Protein AF-0000000084467879 (afdb_homodimer)

pLDDT: mean 96.1, std 5.73, range [47.72, 99.0]

Nearest PDB structures (foldseek):
  4ywf-assembly1_A  TM=6.854E-01  e=1.383E-09  Micromonospora maris
  6can-assembly1_A  TM=6.210E-01  e=4.128E-10  Pyrococcus furiosus
  3llc-assembly1_A  TM=6.454E-01  e=1.225E-09  Allorhizobium ampelinum S4
  4e11-assembly1_A  TM=5.591E-01  e=4.337E-08  Drosophila melanogaster
  4e14-assembly1_A  TM=5.403E-01  e=2.660E-07  Drosophila melanogaster

Sequence (590 aa):
MPLPTTQPPLAGHLGHFSTHEGKTYPYFVTGDASSDKAVIFIGGLYNGLGDVPYTRALGEALGNAGWKLVQLHWTSAYEGFGTSSLTRDVSELHALAAHLRDLNTSKVVVMGHSTGSQDVIHLLTTLGGADGGIMQAPVSDREHFAVDKTTQAWVDMLPTATAMVDEGRGDELLPAAFAKEARIKMSAYRLWSLLSPSGDDDYFSSDLPDSADGVHKHPLSESFGALSVPALALFSEKDEFGHVADVDAHLARWRKAAKGKLETHVVDGANHAVEDAAHWPDLCAATVAWLQKHFMPLPTTQPPLAGHLGHFSTHEGKTYPYFVTGDASSDKAVIFIGGLYNGLGDVPYTRALGEALGNAGWKLVQLHWTSAYEGFGTSSLTRDVSELHALAAHLRDLNTSKVVVMGHSTGSQDVIHLLTTLGGADGGIMQAPVSDREHFAVDKTTQAWVDMLPTATAMVDEGRGDELLPAAFAKEARIKMSAYRLWSLLSPSGDDDYFSSDLPDSADGVHKHPLSESFGALSVPALALFSEKDEFGHVADVDAHLARWRKAAKGKLETHVVDGANHAVEDAAHWPDLCAATVAWLQKHF

Radius of gyration: 24.84 Å; Cα contacts (8 Å, |Δi|>4): 1325; chains: 2; bounding box: 52×74×46 Å

Foldseek 3Di:
DWPDPPDDDDDWDKDWFAFPVGDIWIKTKAAQPPALAEEEEEEDEQAAFPGQQLVRVLRPLQNVLRYMYIYIGACRHGLSLQQDDLVRVLSRVLRVLVVSVVVNNPAYEYEYAALGLLNFLCNQLPVDSHQEYEYALDAALQVLLVVDPLNVLLVVCLVVLVVCVVVVNQNDWDDPVSCVSNVHIHGSLSSNLRHFQLHSSGAQDLPAACDDDPGHNAHLCSGLLRGPHAYEYEHEPAAVRHDDPDVVVSVVSSCVSNVNRYDYDYQPPAYRSRNDPVRSVSVSVVVSVVVVVRD/DWPDPPDDDDDWDKDWFAFPVGDIWIKTKAAQPPALAEEEEEEDEQAAFPGQQLVRVLRPLQNVLRYMYIYIGACRHGLSLQQDDLVRVLSRVLRVLVVSVVVNNPAYEYEYAALGLLNFLCNQLPVDSHQEYEYALDAALQVLLVVDPLNVLLVVCLVVLVVCVVVVNQNDWDDPVSCVSNVHIHGSLSSNLRHFQLHSSGAQDLPAACDDDPGHNAHLCSGLLRGPHAYEYEHEPAAVRHDDPDPVVSVVSSCVSNVNRYDYDYQPPAYRSSNDPVRSVSVSVVVSVVVVVRD

InterPro domains:
  IPR013744 Fusarinine C esterase SidJ [PF08538] (12-286)
  IPR013744 Fusarinine C esterase SidJ [PTHR31591] (24-292)
  IPR029058 Alpha/Beta hydrolase fold [G3DSA:3.40.50.1820] (12-291)
  IPR029058 Alpha/Beta hydrolase fold [SSF53474] (4-294)

Secondary structure (DSSP, 8-state):
----TTSPPEEEEEEEEE-TTS-EEEEEEEE-TT-SEEEEEE--TT--TT-STTHHHHHHHHHHTT-EEEEE--TTTGGGGGG--HHHHHHHHHHHHHHHHHTT--EEEEEEETHHHHHHHHHHHTT---SEEEEES---HHHHHHH-GGGHHHHHHHHHHHHHHHTT-TTSBPPHHHHHHHTS--BHHHHHHHH-TTSTT-SS-TT--SS--SS-SS-GGGTGGG--S-EEEEEETT-TT---S-HHHHHHHHHHHHTTSEEEEEETT--TT--SGGGHHHHHHHHHHHHHHH-/----TTSPPEEEEEEEEE-TTS-EEEEEEEE-TT-SEEEEEE--TT--TT-STTHHHHHHHHHHTT-EEEEE--TTTGGGGGG--HHHHHHHHHHHHHHHHHTT--EEEEEEETHHHHHHHHHHHTT---SEEEEES---HHHHHHH-GGGHHHHHHHHHHHHHHHTT-TTSBPPHHHHHHHTS--BHHHHHHHH-TTSTT-SS-TT--SS--SS-SS-GGGTGGG--S-EEEEEETT-TT---S-HHHHHHHHHHHHTTSEEEEEETT--TT--SGGGHHHHHHHHHHHHHHH-

Structure (mmCIF, N/CA/C/O backbone):
data_AF-0000000084467879-model_v1
#
loop_
_entity.id
_entity.type
_entity.pdbx_description
1 polymer 'DUF1749-domain-containing protein'
#
loop_
_atom_site.group_PDB
_atom_site.id
_atom_site.type_symbol
_atom_site.label_atom_id
_atom_site.label_alt_id
_atom_site.label_comp_id
_atom_site.label_asym_id
_atom_site.label_entity_id
_atom_site.label_seq_id
_atom_site.pdbx_PDB_ins_code
_atom_site.Cartn_x
_atom_site.Cartn_y
_atom_site.Cartn_z
_atom_site.occupancy
_atom_site.B_iso_or_equiv
_atom_site.auth_seq_id
_atom_site.auth_comp_id
_atom_site.auth_asym_id
_atom_site.auth_atom_id
_atom_site.pdbx_PDB_model_num
ATOM 1 N N . MET A 1 1 ? -2.154 15.492 -8.961 1 47.72 1 MET A N 1
ATOM 2 C CA . MET A 1 1 ? -1.911 14.5 -10 1 47.72 1 MET A CA 1
ATOM 3 C C . MET A 1 1 ? -0.692 13.648 -9.672 1 47.72 1 MET A C 1
ATOM 5 O O . MET A 1 1 ? 0.3 14.148 -9.141 1 47.72 1 MET A O 1
ATOM 9 N N . PRO A 1 2 ? -0.889 12.422 -9.797 1 56.53 2 PRO A N 1
ATOM 10 C CA . PRO A 1 2 ? 0.272 11.562 -9.547 1 56.53 2 PRO A CA 1
ATOM 11 C C . PRO A 1 2 ? 1.446 11.883 -10.477 1 56.53 2 PRO A C 1
ATOM 13 O O . PRO A 1 2 ? 1.274 12.57 -11.484 1 56.53 2 PRO A O 1
ATOM 16 N N . LEU A 1 3 ? 2.678 11.672 -9.961 1 61.5 3 LEU A N 1
ATOM 17 C CA . LEU A 1 3 ? 3.92 11.797 -10.711 1 61.5 3 LEU A CA 1
ATOM 18 C C . LEU A 1 3 ? 3.787 11.148 -12.086 1 61.5 3 LEU A C 1
ATOM 20 O O . LEU A 1 3 ? 3.123 10.117 -12.227 1 61.5 3 LEU A O 1
ATOM 24 N N . PRO A 1 4 ? 4.238 11.977 -13.016 1 65.56 4 PRO A N 1
ATOM 25 C CA . PRO A 1 4 ? 4.324 11.305 -14.312 1 65.56 4 PRO A CA 1
ATOM 26 C C . PRO A 1 4 ? 5.098 9.992 -14.242 1 65.56 4 PRO A C 1
ATOM 28 O O . PRO A 1 4 ? 6.18 9.938 -13.656 1 65.56 4 PRO A O 1
ATOM 31 N N . THR A 1 5 ? 4.594 8.969 -14.688 1 69.94 5 THR A N 1
ATOM 32 C CA . THR A 1 5 ? 5.184 7.637 -14.641 1 69.94 5 THR A CA 1
ATOM 33 C C . THR A 1 5 ? 6.402 7.555 -15.562 1 69.94 5 THR A C 1
ATOM 35 O O . THR A 1 5 ? 7.078 6.523 -15.609 1 69.94 5 THR A O 1
ATOM 38 N N . THR A 1 6 ? 6.727 8.656 -16.031 1 73.25 6 THR A N 1
ATOM 39 C CA . THR A 1 6 ? 7.863 8.68 -16.953 1 73.25 6 THR A CA 1
ATOM 40 C C . THR A 1 6 ? 9.148 9.031 -16.203 1 73.25 6 THR A C 1
ATOM 42 O O . THR A 1 6 ? 10.242 8.945 -16.766 1 73.25 6 THR A O 1
ATOM 45 N N . GLN A 1 7 ? 8.984 9.328 -14.961 1 81.44 7 GLN A N 1
ATOM 46 C CA . GLN A 1 7 ? 10.188 9.617 -14.188 1 81.44 7 GLN A CA 1
ATOM 47 C C . GLN A 1 7 ? 11.016 8.352 -13.961 1 81.44 7 GLN A C 1
ATOM 49 O O . GLN A 1 7 ? 10.477 7.293 -13.648 1 81.44 7 GLN A O 1
ATOM 54 N N . PRO A 1 8 ? 12.32 8.484 -14.148 1 86.31 8 PRO A N 1
ATOM 55 C CA . PRO A 1 8 ? 13.164 7.32 -13.891 1 86.31 8 PRO A CA 1
ATOM 56 C C . PRO A 1 8 ? 13.102 6.852 -12.438 1 86.31 8 PRO A C 1
ATOM 58 O O . PRO A 1 8 ? 12.898 7.664 -11.531 1 86.31 8 PRO A O 1
ATOM 61 N N . PRO A 1 9 ? 13.273 5.59 -12.25 1 93.75 9 PRO A N 1
ATOM 62 C CA . PRO A 1 9 ? 13.32 5.105 -10.867 1 93.75 9 PRO A CA 1
ATOM 63 C C . PRO A 1 9 ? 14.375 5.82 -10.023 1 93.75 9 PRO A C 1
ATOM 65 O O . PRO A 1 9 ? 15.453 6.141 -10.523 1 93.75 9 PRO A O 1
ATOM 68 N N . LEU A 1 10 ? 14.078 6.078 -8.844 1 96.12 10 LEU A N 1
ATOM 69 C CA . LEU A 1 10 ? 14.891 6.855 -7.914 1 96.12 10 LEU A CA 1
ATOM 70 C C . LEU A 1 10 ? 15.727 5.938 -7.023 1 96.12 10 LEU A C 1
ATOM 72 O O . LEU A 1 10 ? 15.188 5.027 -6.387 1 96.12 10 LEU A O 1
ATOM 76 N N . ALA A 1 11 ? 17.078 6.141 -7.004 1 97.38 11 ALA A N 1
ATOM 77 C CA . ALA A 1 11 ? 17.969 5.359 -6.137 1 97.38 11 ALA A CA 1
ATOM 78 C C . ALA A 1 11 ? 17.703 5.664 -4.664 1 97.38 11 ALA A C 1
ATOM 80 O O . ALA A 1 11 ? 17.469 6.82 -4.297 1 97.38 11 ALA A O 1
ATOM 81 N N . GLY A 1 12 ? 17.672 4.684 -3.838 1 98.19 12 GLY A N 1
ATOM 82 C CA . GLY A 1 12 ? 17.484 4.805 -2.4 1 98.19 12 GLY A CA 1
ATOM 83 C C . GLY A 1 12 ? 17.562 3.477 -1.675 1 98.19 12 GLY A C 1
ATOM 84 O O . GLY A 1 12 ? 18.281 2.568 -2.102 1 98.19 12 GLY A O 1
ATOM 85 N N . HIS A 1 13 ? 17 3.457 -0.482 1 98.06 13 HIS A N 1
ATOM 86 C CA . HIS A 1 13 ? 17.016 2.254 0.343 1 98.06 13 HIS A CA 1
ATOM 87 C C . HIS A 1 13 ? 15.609 1.91 0.837 1 98.06 13 HIS A C 1
ATOM 89 O O . HIS A 1 13 ? 14.867 2.795 1.27 1 98.06 13 HIS A O 1
ATOM 95 N N . LEU A 1 14 ? 15.18 0.659 0.735 1 97.38 14 LEU A N 1
ATOM 96 C CA . LEU A 1 14 ? 13.883 0.173 1.197 1 97.38 14 LEU A CA 1
ATOM 97 C C . LEU A 1 14 ? 14.023 -0.588 2.512 1 97.38 14 LEU A C 1
ATOM 99 O O . LEU A 1 14 ? 14.789 -1.552 2.596 1 97.38 14 LEU A O 1
ATOM 103 N N . GLY A 1 15 ? 13.406 -0.1 3.533 1 96.25 15 GLY A N 1
ATOM 104 C CA . GLY A 1 15 ? 13.344 -0.778 4.816 1 96.25 15 GLY A CA 1
ATOM 105 C C . GLY A 1 15 ? 11.93 -1.139 5.23 1 96.25 15 GLY A C 1
ATOM 106 O O . GLY A 1 15 ? 10.969 -0.852 4.508 1 96.25 15 GLY A O 1
ATOM 107 N N . HIS A 1 16 ? 11.789 -1.812 6.363 1 96.44 16 HIS A N 1
ATOM 108 C CA . HIS A 1 16 ? 10.492 -2.189 6.906 1 96.44 16 HIS A CA 1
ATOM 109 C C . HIS A 1 16 ? 10.406 -1.881 8.398 1 96.44 16 HIS A C 1
ATOM 111 O O . HIS A 1 16 ? 11.422 -1.902 9.102 1 96.44 16 HIS A O 1
ATOM 117 N N . PHE A 1 17 ? 9.242 -1.566 8.828 1 96 17 PHE A N 1
ATOM 118 C CA . PHE A 1 17 ? 8.984 -1.344 10.25 1 96 17 PHE A CA 1
ATOM 119 C C . PHE A 1 17 ? 7.691 -2.023 10.68 1 96 17 PHE A C 1
ATOM 121 O O . PHE A 1 17 ? 6.828 -2.309 9.844 1 96 17 PHE A O 1
ATOM 128 N N . SER A 1 18 ? 7.566 -2.307 11.938 1 94 18 SER A N 1
ATOM 129 C CA . SER A 1 18 ? 6.371 -2.93 12.5 1 94 18 SER A CA 1
ATOM 130 C C . SER A 1 18 ? 5.449 -1.89 13.125 1 94 18 SER A C 1
ATOM 132 O O . SER A 1 18 ? 5.898 -1.023 13.875 1 94 18 SER A O 1
ATOM 134 N N . THR A 1 19 ? 4.227 -1.939 12.703 1 92.94 19 THR A N 1
ATOM 135 C CA . THR A 1 19 ? 3.236 -1.097 13.359 1 92.94 19 THR A CA 1
ATOM 136 C C . THR A 1 19 ? 2.824 -1.694 14.703 1 92.94 19 THR A C 1
ATOM 138 O O . THR A 1 19 ? 3.158 -2.842 15.008 1 92.94 19 THR A O 1
ATOM 141 N N . HIS A 1 20 ? 2.086 -0.994 15.508 1 87.12 20 HIS A N 1
ATOM 142 C CA . HIS A 1 20 ? 1.645 -1.462 16.812 1 87.12 20 HIS A CA 1
ATOM 143 C C . HIS A 1 20 ? 0.633 -2.596 16.688 1 87.12 20 HIS A C 1
ATOM 145 O O . HIS A 1 20 ? 0.47 -3.398 17.609 1 87.12 20 HIS A O 1
ATOM 151 N N . GLU A 1 21 ? -0.021 -2.668 15.539 1 83.81 21 GLU A N 1
ATOM 152 C CA . GLU A 1 21 ? -1.021 -3.709 15.32 1 83.81 21 GLU A CA 1
ATOM 153 C C . GLU A 1 21 ? -0.389 -4.965 14.727 1 83.81 21 GLU A C 1
ATOM 155 O O . GLU A 1 21 ? -1.097 -5.887 14.32 1 83.81 21 GLU A O 1
ATOM 160 N N . GLY A 1 22 ? 0.94 -4.957 14.617 1 83.94 22 GLY A N 1
ATOM 161 C CA . GLY A 1 22 ? 1.637 -6.16 14.195 1 83.94 22 GLY A CA 1
ATOM 162 C C . GLY A 1 22 ? 1.783 -6.273 12.695 1 83.94 22 GLY A C 1
ATOM 163 O O . GLY A 1 22 ? 2.182 -7.32 12.18 1 83.94 22 GLY A O 1
ATOM 164 N N . LYS A 1 23 ? 1.474 -5.211 11.992 1 88.75 23 LYS A N 1
ATOM 165 C CA . LYS A 1 23 ? 1.688 -5.176 10.547 1 88.75 23 LYS A CA 1
ATOM 166 C C . LYS A 1 23 ? 3.098 -4.695 10.211 1 88.75 23 LYS A C 1
ATOM 168 O O . LYS A 1 23 ? 3.738 -4.02 11.023 1 88.75 23 LYS A O 1
ATOM 173 N N . THR A 1 24 ? 3.557 -5.133 9.078 1 92.94 24 THR A N 1
ATOM 174 C CA . THR A 1 24 ? 4.855 -4.691 8.578 1 92.94 24 THR A CA 1
ATOM 175 C C . THR A 1 24 ? 4.691 -3.863 7.305 1 92.94 24 THR A C 1
ATOM 177 O O . THR A 1 24 ? 4.102 -4.328 6.328 1 92.94 24 THR A O 1
ATOM 180 N N . TYR A 1 25 ? 5.191 -2.645 7.344 1 96.12 25 TYR A N 1
ATOM 181 C CA . TYR A 1 25 ? 5.082 -1.748 6.199 1 96.12 25 TYR A CA 1
ATOM 182 C C . TYR A 1 25 ? 6.457 -1.289 5.734 1 96.12 25 TYR A C 1
ATOM 184 O O . TYR A 1 25 ? 7.398 -1.222 6.531 1 96.12 25 TYR A O 1
ATOM 192 N N . PRO A 1 26 ? 6.602 -0.999 4.461 1 97.12 26 PRO A N 1
ATOM 193 C CA . PRO A 1 26 ? 7.875 -0.491 3.943 1 97.12 26 PRO A CA 1
ATOM 194 C C . PRO A 1 26 ? 8.031 1.016 4.137 1 97.12 26 PRO A C 1
ATOM 196 O O . PRO A 1 26 ? 7.035 1.73 4.273 1 97.12 26 PRO A O 1
ATOM 199 N N . TYR A 1 27 ? 9.227 1.445 4.219 1 97.94 27 TYR A N 1
ATOM 200 C CA . TYR A 1 27 ? 9.602 2.846 4.066 1 97.94 27 TYR A CA 1
ATOM 201 C C . TYR A 1 27 ? 10.797 2.988 3.135 1 97.94 27 TYR A C 1
ATOM 203 O O . TYR A 1 27 ? 11.594 2.059 2.986 1 97.94 27 TYR A O 1
ATOM 211 N N . PHE A 1 28 ? 10.883 4.055 2.426 1 98.56 28 PHE A N 1
ATOM 212 C CA . PHE A 1 28 ? 11.906 4.324 1.425 1 98.56 28 PHE A CA 1
ATOM 213 C C . PHE A 1 28 ? 12.75 5.531 1.821 1 98.56 28 PHE A C 1
ATOM 215 O O . PHE A 1 28 ? 12.211 6.586 2.156 1 98.56 28 PHE A O 1
ATOM 222 N N . VAL A 1 29 ? 14.078 5.363 1.811 1 98.69 29 VAL A N 1
ATOM 223 C CA . VAL A 1 29 ? 15 6.383 2.287 1 98.69 29 VAL A CA 1
ATOM 224 C C . VAL A 1 29 ? 15.781 6.969 1.111 1 98.69 29 VAL A C 1
ATOM 226 O O . VAL A 1 29 ? 16.359 6.227 0.314 1 98.69 29 VAL A O 1
ATOM 229 N N . THR A 1 30 ? 15.773 8.258 0.959 1 98.62 30 THR A N 1
ATOM 230 C CA . THR A 1 30 ? 16.641 9.008 0.065 1 98.62 30 THR A CA 1
ATOM 231 C C . THR A 1 30 ? 17.391 10.102 0.828 1 98.62 30 THR A C 1
ATOM 233 O O . THR A 1 30 ? 17.297 10.195 2.053 1 98.62 30 THR A O 1
ATOM 236 N N . GLY A 1 31 ? 18.188 10.914 0.162 1 98.25 31 GLY A N 1
ATOM 237 C CA . GLY A 1 31 ? 19.047 11.875 0.835 1 98.25 31 GLY A CA 1
ATOM 238 C C . GLY A 1 31 ? 20.297 11.242 1.443 1 98.25 31 GLY A C 1
ATOM 239 O O . GLY A 1 31 ? 20.922 10.383 0.826 1 98.25 31 GLY A O 1
ATOM 240 N N . ASP A 1 32 ? 20.672 11.734 2.627 1 98.06 32 ASP A N 1
ATOM 241 C CA . ASP A 1 32 ? 21.828 11.164 3.318 1 98.06 32 ASP A CA 1
ATOM 242 C C . ASP A 1 32 ? 21.422 10 4.207 1 98.06 32 ASP A C 1
ATOM 244 O O . ASP A 1 32 ? 21.141 10.188 5.395 1 98.06 32 ASP A O 1
ATOM 248 N N . ALA A 1 33 ? 21.453 8.82 3.689 1 95.25 33 ALA A N 1
ATOM 249 C CA . ALA A 1 33 ? 20.969 7.621 4.371 1 95.25 33 ALA A CA 1
ATOM 250 C C . ALA A 1 33 ? 21.766 7.355 5.648 1 95.25 33 ALA A C 1
ATOM 252 O O . ALA A 1 33 ? 21.297 6.637 6.535 1 95.25 33 ALA A O 1
ATOM 253 N N . SER A 1 34 ? 22.906 7.934 5.746 1 95.94 34 SER A N 1
ATOM 254 C CA . SER A 1 34 ? 23.766 7.691 6.895 1 95.94 34 SER A CA 1
ATOM 255 C C . SER A 1 34 ? 23.516 8.703 8.008 1 95.94 34 SER A C 1
ATOM 257 O O . SER A 1 34 ? 24.031 8.562 9.117 1 95.94 34 SER A O 1
ATOM 259 N N . SER A 1 35 ? 22.719 9.719 7.695 1 98.25 35 SER A N 1
ATOM 260 C CA . SER A 1 35 ? 22.469 10.773 8.672 1 98.25 35 SER A CA 1
ATOM 261 C C . SER A 1 35 ? 21.703 10.234 9.883 1 98.25 35 SER A C 1
ATOM 263 O O . SER A 1 35 ? 20.891 9.328 9.758 1 98.25 35 SER A O 1
ATOM 265 N N . ASP A 1 36 ? 21.969 10.812 10.992 1 98.5 36 ASP A N 1
ATOM 266 C CA . ASP A 1 36 ? 21.203 10.477 12.195 1 98.5 36 ASP A CA 1
ATOM 267 C C . ASP A 1 36 ? 20 11.414 12.352 1 98.5 36 ASP A C 1
ATOM 269 O O . ASP A 1 36 ? 19.344 11.406 13.398 1 98.5 36 ASP A O 1
ATOM 273 N N . LYS A 1 37 ? 19.734 12.258 11.336 1 98.88 37 LYS A N 1
ATOM 274 C CA . LYS A 1 37 ? 18.562 13.133 11.297 1 98.88 37 LYS A CA 1
ATOM 275 C C . LYS A 1 37 ? 17.625 12.742 10.156 1 98.88 37 LYS A C 1
ATOM 277 O O . LYS A 1 37 ? 18.062 12.539 9.023 1 98.88 37 LYS A O 1
ATOM 282 N N . ALA A 1 38 ? 16.359 12.625 10.453 1 98.94 38 ALA A N 1
ATOM 283 C CA . ALA A 1 38 ? 15.398 12.141 9.461 1 98.94 38 ALA A CA 1
ATOM 284 C C . ALA A 1 38 ? 14.188 13.07 9.367 1 98.94 38 ALA A C 1
ATOM 286 O O . ALA A 1 38 ? 13.711 13.578 10.391 1 98.94 38 ALA A O 1
ATOM 287 N N . VAL A 1 39 ? 13.766 13.312 8.219 1 98.94 39 VAL A N 1
ATOM 288 C CA . VAL A 1 39 ? 12.422 13.82 7.949 1 98.94 39 VAL A CA 1
ATOM 289 C C . VAL A 1 39 ? 11.531 12.688 7.449 1 98.94 39 VAL A C 1
ATOM 291 O O . VAL A 1 39 ? 11.766 12.133 6.371 1 98.94 39 VAL A O 1
ATOM 294 N N . ILE A 1 40 ? 10.57 12.297 8.289 1 98.94 40 ILE A N 1
ATOM 295 C CA . ILE A 1 40 ? 9.562 11.336 7.844 1 98.94 40 ILE A CA 1
ATOM 296 C C . ILE A 1 40 ? 8.469 12.062 7.062 1 98.94 40 ILE A C 1
ATOM 298 O O . ILE A 1 40 ? 7.918 13.062 7.531 1 98.94 40 ILE A O 1
ATOM 302 N N . PHE A 1 41 ? 8.164 11.594 5.887 1 98.94 41 PHE A N 1
ATOM 303 C CA . PHE A 1 41 ? 7.203 12.25 5.004 1 98.94 41 PHE A CA 1
ATOM 304 C C . PHE A 1 41 ? 5.949 11.398 4.84 1 98.94 41 PHE A C 1
ATOM 306 O O . PHE A 1 41 ? 6.043 10.195 4.586 1 98.94 41 PHE A O 1
ATOM 313 N N . ILE A 1 42 ? 4.777 12 4.961 1 98.75 42 ILE A N 1
ATOM 314 C CA . ILE A 1 42 ? 3.496 11.328 4.785 1 98.75 42 ILE A CA 1
ATOM 315 C C . ILE A 1 42 ? 2.615 12.133 3.836 1 98.75 42 ILE A C 1
ATOM 317 O O . ILE A 1 42 ? 2.518 13.359 3.959 1 98.75 42 ILE A O 1
ATOM 321 N N . GLY A 1 43 ? 2.021 11.484 2.822 1 98.06 43 GLY A N 1
ATOM 322 C CA . GLY A 1 43 ? 1.158 12.133 1.847 1 98.06 43 GLY A CA 1
ATOM 323 C C . GLY A 1 43 ? -0.271 12.289 2.328 1 98.06 43 GLY A C 1
ATOM 324 O O . GLY A 1 43 ? -0.592 11.938 3.465 1 98.06 43 GLY A O 1
ATOM 325 N N . GLY A 1 44 ? -1.104 12.836 1.491 1 97.31 44 GLY A N 1
ATOM 326 C CA . GLY A 1 44 ? -2.506 13.078 1.793 1 97.31 44 GLY A CA 1
ATOM 327 C C . GLY A 1 44 ? -3.438 12.078 1.137 1 97.31 44 GLY A C 1
ATOM 328 O O . GLY A 1 44 ? -3.053 10.93 0.887 1 97.31 44 GLY A O 1
ATOM 329 N N . LEU A 1 45 ? -4.715 12.516 0.96 1 96.25 45 LEU A N 1
ATOM 330 C CA . LEU A 1 45 ? -5.73 11.664 0.362 1 96.25 45 LEU A CA 1
ATOM 331 C C . LEU A 1 45 ? -5.27 11.133 -0.991 1 96.25 45 LEU A C 1
ATOM 333 O O . LEU A 1 45 ? -4.773 11.891 -1.825 1 96.25 45 LEU A O 1
ATOM 337 N N . TYR A 1 46 ? -5.266 9.797 -1.172 1 94.56 46 TYR A N 1
ATOM 338 C CA . TYR A 1 46 ? -5.008 9.055 -2.4 1 94.56 46 TYR A CA 1
ATOM 339 C C . TYR A 1 46 ? -3.514 8.945 -2.672 1 94.56 46 TYR A C 1
ATOM 341 O O . TYR A 1 46 ? -3.094 8.266 -3.609 1 94.56 46 TYR A O 1
ATOM 349 N N . ASN A 1 47 ? -2.693 9.641 -1.864 1 96.25 47 ASN A N 1
ATOM 350 C CA . ASN A 1 47 ? -1.252 9.492 -2.039 1 96.25 47 ASN A CA 1
ATOM 351 C C . ASN A 1 47 ? -0.761 8.148 -1.515 1 96.25 47 ASN A C 1
ATOM 353 O O . ASN A 1 47 ? -1.416 7.527 -0.676 1 96.25 47 ASN A O 1
ATOM 357 N N . GLY A 1 48 ? 0.328 7.734 -2.012 1 95.56 48 GLY A N 1
ATOM 358 C CA . GLY A 1 48 ? 1.087 6.598 -1.519 1 95.56 48 GLY A CA 1
ATOM 359 C C . GLY A 1 48 ? 2.586 6.828 -1.532 1 95.56 48 GLY A C 1
ATOM 360 O O . GLY A 1 48 ? 3.043 7.965 -1.675 1 95.56 48 GLY A O 1
ATOM 361 N N . LEU A 1 49 ? 3.283 5.797 -1.35 1 95.56 49 LEU A N 1
ATOM 362 C CA . LEU A 1 49 ? 4.734 5.848 -1.189 1 95.56 49 LEU A CA 1
ATOM 363 C C . LEU A 1 49 ? 5.395 6.48 -2.41 1 95.56 49 LEU A C 1
ATOM 365 O O . LEU A 1 49 ? 5.309 5.941 -3.516 1 95.56 49 LEU A O 1
ATOM 369 N N . GLY A 1 50 ? 5.953 7.688 -2.266 1 92.81 50 GLY A N 1
ATOM 370 C CA . GLY A 1 50 ? 6.824 8.312 -3.25 1 92.81 50 GLY A CA 1
ATOM 371 C C . GLY A 1 50 ? 6.066 9.031 -4.352 1 92.81 50 GLY A C 1
ATOM 372 O O . GLY A 1 50 ? 6.633 9.336 -5.402 1 92.81 50 GLY A O 1
ATOM 373 N N . ASP A 1 51 ? 4.77 9.359 -4.133 1 92.25 51 ASP A N 1
ATOM 374 C CA . ASP A 1 51 ? 4.027 9.789 -5.316 1 92.25 51 ASP A CA 1
ATOM 375 C C . ASP A 1 51 ? 3.766 11.289 -5.285 1 92.25 51 ASP A C 1
ATOM 377 O O . ASP A 1 51 ? 3.082 11.828 -6.16 1 92.25 51 ASP A O 1
ATOM 381 N N . VAL A 1 52 ? 4.254 12.008 -4.215 1 95.62 52 VAL A N 1
ATOM 382 C CA . VAL A 1 52 ? 4.148 13.461 -4.203 1 95.62 52 VAL A CA 1
ATOM 383 C C . VAL A 1 52 ? 5.27 14.07 -5.039 1 95.62 52 VAL A C 1
ATOM 385 O O . VAL A 1 52 ? 6.445 13.766 -4.832 1 95.62 52 VAL A O 1
ATOM 388 N N . PRO A 1 53 ? 5.027 14.992 -5.891 1 93.88 53 PRO A N 1
ATOM 389 C CA . PRO A 1 53 ? 5.926 15.383 -6.984 1 93.88 53 PRO A CA 1
ATOM 390 C C . PRO A 1 53 ? 7.238 15.977 -6.488 1 93.88 53 PRO A C 1
ATOM 392 O O . PRO A 1 53 ? 8.289 15.75 -7.094 1 93.88 53 PRO A O 1
ATOM 395 N N . TYR A 1 54 ? 7.27 16.672 -5.422 1 96.56 54 TYR A N 1
ATOM 396 C CA . TYR A 1 54 ? 8.445 17.453 -5.035 1 96.56 54 TYR A CA 1
ATOM 397 C C . TYR A 1 54 ? 9.367 16.625 -4.141 1 96.56 54 TYR A C 1
ATOM 399 O O . TYR A 1 54 ? 10.43 17.094 -3.729 1 96.56 54 TYR A O 1
ATOM 407 N N . THR A 1 55 ? 9.016 15.367 -3.842 1 96.94 55 THR A N 1
ATOM 408 C CA . THR A 1 55 ? 9.75 14.602 -2.84 1 96.94 55 THR A CA 1
ATOM 409 C C . THR A 1 55 ? 11.141 14.242 -3.344 1 96.94 55 THR A C 1
ATOM 411 O O . THR A 1 55 ? 12.078 14.094 -2.553 1 96.94 55 THR A O 1
ATOM 414 N N . ARG A 1 56 ? 11.344 14.078 -4.68 1 95.62 56 ARG A N 1
ATOM 415 C CA . ARG A 1 56 ? 12.68 13.812 -5.207 1 95.62 56 ARG A CA 1
ATOM 416 C C . ARG A 1 56 ? 13.617 14.984 -4.945 1 95.62 56 ARG A C 1
ATOM 418 O O . ARG A 1 56 ? 14.727 14.797 -4.434 1 95.62 56 ARG A O 1
ATOM 425 N N . ALA A 1 57 ? 13.148 16.188 -5.281 1 97.5 57 ALA A N 1
ATOM 426 C CA . ALA A 1 57 ? 13.93 17.391 -5.047 1 97.5 57 ALA A CA 1
ATOM 427 C C . ALA A 1 57 ? 14.164 17.609 -3.555 1 97.5 57 ALA A C 1
ATOM 429 O O . ALA A 1 57 ? 15.242 18.047 -3.145 1 97.5 57 ALA A O 1
ATOM 430 N N . LEU A 1 58 ? 13.156 17.328 -2.781 1 98.75 58 LEU A N 1
ATOM 431 C CA . LEU A 1 58 ? 13.266 17.469 -1.332 1 98.75 58 LEU A CA 1
ATOM 432 C C . LEU A 1 58 ? 14.328 16.516 -0.774 1 98.75 58 LEU A C 1
ATOM 434 O O . LEU A 1 58 ? 15.117 16.906 0.09 1 98.75 58 LEU A O 1
ATOM 438 N N . GLY A 1 59 ? 14.312 15.234 -1.257 1 98.69 59 GLY A N 1
ATOM 439 C CA . GLY A 1 59 ? 15.328 14.281 -0.836 1 98.69 59 GLY A CA 1
ATOM 440 C C . GLY A 1 59 ? 16.75 14.758 -1.104 1 98.69 59 GLY A C 1
ATOM 441 O O . GLY A 1 59 ? 17.625 14.633 -0.248 1 98.69 59 GLY A O 1
ATOM 442 N N . GLU A 1 60 ? 16.922 15.328 -2.264 1 98.38 60 GLU A N 1
ATOM 443 C CA . GLU A 1 60 ? 18.234 15.852 -2.631 1 98.38 60 GLU A CA 1
ATOM 444 C C . GLU A 1 60 ? 18.641 17.016 -1.73 1 98.38 60 GLU A C 1
ATOM 446 O O . GLU A 1 60 ? 19.766 17.062 -1.233 1 98.38 60 GLU A O 1
ATOM 451 N N . ALA A 1 61 ? 17.719 17.953 -1.534 1 98.88 61 ALA A N 1
ATOM 452 C CA . ALA A 1 61 ? 17.984 19.125 -0.7 1 98.88 61 ALA A CA 1
ATOM 453 C C . ALA A 1 61 ? 18.297 18.719 0.734 1 98.88 61 ALA A C 1
ATOM 455 O O . ALA A 1 61 ? 19.234 19.234 1.342 1 98.88 61 ALA A O 1
ATOM 456 N N . LEU A 1 62 ? 17.547 17.781 1.243 1 98.94 62 LEU A N 1
ATOM 457 C CA . LEU A 1 62 ? 17.75 17.281 2.598 1 98.94 62 LEU A CA 1
ATOM 458 C C . LEU A 1 62 ? 19.094 16.578 2.707 1 98.94 62 LEU A C 1
ATOM 460 O O . LEU A 1 62 ? 19.828 16.75 3.691 1 98.94 62 LEU A O 1
ATOM 464 N N . GLY A 1 63 ? 19.375 15.75 1.702 1 98.81 63 GLY A N 1
ATOM 465 C CA . GLY A 1 63 ? 20.672 15.086 1.681 1 98.81 63 GLY A CA 1
ATOM 466 C C . GLY A 1 63 ? 21.828 16.047 1.782 1 98.81 63 GLY A C 1
ATOM 467 O O . GLY A 1 63 ? 22.766 15.828 2.559 1 98.81 63 GLY A O 1
ATOM 468 N N . ASN A 1 64 ? 21.781 17.125 1.052 1 98.5 64 ASN A N 1
ATOM 469 C CA . ASN A 1 64 ? 22.812 18.156 1.057 1 98.5 64 ASN A CA 1
ATOM 470 C C . ASN A 1 64 ? 22.906 18.859 2.406 1 98.5 64 ASN A C 1
ATOM 472 O O . ASN A 1 64 ? 23.953 19.375 2.777 1 98.5 64 ASN A O 1
ATOM 476 N N . ALA A 1 65 ? 21.828 18.797 3.137 1 98.75 65 ALA A N 1
ATOM 477 C CA . ALA A 1 65 ? 21.766 19.469 4.43 1 98.75 65 ALA A CA 1
ATOM 478 C C . ALA A 1 65 ? 22.047 18.5 5.57 1 98.75 65 ALA A C 1
ATOM 480 O O . ALA A 1 65 ? 21.953 18.875 6.746 1 98.75 65 ALA A O 1
ATOM 481 N N . GLY A 1 66 ? 22.328 17.266 5.281 1 98.56 66 GLY A N 1
ATOM 482 C CA . GLY A 1 66 ? 22.688 16.297 6.297 1 98.56 66 GLY A CA 1
ATOM 483 C C . GLY A 1 66 ? 21.484 15.609 6.918 1 98.56 66 GLY A C 1
ATOM 484 O O . GLY A 1 66 ? 21.5 15.281 8.109 1 98.56 66 GLY A O 1
ATOM 485 N N . TRP A 1 67 ? 20.422 15.508 6.184 1 98.88 67 TRP A N 1
ATOM 486 C CA . TRP A 1 67 ? 19.219 14.805 6.613 1 98.88 67 TRP A CA 1
ATOM 487 C C . TRP A 1 67 ? 18.875 13.68 5.645 1 98.88 67 TRP A C 1
ATOM 489 O O . TRP A 1 67 ? 19.219 13.734 4.465 1 98.88 67 TRP A O 1
ATOM 499 N N . LYS A 1 68 ? 18.234 12.648 6.094 1 98.81 68 LYS A N 1
ATOM 500 C CA . LYS A 1 68 ? 17.594 11.68 5.207 1 98.81 68 LYS A CA 1
ATOM 501 C C . LYS A 1 68 ? 16.094 11.938 5.109 1 98.81 68 LYS A C 1
ATOM 503 O O . LYS A 1 68 ? 15.484 12.453 6.051 1 98.81 68 LYS A O 1
ATOM 508 N N . LEU A 1 69 ? 15.547 11.719 3.98 1 98.94 69 LEU A N 1
ATOM 509 C CA . LEU A 1 69 ? 14.109 11.711 3.744 1 98.94 69 LEU A CA 1
ATOM 510 C C . LEU A 1 69 ? 13.562 10.289 3.801 1 98.94 69 LEU A C 1
ATOM 512 O O . LEU A 1 69 ? 14.023 9.414 3.074 1 98.94 69 LEU A O 1
ATOM 516 N N . VAL A 1 70 ? 12.586 10.039 4.688 1 98.88 70 VAL A N 1
ATOM 517 C CA . VAL A 1 70 ? 12 8.719 4.879 1 98.88 70 VAL A CA 1
ATOM 518 C C . VAL A 1 70 ? 10.516 8.758 4.527 1 98.88 70 VAL A C 1
ATOM 520 O O . VAL A 1 70 ? 9.719 9.391 5.23 1 98.88 70 VAL A O 1
ATOM 523 N N . GLN A 1 71 ? 10.133 8.133 3.445 1 98.62 71 GLN A N 1
ATOM 524 C CA . GLN A 1 71 ? 8.734 8.047 3.033 1 98.62 71 GLN A CA 1
ATOM 525 C C . GLN A 1 71 ? 8.133 6.695 3.402 1 98.62 71 GLN A C 1
ATOM 527 O O . GLN A 1 71 ? 8.727 5.652 3.125 1 98.62 71 GLN A O 1
ATOM 532 N N . LEU A 1 72 ? 6.957 6.656 4.031 1 97.69 72 LEU A N 1
ATOM 533 C CA . LEU A 1 72 ? 6.406 5.398 4.516 1 97.69 72 LEU A CA 1
ATOM 534 C C . LEU A 1 72 ? 5.172 4.996 3.715 1 97.69 72 LEU A C 1
ATOM 536 O O . LEU A 1 72 ? 4.496 5.852 3.143 1 97.69 72 LEU A O 1
ATOM 540 N N . HIS A 1 73 ? 4.914 3.729 3.643 1 97.31 73 HIS A N 1
ATOM 541 C CA . HIS A 1 73 ? 3.568 3.209 3.432 1 97.31 73 HIS A CA 1
ATOM 542 C C . HIS A 1 73 ? 2.771 3.197 4.73 1 97.31 73 HIS A C 1
ATOM 544 O O . HIS A 1 73 ? 3.324 2.932 5.801 1 97.31 73 HIS A O 1
ATOM 550 N N . TRP A 1 74 ? 1.506 3.447 4.695 1 96.94 74 TRP A N 1
ATOM 551 C CA . TRP A 1 74 ? 0.64 3.457 5.871 1 96.94 74 TRP A CA 1
ATOM 552 C C . TRP A 1 74 ? -0.766 2.982 5.516 1 96.94 74 TRP A C 1
ATOM 554 O O . TRP A 1 74 ? -1.124 2.912 4.336 1 96.94 74 TRP A O 1
ATOM 564 N N . THR A 1 75 ? -1.556 2.646 6.414 1 95.62 75 THR A N 1
ATOM 565 C CA . THR A 1 75 ? -2.865 2.031 6.23 1 95.62 75 THR A CA 1
ATOM 566 C C . THR A 1 75 ? -3.758 2.908 5.359 1 95.62 75 THR A C 1
ATOM 568 O O . THR A 1 75 ? -4.508 2.402 4.52 1 95.62 75 THR A O 1
ATOM 571 N N . SER A 1 76 ? -3.637 4.211 5.484 1 97.06 76 SER A N 1
ATOM 572 C CA . SER A 1 76 ? -4.527 5.145 4.801 1 97.06 76 SER A CA 1
ATOM 573 C C . SER A 1 76 ? -4.047 5.434 3.383 1 97.06 76 SER A C 1
ATOM 575 O O . SER A 1 76 ? -4.715 6.141 2.627 1 97.06 76 SER A O 1
ATOM 577 N N . ALA A 1 77 ? -2.885 4.926 3.002 1 96.81 77 ALA A N 1
ATOM 578 C CA . ALA A 1 77 ? -2.379 5.195 1.659 1 96.81 77 ALA A CA 1
ATOM 579 C C . ALA A 1 77 ? -3.4 4.793 0.598 1 96.81 77 ALA A C 1
ATOM 581 O O . ALA A 1 77 ? -4.184 3.863 0.802 1 96.81 77 ALA A O 1
ATOM 582 N N . TYR A 1 78 ? -3.406 5.547 -0.491 1 94.81 78 TYR A N 1
ATOM 583 C CA . TYR A 1 78 ? -4.324 5.316 -1.6 1 94.81 78 TYR A CA 1
ATOM 584 C C . TYR A 1 78 ? -5.773 5.352 -1.125 1 94.81 78 TYR A C 1
ATOM 586 O O . TYR A 1 78 ? -6.207 6.332 -0.517 1 94.81 78 TYR A O 1
ATOM 594 N N . GLU A 1 79 ? -6.574 4.34 -1.327 1 93.25 79 GLU A N 1
ATOM 595 C CA . GLU A 1 79 ? -7.98 4.348 -0.942 1 93.25 79 GLU A CA 1
ATOM 596 C C . GLU A 1 79 ? -8.164 3.869 0.495 1 93.25 79 GLU A C 1
ATOM 598 O O . GLU A 1 79 ? -9.273 3.904 1.03 1 93.25 79 GLU A O 1
ATOM 603 N N . GLY A 1 80 ? -7.035 3.559 1.11 1 94.12 80 GLY A N 1
ATOM 604 C CA . GLY A 1 80 ? -7.121 3.057 2.473 1 94.12 80 GLY A CA 1
ATOM 605 C C . GLY A 1 80 ? -7.664 4.082 3.453 1 94.12 80 GLY A C 1
ATOM 606 O O . GLY A 1 80 ? -8.203 3.719 4.5 1 94.12 80 GLY A O 1
ATOM 607 N N . PHE A 1 81 ? -7.562 5.348 3.09 1 96.56 81 PHE A N 1
ATOM 608 C CA . PHE A 1 81 ? -8.023 6.391 3.998 1 96.56 81 PHE A CA 1
ATOM 609 C C . PHE A 1 81 ? -9.523 6.277 4.234 1 96.56 81 PHE A C 1
ATOM 611 O O . PHE A 1 81 ? -10.031 6.727 5.266 1 96.56 81 PHE A O 1
ATOM 618 N N . GLY A 1 82 ? -10.273 5.68 3.344 1 95.81 82 GLY A N 1
ATOM 619 C CA . GLY A 1 82 ? -11.727 5.613 3.414 1 95.81 82 GLY A CA 1
ATOM 620 C C . GLY A 1 82 ? -12.227 4.871 4.637 1 95.81 82 GLY A C 1
ATOM 621 O O . GLY A 1 82 ? -13.375 5.051 5.051 1 95.81 82 GLY A O 1
ATOM 622 N N . THR A 1 83 ? -11.383 4.016 5.188 1 93.75 83 THR A N 1
ATOM 623 C CA . THR A 1 83 ? -11.805 3.232 6.344 1 93.75 83 THR A CA 1
ATOM 624 C C . THR A 1 83 ? -10.773 3.33 7.469 1 93.75 83 THR A C 1
ATOM 626 O O . THR A 1 83 ? -10.664 2.424 8.297 1 93.75 83 THR A O 1
ATOM 629 N N . SER A 1 84 ? -9.984 4.336 7.453 1 95.56 84 SER A N 1
ATOM 630 C CA . SER A 1 84 ? -8.961 4.574 8.461 1 95.56 84 SER A CA 1
ATOM 631 C C . SER A 1 84 ? -9.188 5.906 9.172 1 95.56 84 SER A C 1
ATOM 633 O O . SER A 1 84 ? -10.297 6.441 9.164 1 95.56 84 SER A O 1
ATOM 635 N N . SER A 1 85 ? -8.195 6.363 9.93 1 97.38 85 SER A N 1
ATOM 636 C CA . SER A 1 85 ? -8.344 7.562 10.75 1 97.38 85 SER A CA 1
ATOM 637 C C . SER A 1 85 ? -6.992 8.234 10.977 1 97.38 85 SER A C 1
ATOM 639 O O . SER A 1 85 ? -5.941 7.625 10.773 1 97.38 85 SER A O 1
ATOM 641 N N . LEU A 1 86 ? -7.047 9.492 11.359 1 98.19 86 LEU A N 1
ATOM 642 C CA . LEU A 1 86 ? -5.828 10.188 11.758 1 98.19 86 LEU A CA 1
ATOM 643 C C . LEU A 1 86 ? -5.148 9.461 12.914 1 98.19 86 LEU A C 1
ATOM 645 O O . LEU A 1 86 ? -3.918 9.398 12.977 1 98.19 86 LEU A O 1
ATOM 649 N N . THR A 1 87 ? -5.973 8.953 13.781 1 97.56 87 THR A N 1
ATOM 650 C CA . THR A 1 87 ? -5.43 8.242 14.93 1 97.56 87 THR A CA 1
ATOM 651 C C . THR A 1 87 ? -4.602 7.039 14.484 1 97.56 87 THR A C 1
ATOM 653 O O . THR A 1 87 ? -3.508 6.805 15 1 97.56 87 THR A O 1
ATOM 656 N N . ARG A 1 88 ? -5.105 6.324 13.531 1 96.69 88 ARG A N 1
ATOM 657 C CA . ARG A 1 88 ? -4.359 5.195 12.984 1 96.69 88 ARG A CA 1
ATOM 658 C C . ARG A 1 88 ? -3.088 5.668 12.289 1 96.69 88 ARG A C 1
ATOM 660 O O . ARG A 1 88 ? -2.018 5.09 12.484 1 96.69 88 ARG A O 1
ATOM 667 N N . ASP A 1 89 ? -3.207 6.691 11.508 1 98.25 89 ASP A N 1
ATOM 668 C CA . ASP A 1 89 ? -2.068 7.23 10.773 1 98.25 89 ASP A CA 1
ATOM 669 C C . ASP A 1 89 ? -0.937 7.621 11.727 1 98.25 89 ASP A C 1
ATOM 671 O O . ASP A 1 89 ? 0.218 7.246 11.508 1 98.25 89 ASP A O 1
ATOM 675 N N . VAL A 1 90 ? -1.263 8.352 12.781 1 98.12 90 VAL A N 1
ATOM 676 C CA . VAL A 1 90 ? -0.219 8.891 13.641 1 98.12 90 VAL A CA 1
ATOM 677 C C . VAL A 1 90 ? 0.376 7.77 14.492 1 98.12 90 VAL A C 1
ATOM 679 O O . VAL A 1 90 ? 1.556 7.812 14.852 1 98.12 90 VAL A O 1
ATOM 682 N N . SER A 1 91 ? -0.43 6.723 14.805 1 98.12 91 SER A N 1
ATOM 683 C CA . SER A 1 91 ? 0.14 5.555 15.469 1 98.12 91 SER A CA 1
ATOM 684 C C . SER A 1 91 ? 1.218 4.902 14.617 1 98.12 91 SER A C 1
ATOM 686 O O . SER A 1 91 ? 2.25 4.469 15.133 1 98.12 91 SER A O 1
ATOM 688 N N . GLU A 1 92 ? 0.993 4.844 13.344 1 97.81 92 GLU A N 1
ATOM 689 C CA . GLU A 1 92 ? 1.949 4.23 12.422 1 97.81 92 GLU A CA 1
ATOM 690 C C . GLU A 1 92 ? 3.15 5.145 12.188 1 97.81 92 GLU A C 1
ATOM 692 O O . GLU A 1 92 ? 4.281 4.672 12.078 1 97.81 92 GLU A O 1
ATOM 697 N N . LEU A 1 93 ? 2.918 6.457 12.164 1 98.12 93 LEU A N 1
ATOM 698 C CA . LEU A 1 93 ? 4.008 7.426 12.117 1 98.12 93 LEU A CA 1
ATOM 699 C C . LEU A 1 93 ? 4.898 7.305 13.352 1 98.12 93 LEU A C 1
ATOM 701 O O . LEU A 1 93 ? 6.125 7.316 13.242 1 98.12 93 LEU A O 1
ATOM 705 N N . HIS A 1 94 ? 4.223 7.199 14.469 1 98.06 94 HIS A N 1
ATOM 706 C CA . HIS A 1 94 ? 4.938 7.062 15.734 1 98.06 94 HIS A CA 1
ATOM 707 C C . HIS A 1 94 ? 5.781 5.793 15.75 1 98.06 94 HIS A C 1
ATOM 709 O O . HIS A 1 94 ? 6.918 5.805 16.234 1 98.06 94 HIS A O 1
ATOM 715 N N . ALA A 1 95 ? 5.234 4.711 15.266 1 97.56 95 ALA A N 1
ATOM 716 C CA . ALA A 1 95 ? 5.953 3.443 15.195 1 97.56 95 ALA A CA 1
ATOM 717 C C . ALA A 1 95 ? 7.191 3.559 14.305 1 97.56 95 ALA A C 1
ATOM 719 O O . ALA A 1 95 ? 8.25 3.016 14.633 1 97.56 95 ALA A O 1
ATOM 720 N N . LEU A 1 96 ? 7.074 4.254 13.164 1 98 96 LEU A N 1
ATOM 721 C CA . LEU A 1 96 ? 8.219 4.434 12.281 1 98 96 LEU A CA 1
ATOM 722 C C . LEU A 1 96 ? 9.289 5.297 12.945 1 98 96 LEU A C 1
ATOM 724 O O . LEU A 1 96 ? 10.484 5.008 12.844 1 98 96 LEU A O 1
ATOM 728 N N . ALA A 1 97 ? 8.883 6.367 13.609 1 98.25 97 ALA A N 1
ATOM 729 C CA . ALA A 1 97 ? 9.828 7.211 14.336 1 98.25 97 ALA A CA 1
ATOM 730 C C . ALA A 1 97 ? 10.609 6.402 15.367 1 98.25 97 ALA A C 1
ATOM 732 O O . ALA A 1 97 ? 11.828 6.527 15.469 1 98.25 97 ALA A O 1
ATOM 733 N N . ALA A 1 98 ? 9.875 5.578 16.109 1 96.88 98 ALA A N 1
ATOM 734 C CA . ALA A 1 98 ? 10.508 4.73 17.109 1 96.88 98 ALA A CA 1
ATOM 735 C C . ALA A 1 98 ? 11.492 3.758 16.453 1 96.88 98 ALA A C 1
ATOM 737 O O . ALA A 1 98 ? 12.594 3.547 16.969 1 96.88 98 ALA A O 1
ATOM 738 N N . HIS A 1 99 ? 11.094 3.189 15.375 1 96.69 99 HIS A N 1
ATOM 739 C CA . HIS A 1 99 ? 11.938 2.27 14.633 1 96.69 99 HIS A CA 1
ATOM 740 C C . HIS A 1 99 ? 13.234 2.943 14.195 1 96.69 99 HIS A C 1
ATOM 742 O O . HIS A 1 99 ? 14.32 2.371 14.344 1 96.69 99 HIS A O 1
ATOM 748 N N . LEU A 1 100 ? 13.133 4.16 13.641 1 97.5 100 LEU A N 1
ATOM 749 C CA . LEU A 1 100 ? 14.305 4.898 13.188 1 97.5 100 LEU A CA 1
ATOM 750 C C . LEU A 1 100 ? 15.219 5.242 14.359 1 97.5 100 LEU A C 1
ATOM 752 O O . LEU A 1 100 ? 16.438 5.215 14.227 1 97.5 100 LEU A O 1
ATOM 756 N N . ARG A 1 101 ? 14.64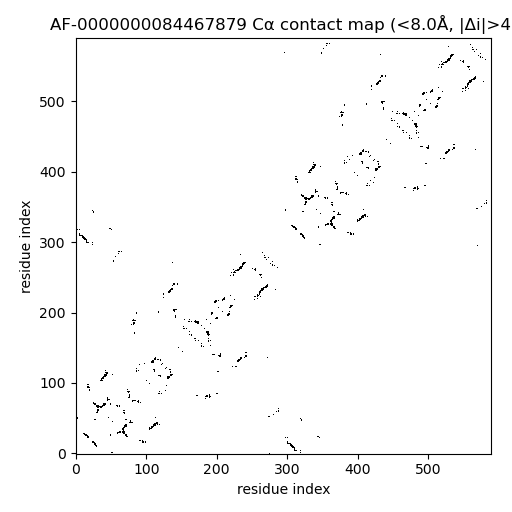8 5.551 15.492 1 97.31 101 ARG A N 1
ATOM 757 C CA . ARG A 1 101 ? 15.445 5.828 16.672 1 97.31 101 ARG A CA 1
ATOM 758 C C . ARG A 1 101 ? 16.203 4.586 17.125 1 97.31 101 ARG A C 1
ATOM 760 O O . ARG A 1 101 ? 17.359 4.68 17.547 1 97.31 101 ARG A O 1
ATOM 767 N N . ASP A 1 102 ? 15.57 3.451 17.016 1 95.25 102 ASP A N 1
ATOM 768 C CA . ASP A 1 102 ? 16.234 2.188 17.312 1 95.25 102 ASP A CA 1
ATOM 769 C C . ASP A 1 102 ? 17.422 1.953 16.375 1 95.25 102 ASP A C 1
ATOM 771 O O . ASP A 1 102 ? 18.359 1.228 16.719 1 95.25 102 ASP A O 1
ATOM 775 N N . LEU A 1 103 ? 17.344 2.605 15.219 1 94.56 103 LEU A N 1
ATOM 776 C CA . LEU A 1 103 ? 18.422 2.518 14.25 1 94.56 103 LEU A CA 1
ATOM 777 C C . LEU A 1 103 ? 19.344 3.732 14.344 1 94.56 103 LEU A C 1
ATOM 779 O O . LEU A 1 103 ? 19.875 4.199 13.336 1 94.56 103 LEU A O 1
ATOM 783 N N . ASN A 1 104 ? 19.359 4.391 15.43 1 95.44 104 ASN A N 1
ATOM 784 C CA . ASN A 1 104 ? 20.297 5.43 15.82 1 95.44 104 ASN A CA 1
ATOM 785 C C . ASN A 1 104 ? 19.984 6.762 15.148 1 95.44 104 ASN A C 1
ATOM 787 O O . ASN A 1 104 ? 20.875 7.539 14.836 1 95.44 104 ASN A O 1
ATOM 791 N N . THR A 1 105 ? 18.75 6.965 14.773 1 97.62 105 THR A N 1
ATOM 792 C CA . THR A 1 105 ? 18.312 8.289 14.344 1 97.62 105 THR A CA 1
ATOM 793 C C . THR A 1 105 ? 18 9.172 15.555 1 97.62 105 THR A C 1
ATOM 795 O O . THR A 1 105 ? 17.078 8.891 16.312 1 97.62 105 THR A O 1
ATOM 798 N N . SER A 1 106 ? 18.719 10.227 15.727 1 98.31 106 SER A N 1
ATOM 799 C CA . SER A 1 106 ? 18.641 11.039 16.938 1 98.31 106 SER A CA 1
ATOM 800 C C . SER A 1 106 ? 17.578 12.117 16.828 1 98.31 106 SER A C 1
ATOM 802 O O . SER A 1 106 ? 16.984 12.523 17.828 1 98.31 106 SER A O 1
ATOM 804 N N . LYS A 1 107 ? 17.406 12.664 15.594 1 98.81 107 LYS A N 1
ATOM 805 C CA . LYS A 1 107 ? 16.406 13.703 15.336 1 98.81 107 LYS A CA 1
ATOM 806 C C . LYS A 1 107 ? 15.398 13.25 14.289 1 98.81 107 LYS A C 1
ATOM 808 O O . LYS A 1 107 ? 15.773 12.758 13.227 1 98.81 107 LYS A O 1
ATOM 813 N N . VAL A 1 108 ? 14.125 13.375 14.648 1 98.88 108 VAL A N 1
ATOM 814 C CA . VAL A 1 108 ? 13.047 12.992 13.742 1 98.88 108 VAL A CA 1
ATOM 815 C C . VAL A 1 108 ? 12.055 14.148 13.602 1 98.88 108 VAL A C 1
ATOM 817 O O . VAL A 1 108 ? 11.453 14.586 14.578 1 98.88 108 VAL A O 1
ATOM 820 N N . VAL A 1 109 ? 11.945 14.688 12.453 1 98.94 109 VAL A N 1
ATOM 821 C CA . VAL A 1 109 ? 10.914 15.656 12.07 1 98.94 109 VAL A CA 1
ATOM 822 C C . VAL A 1 109 ? 9.906 14.984 11.148 1 98.94 109 VAL A C 1
ATOM 824 O O . VAL A 1 109 ? 10.266 14.156 10.312 1 98.94 109 VAL A O 1
ATOM 827 N N . VAL A 1 110 ? 8.633 15.289 11.289 1 98.94 110 VAL A N 1
ATOM 828 C CA . VAL A 1 110 ? 7.609 14.734 10.406 1 98.94 110 VAL A CA 1
ATOM 829 C C . VAL A 1 110 ? 7.094 15.828 9.477 1 98.94 110 VAL A C 1
ATOM 831 O O . VAL A 1 110 ? 6.898 16.969 9.898 1 98.94 110 VAL A O 1
ATOM 834 N N . MET A 1 111 ? 7 15.508 8.227 1 98.94 111 MET A N 1
ATOM 835 C CA . MET A 1 111 ? 6.465 16.406 7.203 1 98.94 111 MET A CA 1
ATOM 836 C C . MET A 1 111 ? 5.266 15.773 6.5 1 98.94 111 MET A C 1
ATOM 838 O O . MET A 1 111 ? 5.297 14.594 6.152 1 98.94 111 MET A O 1
ATOM 842 N N . GLY A 1 112 ? 4.207 16.469 6.363 1 98.88 112 GLY A N 1
ATOM 843 C CA . GLY A 1 112 ? 3.002 15.984 5.711 1 98.88 112 GLY A CA 1
ATOM 844 C C . GLY A 1 112 ? 2.539 16.875 4.57 1 98.88 112 GLY A C 1
ATOM 845 O O . GLY A 1 112 ? 2.658 18.094 4.637 1 98.88 112 GLY A O 1
ATOM 846 N N . HIS A 1 113 ? 2.023 16.25 3.527 1 98.69 113 HIS A N 1
ATOM 847 C CA . HIS A 1 113 ? 1.388 16.938 2.404 1 98.69 113 HIS A CA 1
ATOM 848 C C . HIS A 1 113 ? -0.13 16.797 2.469 1 98.69 113 HIS A C 1
ATOM 850 O O . HIS A 1 113 ? -0.656 15.695 2.629 1 98.69 113 HIS A O 1
ATOM 856 N N . SER A 1 114 ? -0.822 17.938 2.268 1 98.12 114 SER A N 1
ATOM 857 C CA . SER A 1 114 ? -2.279 17.891 2.229 1 98.12 114 SER A CA 1
ATOM 858 C C . SER A 1 114 ? -2.854 17.281 3.5 1 98.12 114 SER A C 1
ATOM 860 O O . SER A 1 114 ? -2.527 17.719 4.605 1 98.12 114 SER A O 1
ATOM 862 N N . THR A 1 115 ? -3.594 16.188 3.402 1 97.94 115 THR A N 1
ATOM 863 C CA . THR A 1 115 ? -4.117 15.562 4.613 1 97.94 115 THR A CA 1
ATOM 864 C C . THR A 1 115 ? -2.98 15.031 5.48 1 97.94 115 THR A C 1
ATOM 866 O O . THR A 1 115 ? -3.152 14.836 6.688 1 97.94 115 THR A O 1
ATOM 869 N N . GLY A 1 116 ? -1.804 14.859 4.914 1 98.62 116 GLY A N 1
ATOM 870 C CA . GLY A 1 116 ? -0.627 14.57 5.719 1 98.62 116 GLY A CA 1
ATOM 871 C C . GLY A 1 116 ? -0.308 15.656 6.723 1 98.62 116 GLY A C 1
ATOM 872 O O . GLY A 1 116 ? 0.296 15.398 7.766 1 98.62 116 GLY A O 1
ATOM 873 N N . SER A 1 117 ? -0.698 16.922 6.453 1 98.88 117 SER A N 1
ATOM 874 C CA . SER A 1 117 ? -0.535 18.016 7.398 1 98.88 117 SER A CA 1
ATOM 875 C C . SER A 1 117 ? -1.402 17.812 8.641 1 98.88 117 SER A C 1
ATOM 877 O O . SER A 1 117 ? -0.998 18.156 9.75 1 98.88 117 SER A O 1
ATOM 879 N N . GLN A 1 118 ? -2.668 17.25 8.414 1 98.81 118 GLN A N 1
ATOM 880 C CA . GLN A 1 118 ? -3.5 16.875 9.555 1 98.81 118 GLN A CA 1
ATOM 881 C C . GLN A 1 118 ? -2.807 15.82 10.414 1 98.81 118 GLN A C 1
ATOM 883 O O . GLN A 1 118 ? -2.861 15.883 11.648 1 98.81 118 GLN A O 1
ATOM 888 N N . ASP A 1 119 ? -2.143 14.867 9.727 1 98.81 119 ASP A N 1
ATOM 889 C CA . ASP A 1 119 ? -1.403 13.852 10.461 1 98.81 119 ASP A CA 1
ATOM 890 C C . ASP A 1 119 ? -0.302 14.477 11.312 1 98.81 119 ASP A C 1
ATOM 892 O O . ASP A 1 119 ? -0.087 14.07 12.461 1 98.81 119 ASP A O 1
ATOM 896 N N . VAL A 1 120 ? 0.387 15.477 10.781 1 98.88 120 VAL A N 1
ATOM 897 C CA . VAL A 1 120 ? 1.511 16.109 11.469 1 98.88 120 VAL A CA 1
ATOM 898 C C . VAL A 1 120 ? 1.017 16.812 12.734 1 98.88 120 VAL A C 1
ATOM 900 O O . VAL A 1 120 ? 1.515 16.547 13.836 1 98.88 120 VAL A O 1
ATOM 903 N N . ILE A 1 121 ? 0.011 17.672 12.602 1 98.88 121 ILE A N 1
ATOM 904 C CA . ILE A 1 121 ? -0.441 18.422 13.773 1 98.88 121 ILE A CA 1
ATOM 905 C C . ILE A 1 121 ? -1.108 17.484 14.766 1 98.88 121 ILE A C 1
ATOM 907 O O . ILE A 1 121 ? -0.974 17.656 15.984 1 98.88 121 ILE A O 1
ATOM 911 N N . HIS A 1 122 ? -1.839 16.484 14.273 1 98.81 122 HIS A N 1
ATOM 912 C CA . HIS A 1 122 ? -2.436 15.484 15.156 1 98.81 122 HIS A CA 1
ATOM 913 C C . HIS A 1 122 ? -1.367 14.734 15.945 1 98.81 122 HIS A C 1
ATOM 915 O O . HIS A 1 122 ? -1.512 14.531 17.156 1 98.81 122 HIS A O 1
ATOM 921 N N . LEU A 1 123 ? -0.298 14.344 15.305 1 98.75 123 LEU A N 1
ATOM 922 C CA . LEU A 1 123 ? 0.8 13.656 15.977 1 98.75 123 LEU A CA 1
ATOM 923 C C . LEU A 1 123 ? 1.422 14.555 17.047 1 98.75 123 LEU A C 1
ATOM 925 O O . LEU A 1 123 ? 1.606 14.133 18.188 1 98.75 123 LEU A O 1
ATOM 929 N N . LEU A 1 124 ? 1.696 15.781 16.688 1 98.69 124 LEU A N 1
ATOM 930 C CA . LEU A 1 124 ? 2.436 16.703 17.547 1 98.69 124 LEU A CA 1
ATOM 931 C C . LEU A 1 124 ? 1.604 17.078 18.766 1 98.69 124 LEU A C 1
ATOM 933 O O . LEU A 1 124 ? 2.156 17.422 19.828 1 98.69 124 LEU A O 1
ATOM 937 N N . THR A 1 125 ? 0.249 16.984 18.641 1 98.19 125 THR A N 1
ATOM 938 C CA . THR A 1 125 ? -0.598 17.484 19.719 1 98.19 125 THR A CA 1
ATOM 939 C C . THR A 1 125 ? -1.232 16.312 20.484 1 98.19 125 THR A C 1
ATOM 941 O O . THR A 1 125 ? -1.989 16.531 21.438 1 98.19 125 THR A O 1
ATOM 944 N N . THR A 1 126 ? -0.996 15.07 20.125 1 96.88 126 THR A N 1
ATOM 945 C CA . THR A 1 126 ? -1.577 13.93 20.828 1 96.88 126 THR A CA 1
ATOM 946 C C . THR A 1 126 ? -0.488 12.961 21.281 1 96.88 126 THR A C 1
ATOM 948 O O . THR A 1 126 ? -0.063 13 22.438 1 96.88 126 THR A O 1
ATOM 951 N N . LEU A 1 127 ? 0.206 12.328 20.359 1 95.94 127 LEU A N 1
ATOM 952 C CA . LEU A 1 127 ? 1.12 11.234 20.672 1 95.94 127 LEU A CA 1
ATOM 953 C C . LEU A 1 127 ? 2.541 11.758 20.859 1 95.94 127 LEU A C 1
ATOM 955 O O . LEU A 1 127 ? 3.311 11.211 21.656 1 95.94 127 LEU A O 1
ATOM 959 N N . GLY A 1 128 ? 2.838 12.758 20.109 1 96.06 128 GLY A N 1
ATOM 960 C CA . GLY A 1 128 ? 4.219 13.219 20.125 1 96.06 128 GLY A CA 1
ATOM 961 C C . GLY A 1 128 ? 5.172 12.258 19.422 1 96.06 128 GLY A C 1
ATOM 962 O O . GLY A 1 128 ? 4.816 11.641 18.422 1 96.06 128 GLY A O 1
ATOM 963 N N . GLY A 1 129 ? 6.434 12.312 19.812 1 95.56 129 GLY A N 1
ATOM 964 C CA . GLY A 1 129 ? 7.418 11.375 19.297 1 95.56 129 GLY A CA 1
ATOM 965 C C . GLY A 1 129 ? 8.234 11.945 18.141 1 95.56 129 GLY A C 1
ATOM 966 O O . GLY A 1 129 ? 9.086 11.258 17.594 1 95.56 129 GLY A O 1
ATOM 967 N N . ALA A 1 130 ? 7.984 13.172 17.797 1 98.44 130 ALA A N 1
ATOM 968 C CA . ALA A 1 130 ? 8.781 13.891 16.797 1 98.44 130 ALA A CA 1
ATOM 969 C C . ALA A 1 130 ? 9.391 15.156 17.391 1 98.44 130 ALA A C 1
ATOM 971 O O . ALA A 1 130 ? 8.836 15.742 18.328 1 98.44 130 ALA A O 1
ATOM 972 N N . ASP A 1 131 ? 10.469 15.547 16.875 1 98.88 131 ASP A N 1
ATOM 973 C CA . ASP A 1 131 ? 11.172 16.719 17.391 1 98.88 131 ASP A CA 1
ATOM 974 C C . ASP A 1 131 ? 10.633 18 16.75 1 98.88 131 ASP A C 1
ATOM 976 O O . ASP A 1 131 ? 10.898 19.109 17.234 1 98.88 131 ASP A O 1
ATOM 980 N N . GLY A 1 132 ? 9.883 17.938 15.727 1 98.88 132 GLY A N 1
ATOM 981 C CA . GLY A 1 132 ? 9.25 19.016 15 1 98.88 132 GLY A CA 1
ATOM 982 C C . GLY A 1 132 ? 8.336 18.547 13.883 1 98.88 132 GLY A C 1
ATOM 983 O O . GLY A 1 132 ? 8.227 17.344 13.633 1 98.88 132 GLY A O 1
ATOM 984 N N . GLY A 1 133 ? 7.641 19.453 13.25 1 98.94 133 GLY A N 1
ATOM 985 C CA . GLY A 1 133 ? 6.711 19.094 12.188 1 98.94 133 GLY A CA 1
ATOM 986 C C . GLY A 1 133 ? 6.602 20.141 11.102 1 98.94 133 GLY A C 1
ATOM 987 O O . GLY A 1 133 ? 6.68 21.344 11.375 1 98.94 133 GLY A O 1
ATOM 988 N N . ILE A 1 134 ? 6.445 19.719 9.914 1 99 134 ILE A N 1
ATOM 989 C CA . ILE A 1 134 ? 6.242 20.578 8.75 1 99 134 ILE A CA 1
ATOM 990 C C . ILE A 1 134 ? 4.926 20.219 8.062 1 99 134 ILE A C 1
ATOM 992 O O . ILE A 1 134 ? 4.676 19.047 7.773 1 99 134 ILE A O 1
ATOM 996 N N . MET A 1 135 ? 4.09 21.172 7.875 1 98.94 135 MET A N 1
ATOM 997 C CA . MET A 1 135 ? 2.803 21 7.207 1 98.94 135 MET A CA 1
ATOM 998 C C . MET A 1 135 ? 2.797 21.688 5.848 1 98.94 135 MET A C 1
ATOM 1000 O O . MET A 1 135 ? 2.836 22.922 5.77 1 98.94 135 MET A O 1
ATOM 1004 N N . GLN A 1 136 ? 2.824 20.922 4.797 1 98.88 136 GLN A N 1
ATOM 1005 C CA . GLN A 1 136 ? 2.775 21.484 3.449 1 98.88 136 GLN A CA 1
ATOM 1006 C C . GLN A 1 136 ? 1.378 21.344 2.85 1 98.88 136 GLN A C 1
ATOM 1008 O O . GLN A 1 136 ? 0.833 20.234 2.768 1 98.88 136 GLN A O 1
ATOM 1013 N N . ALA A 1 137 ? 0.832 22.469 2.402 1 98.5 137 ALA A N 1
ATOM 1014 C CA . ALA A 1 137 ? -0.51 22.594 1.84 1 98.5 137 ALA A CA 1
ATOM 1015 C C . ALA A 1 137 ? -1.576 22.281 2.883 1 98.5 137 ALA A C 1
ATOM 1017 O O . ALA A 1 137 ? -2.465 21.453 2.639 1 98.5 137 ALA A O 1
ATOM 1018 N N . PRO A 1 138 ? -1.42 22.891 4.102 1 98.56 138 PRO A N 1
ATOM 1019 C CA . PRO A 1 138 ? -2.432 22.703 5.148 1 98.56 138 PRO A CA 1
ATOM 1020 C C . PRO A 1 138 ? -3.711 23.484 4.867 1 98.56 138 PRO A C 1
ATOM 1022 O O . PRO A 1 138 ? -3.885 24.609 5.375 1 98.56 138 PRO A O 1
ATOM 1025 N N . VAL A 1 139 ? -4.617 22.922 4.121 1 98.12 139 VAL A N 1
ATOM 1026 C CA . VAL A 1 139 ? -5.855 23.609 3.748 1 98.12 139 VAL A CA 1
ATOM 1027 C C . VAL A 1 139 ? -7.055 22.781 4.207 1 98.12 139 VAL A C 1
ATOM 1029 O O . VAL A 1 139 ? -6.902 21.625 4.621 1 98.12 139 VAL A O 1
ATOM 1032 N N . SER A 1 140 ? -8.188 23.359 4.234 1 97.69 140 SER A N 1
ATOM 1033 C CA . SER A 1 140 ? -9.398 22.734 4.766 1 97.69 140 SER A CA 1
ATOM 1034 C C . SER A 1 140 ? -10.078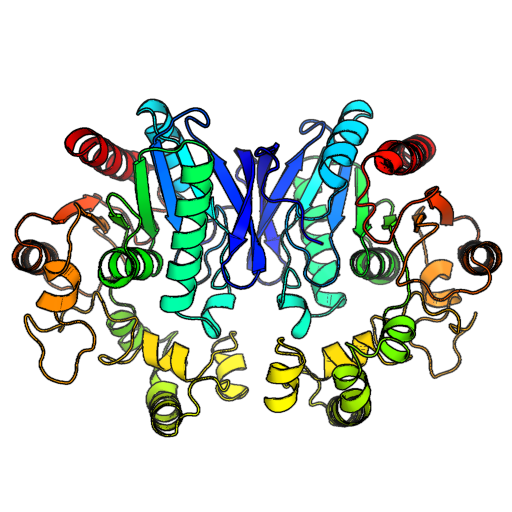 21.859 3.715 1 97.69 140 SER A C 1
ATOM 1036 O O . SER A 1 140 ? -10.609 22.375 2.729 1 97.69 140 SER A O 1
ATOM 1038 N N . ASP A 1 141 ? -10.148 20.578 3.959 1 96 141 ASP A N 1
ATOM 1039 C CA . ASP A 1 141 ? -10.953 19.688 3.129 1 96 141 ASP A CA 1
ATOM 1040 C C . ASP A 1 141 ? -12.438 20.047 3.223 1 96 141 ASP A C 1
ATOM 1042 O O . ASP A 1 141 ? -13.141 20.062 2.211 1 96 141 ASP A O 1
ATOM 1046 N N . ARG A 1 142 ? -12.883 20.375 4.391 1 96.81 142 ARG A N 1
ATOM 1047 C CA . ARG A 1 142 ? -14.281 20.688 4.656 1 96.81 142 ARG A CA 1
ATOM 1048 C C . ARG A 1 142 ? -14.75 21.859 3.791 1 96.81 142 ARG A C 1
ATOM 1050 O O . ARG A 1 142 ? -15.781 21.781 3.125 1 96.81 142 ARG A O 1
ATOM 1057 N N . GLU A 1 143 ? -13.953 22.922 3.764 1 97.06 143 GLU A N 1
ATOM 1058 C CA . GLU A 1 143 ? -14.328 24.109 3.008 1 97.06 143 GLU A CA 1
ATOM 1059 C C . GLU A 1 143 ? -14.273 23.859 1.505 1 97.06 143 GLU A C 1
ATOM 1061 O O . GLU A 1 143 ? -15.125 24.328 0.755 1 97.06 143 GLU A O 1
ATOM 1066 N N . HIS A 1 144 ? -13.273 23.062 1.072 1 96.56 144 HIS A N 1
ATOM 1067 C CA . HIS A 1 144 ? -13.172 22.766 -0.352 1 96.56 144 HIS A CA 1
ATOM 1068 C C . HIS A 1 144 ? -14.328 21.875 -0.812 1 96.56 144 HIS A C 1
ATOM 1070 O O . HIS A 1 144 ? -14.938 22.141 -1.854 1 96.56 144 HIS A O 1
ATOM 1076 N N . PHE A 1 145 ? -14.602 20.844 -0.032 1 94.88 145 PHE A N 1
ATOM 1077 C CA . PHE A 1 145 ? -15.648 19.891 -0.417 1 94.88 145 PHE A CA 1
ATOM 1078 C C . PHE A 1 145 ? -17 20.594 -0.495 1 94.88 145 PHE A C 1
ATOM 1080 O O . PHE A 1 145 ? -17.844 20.234 -1.319 1 94.88 145 PHE A O 1
ATOM 1087 N N . ALA A 1 146 ? -17.219 21.609 0.283 1 93.19 146 ALA A N 1
ATOM 1088 C CA . ALA A 1 146 ? -18.484 22.328 0.341 1 93.19 146 ALA A CA 1
ATOM 1089 C C . ALA A 1 146 ? -18.719 23.125 -0.935 1 93.19 146 ALA A C 1
ATOM 1091 O O . ALA A 1 146 ? -19.859 23.438 -1.285 1 93.19 146 ALA A O 1
ATOM 1092 N N . VAL A 1 147 ? -17.688 23.422 -1.677 1 93.81 147 VAL A N 1
ATOM 1093 C CA . VAL A 1 147 ? -17.875 24.328 -2.799 1 93.81 147 VAL A CA 1
ATOM 1094 C C . VAL A 1 147 ? -17.609 23.609 -4.113 1 93.81 147 VAL A C 1
ATOM 1096 O O . VAL A 1 147 ? -18 24.078 -5.184 1 93.81 147 VAL A O 1
ATOM 1099 N N . ASP A 1 148 ? -16.891 22.469 -4.023 1 93.25 148 ASP A N 1
ATOM 1100 C CA . ASP A 1 148 ? -16.547 21.719 -5.234 1 93.25 148 ASP A CA 1
ATOM 1101 C C . ASP A 1 148 ? -17.719 20.859 -5.695 1 93.25 148 ASP A C 1
ATOM 1103 O O . ASP A 1 148 ? -18.234 20.047 -4.93 1 93.25 148 ASP A O 1
ATOM 1107 N N . LYS A 1 149 ? -18.125 20.891 -6.98 1 90.94 149 LYS A N 1
ATOM 1108 C CA . LYS A 1 149 ? -19.25 20.141 -7.535 1 90.94 149 LYS A CA 1
ATOM 1109 C C . LYS A 1 149 ? -18.938 18.641 -7.59 1 90.94 149 LYS A C 1
ATOM 1111 O O . LYS A 1 149 ? -19.844 17.812 -7.461 1 90.94 149 LYS A O 1
ATOM 1116 N N . THR A 1 150 ? -17.641 18.312 -7.703 1 89.56 150 THR A N 1
ATOM 1117 C CA . THR A 1 150 ? -17.266 16.922 -7.863 1 89.56 150 THR A CA 1
ATOM 1118 C C . THR A 1 150 ? -17.359 16.172 -6.535 1 89.56 150 THR A C 1
ATOM 1120 O O . THR A 1 150 ? -17.328 14.938 -6.508 1 89.56 150 THR A O 1
ATOM 1123 N N . THR A 1 151 ? -17.531 16.922 -5.453 1 92.19 151 THR A N 1
ATOM 1124 C CA . THR A 1 151 ? -17.609 16.281 -4.145 1 92.19 151 THR A CA 1
ATOM 1125 C C . THR A 1 151 ? -19.016 16.391 -3.578 1 92.19 151 THR A C 1
ATOM 1127 O O . THR A 1 151 ? -19.234 16.188 -2.381 1 92.19 151 THR A O 1
ATOM 1130 N N . GLN A 1 152 ? -19.984 16.719 -4.395 1 93.94 152 GLN A N 1
ATOM 1131 C CA . GLN A 1 152 ? -21.359 16.906 -3.949 1 93.94 152 GLN A CA 1
ATOM 1132 C C . GLN A 1 152 ? -21.906 15.656 -3.275 1 93.94 152 GLN A C 1
ATOM 1134 O O . GLN A 1 152 ? -22.609 15.742 -2.271 1 93.94 152 GLN A O 1
ATOM 1139 N N . ALA A 1 153 ? -21.547 14.5 -3.801 1 94.75 153 ALA A N 1
ATOM 1140 C CA . ALA A 1 153 ? -22.016 13.242 -3.225 1 94.75 153 ALA A CA 1
ATOM 1141 C C . ALA A 1 153 ? -21.562 13.094 -1.779 1 94.75 153 ALA A C 1
ATOM 1143 O O . ALA A 1 153 ? -22.281 12.539 -0.944 1 94.75 153 ALA A O 1
ATOM 1144 N N . TRP A 1 154 ? -20.344 13.531 -1.474 1 96.31 154 TRP A N 1
ATOM 1145 C CA . TRP A 1 154 ? -19.812 13.469 -0.116 1 96.31 154 TRP A CA 1
ATOM 1146 C C . TRP A 1 154 ? -20.609 14.359 0.823 1 96.31 154 TRP A C 1
ATOM 1148 O O . TRP A 1 154 ? -21.016 13.922 1.904 1 96.31 154 TRP A O 1
ATOM 1158 N N . VAL A 1 155 ? -20.844 15.523 0.354 1 96.75 155 VAL A N 1
ATOM 1159 C CA . VAL A 1 155 ? -21.562 16.516 1.154 1 96.75 155 VAL A CA 1
ATOM 1160 C C . VAL A 1 155 ? -22.984 16.047 1.412 1 96.75 155 VAL A C 1
ATOM 1162 O O . VAL A 1 155 ? -23.5 16.141 2.531 1 96.75 155 VAL A O 1
ATOM 1165 N N . ASP A 1 156 ? -23.594 15.43 0.416 1 96.88 156 ASP A N 1
ATOM 1166 C CA . ASP A 1 156 ? -24.969 14.938 0.529 1 96.88 156 ASP A CA 1
ATOM 1167 C C . ASP A 1 156 ? -25.047 13.781 1.524 1 96.88 156 ASP A C 1
ATOM 1169 O O . ASP A 1 156 ? -26.109 13.539 2.119 1 96.88 156 ASP A O 1
ATOM 1173 N N . MET A 1 157 ? -23.953 13.094 1.73 1 97.69 157 MET A N 1
ATOM 1174 C CA . MET A 1 157 ? -23.922 11.906 2.574 1 97.69 157 MET A CA 1
ATOM 1175 C C . MET A 1 157 ? -23.625 12.266 4.023 1 97.69 157 MET A C 1
ATOM 1177 O O . MET A 1 157 ? -23.766 11.43 4.918 1 97.69 157 MET A O 1
ATOM 1181 N N . LEU A 1 158 ? -23.297 13.539 4.309 1 98.12 158 LEU A N 1
ATOM 1182 C CA . LEU A 1 158 ? -22.828 13.945 5.629 1 98.12 158 LEU A CA 1
ATOM 1183 C C . LEU A 1 158 ? -23.922 13.758 6.672 1 98.12 158 LEU A C 1
ATOM 1185 O O . LEU A 1 158 ? -23.672 13.258 7.766 1 98.12 158 LEU A O 1
ATOM 1189 N N . PRO A 1 159 ? -25.25 14.07 6.367 1 98.31 159 PRO A N 1
ATOM 1190 C CA . PRO A 1 159 ? -26.281 13.836 7.375 1 98.31 159 PRO A CA 1
ATOM 1191 C C . PRO A 1 159 ? -26.422 12.359 7.746 1 98.31 159 PRO A C 1
ATOM 1193 O O . PRO A 1 159 ? -26.562 12.031 8.922 1 98.31 159 PRO A O 1
ATOM 1196 N N . THR A 1 160 ? -26.328 11.562 6.758 1 98.31 160 THR A N 1
ATOM 1197 C CA . THR A 1 160 ? -26.406 10.125 7 1 98.31 160 THR A CA 1
ATOM 1198 C C . THR A 1 160 ? -25.203 9.656 7.82 1 98.31 160 THR A C 1
ATOM 1200 O O . THR A 1 160 ? -25.375 8.914 8.797 1 98.31 160 THR A O 1
ATOM 1203 N N . ALA A 1 161 ? -24.016 10.047 7.453 1 98.56 161 ALA A N 1
ATOM 1204 C CA . ALA A 1 161 ? -22.797 9.688 8.18 1 98.56 161 ALA A CA 1
ATOM 1205 C C . ALA A 1 161 ? -22.859 10.148 9.633 1 98.56 161 ALA A C 1
ATOM 1207 O O . ALA A 1 161 ? -22.516 9.398 10.547 1 98.56 161 ALA A O 1
ATOM 1208 N N . THR A 1 162 ? -23.359 11.344 9.805 1 98.56 162 THR A N 1
ATOM 1209 C CA . THR A 1 162 ? -23.484 11.906 11.148 1 98.56 162 THR A CA 1
ATOM 1210 C C . THR A 1 162 ? -24.438 11.07 12 1 98.56 162 THR A C 1
ATOM 1212 O O . THR A 1 162 ? -24.125 10.75 13.148 1 98.56 162 THR A O 1
ATOM 1215 N N . ALA A 1 163 ? -25.547 10.719 11.445 1 98.56 163 ALA A N 1
ATOM 1216 C CA . ALA A 1 163 ? -26.531 9.891 12.156 1 98.56 163 ALA A CA 1
ATOM 1217 C C . ALA A 1 163 ? -25.922 8.547 12.547 1 98.56 163 ALA A C 1
ATOM 1219 O O . ALA A 1 163 ? -26.125 8.07 13.664 1 98.56 163 ALA A O 1
ATOM 1220 N N . MET A 1 164 ? -25.203 7.984 11.641 1 97.81 164 MET A N 1
ATOM 1221 C CA . MET A 1 164 ? -24.562 6.695 11.891 1 97.81 164 MET A CA 1
ATOM 1222 C C . MET A 1 164 ? -23.531 6.812 13 1 97.81 164 MET A C 1
ATOM 1224 O O . MET A 1 164 ? -23.453 5.953 13.883 1 97.81 164 MET A O 1
ATOM 1228 N N . VAL A 1 165 ? -22.75 7.832 13 1 98.06 165 VAL A N 1
ATOM 1229 C CA . VAL A 1 165 ? -21.75 8.062 14.031 1 98.06 165 VAL A CA 1
ATOM 1230 C C . VAL A 1 165 ? -22.438 8.25 15.383 1 98.06 165 VAL A C 1
ATOM 1232 O O . VAL A 1 165 ? -22.031 7.648 16.391 1 98.06 165 VAL A O 1
ATOM 1235 N N . ASP A 1 166 ? -23.5 9.008 15.406 1 98.06 166 ASP A N 1
ATOM 1236 C CA . ASP A 1 166 ? -24.234 9.266 16.625 1 98.06 166 ASP A CA 1
ATOM 1237 C C . ASP A 1 166 ? -24.828 7.977 17.188 1 98.06 166 ASP A C 1
ATOM 1239 O O . ASP A 1 166 ? -24.984 7.836 18.406 1 98.06 166 ASP A O 1
ATOM 1243 N N . GLU A 1 167 ? -25.125 7.035 16.359 1 97.81 167 GLU A N 1
ATOM 1244 C CA . GLU A 1 167 ? -25.734 5.766 16.75 1 97.81 167 GLU A CA 1
ATOM 1245 C C . GLU A 1 167 ? -24.672 4.73 17.109 1 97.81 167 GLU A C 1
ATOM 1247 O O . GLU A 1 167 ? -25 3.574 17.406 1 97.81 167 GLU A O 1
ATOM 1252 N N . GLY A 1 168 ? -23.469 5.098 17.016 1 96 168 GLY A N 1
ATOM 1253 C CA . GLY A 1 168 ? -22.391 4.176 17.344 1 96 168 GLY A CA 1
ATOM 1254 C C . GLY A 1 168 ? -22.016 3.26 16.188 1 96 168 GLY A C 1
ATOM 1255 O O . GLY A 1 168 ? -21.359 2.232 16.391 1 96 168 GLY A O 1
ATOM 1256 N N . ARG A 1 169 ? -22.422 3.609 14.953 1 94.5 169 ARG A N 1
ATOM 1257 C CA . ARG A 1 169 ? -22.203 2.795 13.766 1 94.5 169 ARG A CA 1
ATOM 1258 C C . ARG A 1 169 ? -21.172 3.447 12.844 1 94.5 169 ARG A C 1
ATOM 1260 O O . ARG A 1 169 ? -21.281 3.344 11.617 1 94.5 169 ARG A O 1
ATOM 1267 N N . GLY A 1 170 ? -20.219 4.238 13.375 1 95.69 170 GLY A N 1
ATOM 1268 C CA . GLY A 1 170 ? -19.25 4.98 12.594 1 95.69 170 GLY A CA 1
ATOM 1269 C C . GLY A 1 170 ? -18.344 4.09 11.758 1 95.69 170 GLY A C 1
ATOM 1270 O O . GLY A 1 170 ? -17.891 4.488 10.688 1 95.69 170 GLY A O 1
ATOM 1271 N N . ASP A 1 171 ? -18.141 2.873 12.156 1 91.88 171 ASP A N 1
ATOM 1272 C CA . ASP A 1 171 ? -17.203 1.964 11.492 1 91.88 171 ASP A CA 1
ATOM 1273 C C . ASP A 1 171 ? -17.859 1.285 10.297 1 91.88 171 ASP A C 1
ATOM 1275 O O . ASP A 1 171 ? -17.188 0.667 9.477 1 91.88 171 ASP A O 1
ATOM 1279 N N . GLU A 1 172 ? -19.156 1.376 10.172 1 89.81 172 GLU A N 1
ATOM 1280 C CA . GLU A 1 172 ? -19.859 0.771 9.047 1 89.81 172 GLU A CA 1
ATOM 1281 C C . GLU A 1 172 ? -19.641 1.568 7.766 1 89.81 172 GLU A C 1
ATOM 1283 O O . GLU A 1 172 ? -19.469 2.789 7.809 1 89.81 172 GLU A O 1
ATOM 1288 N N . LEU A 1 173 ? -19.656 0.872 6.629 1 92.12 173 LEU A N 1
ATOM 1289 C CA . LEU A 1 173 ? -19.5 1.521 5.328 1 92.12 173 LEU A CA 1
ATOM 1290 C C . LEU A 1 173 ? -20.766 2.271 4.941 1 92.12 173 LEU A C 1
ATOM 1292 O O . LEU A 1 173 ? -21.875 1.824 5.246 1 92.12 173 LEU A O 1
ATOM 1296 N N . LEU A 1 174 ? -20.578 3.314 4.289 1 95.19 174 LEU A N 1
ATOM 1297 C CA . LEU A 1 174 ? -21.672 4.043 3.676 1 95.19 174 LEU A CA 1
ATOM 1298 C C . LEU A 1 174 ? -22.297 3.232 2.541 1 95.19 174 LEU A C 1
ATOM 1300 O O . LEU A 1 174 ? -21.719 2.232 2.102 1 95.19 174 LEU A O 1
ATOM 1304 N N . PRO A 1 175 ? -23.484 3.57 2.074 1 91.75 175 PRO A N 1
ATOM 1305 C CA . PRO A 1 175 ? -24.219 2.787 1.076 1 91.75 175 PRO A CA 1
ATOM 1306 C C . PRO A 1 175 ? -23.422 2.586 -0.214 1 91.75 175 PRO A C 1
ATOM 1308 O O . PRO A 1 175 ? -22.641 3.457 -0.606 1 91.75 175 PRO A O 1
ATOM 1311 N N . ALA A 1 176 ? -23.719 1.479 -0.888 1 88.12 176 ALA A N 1
ATOM 1312 C CA . ALA A 1 176 ? -23.031 1.095 -2.123 1 88.12 176 ALA A CA 1
ATOM 1313 C C . ALA A 1 176 ? -23.203 2.162 -3.199 1 88.12 176 ALA A C 1
ATOM 1315 O O . ALA A 1 176 ? -22.312 2.391 -4.008 1 88.12 176 ALA A O 1
ATOM 1316 N N . ALA A 1 177 ? -24.359 2.801 -3.195 1 90.69 177 ALA A N 1
ATOM 1317 C CA . ALA A 1 177 ? -24.625 3.84 -4.188 1 90.69 177 ALA A CA 1
ATOM 1318 C C . ALA A 1 177 ? -23.641 5 -4.043 1 90.69 177 ALA A C 1
ATOM 1320 O O . ALA A 1 177 ? -23.172 5.555 -5.039 1 90.69 177 ALA A O 1
ATOM 1321 N N . PHE A 1 178 ? -23.359 5.34 -2.787 1 94.19 178 PHE A N 1
ATOM 1322 C CA . PHE A 1 178 ? -22.359 6.367 -2.52 1 94.19 178 PHE A CA 1
ATOM 1323 C C . PHE A 1 178 ? -20.984 5.926 -3.008 1 94.19 178 PHE A C 1
ATOM 1325 O O . PHE A 1 178 ? -20.281 6.684 -3.678 1 94.19 178 PHE A O 1
ATOM 1332 N N . ALA A 1 179 ? -20.609 4.699 -2.643 1 91.31 179 ALA A N 1
ATOM 1333 C CA . ALA A 1 179 ? -19.297 4.168 -3.006 1 91.31 179 ALA A CA 1
ATOM 1334 C C . ALA A 1 179 ? -19.094 4.191 -4.52 1 91.31 179 ALA A C 1
ATOM 1336 O O . ALA A 1 179 ? -18.016 4.52 -5 1 91.31 179 ALA A O 1
ATOM 1337 N N . LYS A 1 180 ? -20.141 3.811 -5.234 1 88.25 180 LYS A N 1
ATOM 1338 C CA . LYS A 1 180 ? -20.078 3.795 -6.695 1 88.25 180 LYS A CA 1
ATOM 1339 C C . LYS A 1 180 ? -19.875 5.203 -7.25 1 88.25 180 LYS A C 1
ATOM 1341 O O . LYS A 1 180 ? -19.047 5.414 -8.133 1 88.25 180 LYS A O 1
ATOM 1346 N N . GLU A 1 181 ? -20.594 6.16 -6.715 1 91.56 181 GLU A N 1
ATOM 1347 C CA . GLU A 1 181 ? -20.531 7.535 -7.195 1 91.56 181 GLU A CA 1
ATOM 1348 C C . GLU A 1 181 ? -19.203 8.195 -6.824 1 91.56 181 GLU A C 1
ATOM 1350 O O . GLU A 1 181 ? -18.594 8.883 -7.648 1 91.56 181 GLU A O 1
ATOM 1355 N N . ALA A 1 182 ? -18.828 7.961 -5.559 1 91.38 182 ALA A N 1
ATOM 1356 C CA . ALA A 1 182 ? -17.609 8.586 -5.051 1 91.38 182 ALA A CA 1
ATOM 1357 C C . ALA A 1 182 ? -16.375 7.797 -5.477 1 91.38 182 ALA A C 1
ATOM 1359 O O . ALA A 1 182 ? -15.25 8.281 -5.355 1 91.38 182 ALA A O 1
ATOM 1360 N N . ARG A 1 183 ? -16.516 6.484 -6.008 1 88.12 183 ARG A N 1
ATOM 1361 C CA . ARG A 1 183 ? -15.469 5.582 -6.453 1 88.12 183 ARG A CA 1
ATOM 1362 C C . ARG A 1 183 ? -14.5 5.262 -5.312 1 88.12 183 ARG A C 1
ATOM 1364 O O . ARG A 1 183 ? -13.289 5.246 -5.512 1 88.12 183 ARG A O 1
ATOM 1371 N N . ILE A 1 184 ? -15.078 5.164 -4.152 1 90.5 184 ILE A N 1
ATOM 1372 C CA . ILE A 1 184 ? -14.328 4.777 -2.959 1 90.5 184 ILE A CA 1
ATOM 1373 C C . ILE A 1 184 ? -15.289 4.23 -1.903 1 90.5 184 ILE A C 1
ATOM 1375 O O . ILE A 1 184 ? -16.391 4.762 -1.721 1 90.5 184 ILE A O 1
ATOM 1379 N N . LYS A 1 185 ? -14.992 3.168 -1.279 1 90.06 185 LYS A N 1
ATOM 1380 C CA . LYS A 1 185 ? -15.68 2.697 -0.084 1 90.06 185 LYS A CA 1
ATOM 1381 C C . LYS A 1 185 ? -15.242 3.479 1.151 1 90.06 185 LYS A C 1
ATOM 1383 O O . LYS A 1 185 ? -14.047 3.629 1.401 1 90.06 185 LYS A O 1
ATOM 1388 N N . MET A 1 186 ? -16.203 4.008 1.917 1 95.56 186 MET A N 1
ATOM 1389 C CA . MET A 1 186 ? -15.875 4.863 3.055 1 95.56 186 MET A CA 1
ATOM 1390 C C . MET A 1 186 ? -16.766 4.543 4.25 1 95.56 186 MET A C 1
ATOM 1392 O O . MET A 1 186 ? -17.969 4.305 4.086 1 95.56 186 MET A O 1
ATOM 1396 N N . SER A 1 187 ? -16.188 4.508 5.398 1 95.44 187 SER A N 1
ATOM 1397 C CA . SER A 1 187 ? -17 4.391 6.609 1 95.44 187 SER A CA 1
ATOM 1398 C C . SER A 1 187 ? -17.719 5.699 6.926 1 95.44 187 SER A C 1
ATOM 1400 O O . SER A 1 187 ? -17.297 6.77 6.48 1 95.44 187 SER A O 1
ATOM 1402 N N . ALA A 1 188 ? -18.734 5.59 7.695 1 97.75 188 ALA A N 1
ATOM 1403 C CA . ALA A 1 188 ? -19.453 6.777 8.141 1 97.75 188 ALA A CA 1
ATOM 1404 C C . ALA A 1 188 ? -18.547 7.711 8.93 1 97.75 188 ALA A C 1
ATOM 1406 O O . ALA A 1 188 ? -18.547 8.922 8.719 1 97.75 188 ALA A O 1
ATOM 1407 N N . TYR A 1 189 ? -17.766 7.164 9.742 1 98.12 189 TYR A N 1
ATOM 1408 C CA . TYR A 1 189 ? -16.844 7.945 10.562 1 98.12 189 TYR A CA 1
ATOM 1409 C C . TYR A 1 189 ? -15.891 8.758 9.695 1 98.12 189 TYR A C 1
ATOM 1411 O O . TYR A 1 189 ? -15.648 9.93 9.961 1 98.12 189 TYR A O 1
ATOM 1419 N N . ARG A 1 190 ? -15.336 8.102 8.727 1 98.19 190 ARG A N 1
ATOM 1420 C CA . ARG A 1 190 ? -14.297 8.766 7.953 1 98.19 190 ARG A CA 1
ATOM 1421 C C . ARG A 1 190 ? -14.859 9.969 7.195 1 98.19 190 ARG A C 1
ATOM 1423 O O . ARG A 1 190 ? -14.234 11.031 7.152 1 98.19 190 ARG A O 1
ATOM 1430 N N . LEU A 1 191 ? -16.031 9.758 6.578 1 98.31 191 LEU A N 1
ATOM 1431 C CA . LEU A 1 191 ? -16.656 10.883 5.898 1 98.31 191 LEU A CA 1
ATOM 1432 C C . LEU A 1 191 ? -16.984 12.008 6.879 1 98.31 191 LEU A C 1
ATOM 1434 O O . LEU A 1 191 ? -16.688 13.172 6.621 1 98.31 191 LEU A O 1
ATOM 1438 N N . TRP A 1 192 ? -17.547 11.586 7.977 1 98.56 192 TRP A N 1
ATOM 1439 C CA . TRP A 1 192 ? -17.906 12.547 9.016 1 98.56 192 TRP A CA 1
ATOM 1440 C C . TRP A 1 192 ? -16.672 13.289 9.516 1 98.56 192 TRP A C 1
ATOM 1442 O O . TRP A 1 192 ? -16.688 14.516 9.656 1 98.56 192 TRP A O 1
ATOM 1452 N N . SER A 1 193 ? -15.586 12.586 9.734 1 98.56 193 SER A N 1
ATOM 1453 C CA . SER A 1 193 ? -14.344 13.164 10.227 1 98.56 193 SER A CA 1
ATOM 1454 C C . SER A 1 193 ? -13.797 14.211 9.258 1 98.56 193 SER A C 1
ATOM 1456 O O . SER A 1 193 ? -13.289 15.25 9.68 1 98.56 193 SER A O 1
ATOM 1458 N N . LEU A 1 194 ? -13.945 13.961 7.941 1 97.81 194 LEU A N 1
ATOM 1459 C CA . LEU A 1 194 ? -13.383 14.82 6.906 1 97.81 194 LEU A CA 1
ATOM 1460 C C . LEU A 1 194 ? -14.242 16.062 6.711 1 97.81 194 LEU A C 1
ATOM 1462 O O . LEU A 1 194 ? -13.727 17.141 6.379 1 97.81 194 LEU A O 1
ATOM 1466 N N . LEU A 1 195 ? -15.578 15.953 6.988 1 97.94 195 LEU A N 1
ATOM 1467 C CA . LEU A 1 195 ? -16.453 16.984 6.465 1 97.94 195 LEU A CA 1
ATOM 1468 C C . LEU A 1 195 ? -17.125 17.766 7.598 1 97.94 195 LEU A C 1
ATOM 1470 O O . LEU A 1 195 ? -17.672 18.844 7.379 1 97.94 195 LEU A O 1
ATOM 1474 N N . SER A 1 196 ? -17.109 17.203 8.789 1 98.12 196 SER A N 1
ATOM 1475 C CA . SER A 1 196 ? -17.812 17.844 9.906 1 98.12 196 SER A CA 1
ATOM 1476 C C . SER A 1 196 ? -16.875 18.75 10.688 1 98.12 196 SER A C 1
ATOM 1478 O O . SER A 1 196 ? -15.711 18.422 10.914 1 98.12 196 SER A O 1
ATOM 1480 N N . PRO A 1 197 ? -17.406 19.891 11.141 1 97.75 197 PRO A N 1
ATOM 1481 C CA . PRO A 1 197 ? -16.594 20.719 12.031 1 97.75 197 PRO A CA 1
ATOM 1482 C C . PRO A 1 197 ? -16.203 20 13.32 1 97.75 197 PRO A C 1
ATOM 1484 O O . PRO A 1 197 ? -15.203 20.328 13.945 1 97.75 197 PRO A O 1
ATOM 1487 N N . SER A 1 198 ? -16.969 18.969 13.641 1 97.69 198 SER A N 1
ATOM 1488 C CA . SER A 1 198 ? -16.703 18.188 14.844 1 97.69 198 SER A CA 1
ATOM 1489 C C . SER A 1 198 ? -15.836 16.969 14.523 1 97.69 198 SER A C 1
ATOM 1491 O O . SER A 1 198 ? -15.523 16.172 15.414 1 97.69 198 SER A O 1
ATOM 1493 N N . GLY A 1 199 ? -15.508 16.828 13.297 1 97.94 199 GLY A N 1
ATOM 1494 C CA . GLY A 1 199 ? -14.711 15.688 12.867 1 97.94 199 GLY A CA 1
ATOM 1495 C C . GLY A 1 199 ? -13.258 15.789 13.273 1 97.94 199 GLY A C 1
ATOM 1496 O O . GLY A 1 199 ? -12.727 16.891 13.422 1 97.94 199 GLY A O 1
ATOM 1497 N N . ASP A 1 200 ? -12.586 14.703 13.352 1 98 200 ASP A N 1
ATOM 1498 C CA . ASP A 1 200 ? -11.203 14.633 13.812 1 98 200 ASP A CA 1
ATOM 1499 C C . ASP A 1 200 ? -10.25 15.25 12.789 1 98 200 ASP A C 1
ATOM 1501 O O . ASP A 1 200 ? -9.133 15.641 13.133 1 98 200 ASP A O 1
ATOM 1505 N N . ASP A 1 201 ? -10.688 15.469 11.531 1 98.38 201 ASP A N 1
ATOM 1506 C CA . ASP A 1 201 ? -9.789 15.898 10.461 1 98.38 201 ASP A CA 1
ATOM 1507 C C . ASP A 1 201 ? -9.773 17.422 10.328 1 98.38 201 ASP A C 1
ATOM 1509 O O . ASP A 1 201 ? -8.938 17.984 9.617 1 98.38 201 ASP A O 1
ATOM 1513 N N . ASP A 1 202 ? -10.68 18.141 11.023 1 98.31 202 ASP A N 1
ATOM 1514 C CA . ASP A 1 202 ? -10.836 19.562 10.727 1 98.31 202 ASP A CA 1
ATOM 1515 C C . ASP A 1 202 ? -9.828 20.406 11.508 1 98.31 202 ASP A C 1
ATOM 1517 O O . ASP A 1 202 ? -10.195 21.047 12.5 1 98.31 202 ASP A O 1
ATOM 1521 N N . TYR A 1 203 ? -8.664 20.531 10.969 1 98.62 203 TYR A N 1
ATOM 1522 C CA . TYR A 1 203 ? -7.602 21.266 11.641 1 98.62 203 TYR A CA 1
ATOM 1523 C C . TYR A 1 203 ? -7.355 22.609 10.969 1 98.62 203 TYR A C 1
ATOM 1525 O O . TYR A 1 203 ? -6.727 23.5 11.547 1 98.62 203 TYR A O 1
ATOM 1533 N N . PHE A 1 204 ? -7.863 22.828 9.734 1 98.5 204 PHE A N 1
ATOM 1534 C CA . PHE A 1 204 ? -7.324 23.953 8.977 1 98.5 204 PHE A CA 1
ATOM 1535 C C . PHE A 1 204 ? -8.445 24.812 8.422 1 98.5 204 PHE A C 1
ATOM 1537 O O . PHE A 1 204 ? -8.211 25.672 7.566 1 98.5 204 PHE A O 1
ATOM 1544 N N . SER A 1 205 ? -9.703 24.609 8.867 1 97.69 205 SER A N 1
ATOM 1545 C CA . SER A 1 205 ? -10.805 25.438 8.406 1 97.69 205 SER A CA 1
ATOM 1546 C C . SER A 1 205 ? -10.672 26.875 8.891 1 97.69 205 SER A C 1
ATOM 1548 O O . SER A 1 205 ? -10.227 27.109 10.016 1 97.69 205 SER A O 1
ATOM 1550 N N . SER A 1 206 ? -11.047 27.781 8.094 1 96.88 206 SER A N 1
ATOM 1551 C CA . SER A 1 206 ? -10.898 29.203 8.383 1 96.88 206 SER A CA 1
ATOM 1552 C C . SER A 1 206 ? -11.852 29.641 9.492 1 96.88 206 SER A C 1
ATOM 1554 O O . SER A 1 206 ? -11.656 30.703 10.102 1 96.88 206 SER A O 1
ATOM 1556 N N . ASP A 1 207 ? -12.883 28.859 9.773 1 96.69 207 ASP A N 1
ATOM 1557 C CA . ASP A 1 207 ? -13.891 29.25 10.758 1 96.69 207 ASP A CA 1
ATOM 1558 C C . ASP A 1 207 ? -13.578 28.641 12.125 1 96.69 207 ASP A C 1
ATOM 1560 O O . ASP A 1 207 ? -14.391 28.734 13.055 1 96.69 207 ASP A O 1
ATOM 1564 N N . LEU A 1 208 ? -12.43 27.969 12.273 1 98.06 208 LEU A N 1
ATOM 1565 C CA . LEU A 1 208 ? -12.07 27.422 13.578 1 98.06 208 LEU A CA 1
ATOM 1566 C C . LEU A 1 208 ? -11.969 28.531 14.625 1 98.06 208 LEU A C 1
ATOM 1568 O O . LEU A 1 208 ? -11.344 29.562 14.383 1 98.06 208 LEU A O 1
ATOM 1572 N N . PRO A 1 209 ? -12.547 28.312 15.766 1 98.31 209 PRO A N 1
ATOM 1573 C CA . PRO A 1 209 ? -12.461 29.312 16.828 1 98.31 209 PRO A CA 1
ATOM 1574 C C . PRO A 1 209 ? -11.125 29.281 17.562 1 98.31 209 PRO A C 1
ATOM 1576 O O . PRO A 1 209 ? -10.406 28.281 17.5 1 98.31 209 PRO A O 1
ATOM 1579 N N . ASP A 1 210 ? -10.812 30.375 18.25 1 98.12 210 ASP A N 1
ATOM 1580 C CA . ASP A 1 210 ? -9.586 30.438 19.031 1 98.12 210 ASP A CA 1
ATOM 1581 C C . ASP A 1 210 ? -9.625 29.438 20.203 1 98.12 210 ASP A C 1
ATOM 1583 O O . ASP A 1 210 ? -8.641 28.766 20.484 1 98.12 210 ASP A O 1
ATOM 1587 N N . SER A 1 211 ? -10.82 29.422 20.828 1 98.31 211 SER A N 1
ATOM 1588 C CA . SER A 1 211 ? -11.031 28.531 21.969 1 98.31 211 SER A CA 1
ATOM 1589 C C . 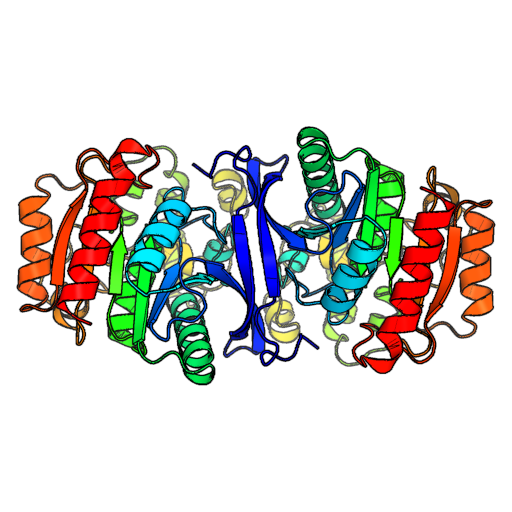SER A 1 211 ? -12.234 27.625 21.75 1 98.31 211 SER A C 1
ATOM 1591 O O . SER A 1 211 ? -13.023 27.844 20.828 1 98.31 211 SER A O 1
ATOM 1593 N N . ALA A 1 212 ? -12.344 26.641 22.641 1 97.56 212 ALA A N 1
ATOM 1594 C CA . ALA A 1 212 ? -13.406 25.641 22.516 1 97.56 212 ALA A CA 1
ATOM 1595 C C . ALA A 1 212 ? -14.781 26.312 22.469 1 97.56 212 ALA A C 1
ATOM 1597 O O . ALA A 1 212 ? -15.055 27.234 23.25 1 97.56 212 ALA A O 1
ATOM 1598 N N . ASP A 1 213 ? -15.648 25.891 21.547 1 98 213 ASP A N 1
ATOM 1599 C CA . ASP A 1 213 ? -16.984 26.484 21.422 1 98 213 ASP A CA 1
ATOM 1600 C C . ASP A 1 213 ? -18.062 25.406 21.469 1 98 213 ASP A C 1
ATOM 1602 O O . ASP A 1 213 ? -19.25 25.703 21.281 1 98 213 ASP A O 1
ATOM 1606 N N . GLY A 1 214 ? -17.656 24.172 21.562 1 96.69 214 GLY A N 1
ATOM 1607 C CA . GLY A 1 214 ? -18.609 23.078 21.672 1 96.69 214 GLY A CA 1
ATOM 1608 C C . GLY A 1 214 ? -19 22.484 20.328 1 96.69 214 GLY A C 1
ATOM 1609 O O . GLY A 1 214 ? -19.688 21.469 20.266 1 96.69 214 GLY A O 1
ATOM 1610 N N . VAL A 1 215 ? -18.484 23.031 19.281 1 97.31 215 VAL A N 1
ATOM 1611 C CA . VAL A 1 215 ? -18.859 22.578 17.953 1 97.31 215 VAL A CA 1
ATOM 1612 C C . VAL A 1 215 ? -17.641 22.031 17.219 1 97.31 215 VAL A C 1
ATOM 1614 O O . VAL A 1 215 ? -17.656 20.922 16.703 1 97.31 215 VAL A O 1
ATOM 1617 N N . HIS A 1 216 ? -16.594 22.812 17.203 1 98.44 216 HIS A N 1
ATOM 1618 C CA . HIS A 1 216 ? -15.383 22.453 16.469 1 98.44 216 HIS A CA 1
ATOM 1619 C C . HIS A 1 216 ? -14.484 21.531 17.297 1 98.44 216 HIS A C 1
ATOM 1621 O O . HIS A 1 216 ? -14.203 21.828 18.469 1 98.44 216 HIS A O 1
ATOM 1627 N N . LYS A 1 217 ? -14.039 20.484 16.719 1 98.38 217 LYS A N 1
ATOM 1628 C CA . LYS A 1 217 ? -13.219 19.5 17.422 1 98.38 217 LYS A CA 1
ATOM 1629 C C . LYS A 1 217 ? -11.859 20.078 17.797 1 98.38 217 LYS A C 1
ATOM 1631 O O . LYS A 1 217 ? -11.312 19.75 18.859 1 98.38 217 LYS A O 1
ATOM 1636 N N . HIS A 1 218 ? -11.32 20.969 16.891 1 98.56 218 HIS A N 1
ATOM 1637 C CA . HIS A 1 218 ? -9.953 21.438 17.062 1 98.56 218 HIS A CA 1
ATOM 1638 C C . HIS A 1 218 ? -9.891 22.969 17.062 1 98.56 218 HIS A C 1
ATOM 1640 O O . HIS A 1 218 ? -9.344 23.562 16.125 1 98.56 218 HIS A O 1
ATOM 1646 N N . PRO A 1 219 ? -10.391 23.641 18.125 1 98.69 219 PRO A N 1
ATOM 1647 C CA . PRO A 1 219 ? -10.094 25.062 18.203 1 98.69 219 PRO A CA 1
ATOM 1648 C C . PRO A 1 219 ? -8.594 25.359 18.172 1 98.69 219 PRO A C 1
ATOM 1650 O O . PRO A 1 219 ? -7.781 24.516 18.516 1 98.69 219 PRO A O 1
ATOM 1653 N N . LEU A 1 220 ? -8.219 26.531 17.719 1 98.75 220 LEU A N 1
ATOM 1654 C CA . LEU A 1 220 ? -6.816 26.875 17.516 1 98.75 220 LEU A CA 1
ATOM 1655 C C . LEU A 1 220 ? -6.008 26.688 18.781 1 98.75 220 LEU A C 1
ATOM 1657 O O . LEU A 1 220 ? -4.84 26.297 18.734 1 98.75 220 LEU A O 1
ATOM 1661 N N . SER A 1 221 ? -6.574 26.875 19.969 1 98.44 221 SER A N 1
ATOM 1662 C CA . SER A 1 221 ? -5.902 26.734 21.266 1 98.44 221 SER A CA 1
ATOM 1663 C C . SER A 1 221 ? -5.512 25.281 21.531 1 98.44 221 SER A C 1
ATOM 1665 O O . SER A 1 221 ? -4.547 25 22.234 1 98.44 221 SER A O 1
ATOM 1667 N N . GLU A 1 222 ? -6.23 24.359 20.891 1 98.06 222 GLU A N 1
ATOM 1668 C CA . GLU A 1 222 ? -6.016 22.938 21.172 1 98.06 222 GLU A CA 1
ATOM 1669 C C . GLU A 1 222 ? -5.305 22.25 20 1 98.06 222 GLU A C 1
ATOM 1671 O O . GLU A 1 222 ? -5.039 21.047 20.062 1 98.06 222 GLU A O 1
ATOM 1676 N N . SER A 1 223 ? -5.062 22.969 18.969 1 98.5 223 SER A N 1
ATOM 1677 C CA . SER A 1 223 ? -4.254 22.484 17.859 1 98.5 223 SER A CA 1
ATOM 1678 C C . SER A 1 223 ? -2.916 23.219 17.781 1 98.5 223 SER A C 1
ATOM 1680 O O . SER A 1 223 ? -1.962 22.844 18.469 1 98.5 223 SER A O 1
ATOM 1682 N N . PHE A 1 224 ? -2.883 24.422 17.125 1 98.81 224 PHE A N 1
ATOM 1683 C CA . PHE A 1 224 ? -1.644 25.188 17.047 1 98.81 224 PHE A CA 1
ATOM 1684 C C . PHE A 1 224 ? -1.19 25.641 18.422 1 98.81 224 PHE A C 1
ATOM 1686 O O . PHE A 1 224 ? 0.009 25.688 18.703 1 98.81 224 PHE A O 1
ATOM 1693 N N . GLY A 1 225 ? -2.125 25.938 19.312 1 98.75 225 GLY A N 1
ATOM 1694 C CA . GLY A 1 225 ? -1.809 26.375 20.672 1 98.75 225 GLY A CA 1
ATOM 1695 C C . GLY A 1 225 ? -1.243 25.281 21.547 1 98.75 225 GLY A C 1
ATOM 1696 O O . GLY A 1 225 ? -0.682 25.547 22.609 1 98.75 225 GLY A O 1
ATOM 1697 N N . ALA A 1 226 ? -1.37 24.062 21.156 1 98.5 226 ALA A N 1
ATOM 1698 C CA . ALA A 1 226 ? -0.938 22.922 21.953 1 98.5 226 ALA A CA 1
ATOM 1699 C C . ALA A 1 226 ? 0.414 22.391 21.484 1 98.5 226 ALA A C 1
ATOM 1701 O O . ALA A 1 226 ? 0.936 21.422 22.016 1 98.5 226 ALA A O 1
ATOM 1702 N N . LEU A 1 227 ? 1.026 23.047 20.453 1 98.56 227 LEU A N 1
ATOM 1703 C CA . LEU A 1 227 ? 2.336 22.625 19.969 1 98.56 227 LEU A CA 1
ATOM 1704 C C . LEU A 1 227 ? 3.385 22.719 21.078 1 98.56 227 LEU A C 1
ATOM 1706 O O . LEU A 1 227 ? 3.451 23.734 21.781 1 98.56 227 LEU A O 1
ATOM 1710 N N . SER A 1 228 ? 4.188 21.688 21.234 1 97.75 228 SER A N 1
ATOM 1711 C CA . SER A 1 228 ? 5.246 21.688 22.234 1 97.75 228 SER A CA 1
ATOM 1712 C C . SER A 1 228 ? 6.625 21.672 21.578 1 97.75 228 SER A C 1
ATOM 1714 O O . SER A 1 228 ? 7.641 21.828 22.25 1 97.75 228 SER A O 1
ATOM 1716 N N . VAL A 1 229 ? 6.648 21.422 20.297 1 98.69 229 VAL A N 1
ATOM 1717 C CA . VAL A 1 229 ? 7.875 21.438 19.5 1 98.69 229 VAL A CA 1
ATOM 1718 C C . VAL A 1 229 ? 7.719 22.391 18.328 1 98.69 229 VAL A C 1
ATOM 1720 O O . VAL A 1 229 ? 6.602 22.75 17.953 1 98.69 229 VAL A O 1
ATOM 1723 N N . PRO A 1 230 ? 8.828 22.828 17.688 1 98.88 230 PRO A N 1
ATOM 1724 C CA . PRO A 1 230 ? 8.719 23.766 16.562 1 98.88 230 PRO A CA 1
ATOM 1725 C C . PRO A 1 230 ? 8 23.156 15.352 1 98.88 230 PRO A C 1
ATOM 1727 O O . PRO A 1 230 ? 8.156 21.969 15.07 1 98.88 230 PRO A O 1
ATOM 1730 N N . ALA A 1 231 ? 7.281 24 14.656 1 98.94 231 ALA A N 1
ATOM 1731 C CA . ALA A 1 231 ? 6.57 23.562 13.453 1 98.94 231 ALA A CA 1
ATOM 1732 C C . ALA A 1 231 ? 6.668 24.609 12.352 1 98.94 231 ALA A C 1
ATOM 1734 O O . ALA A 1 231 ? 6.934 25.781 12.625 1 98.94 231 ALA A O 1
ATOM 1735 N N . LEU A 1 232 ? 6.523 24.188 11.133 1 99 232 LEU A N 1
ATOM 1736 C CA . LEU A 1 232 ? 6.516 25.031 9.938 1 99 232 LEU A CA 1
ATOM 1737 C C . LEU A 1 232 ? 5.293 24.734 9.07 1 99 232 LEU A C 1
ATOM 1739 O O . LEU A 1 232 ? 4.988 23.578 8.797 1 99 232 LEU A O 1
ATOM 1743 N N . ALA A 1 233 ? 4.574 25.734 8.734 1 98.94 233 ALA A N 1
ATOM 1744 C CA . ALA A 1 233 ? 3.518 25.609 7.734 1 98.94 233 ALA A CA 1
ATOM 1745 C C . ALA A 1 233 ? 3.955 26.203 6.395 1 98.94 233 ALA A C 1
ATOM 1747 O O . ALA A 1 233 ? 4.332 27.375 6.32 1 98.94 233 ALA A O 1
ATOM 1748 N N . LEU A 1 234 ? 3.98 25.375 5.402 1 98.88 234 LEU A N 1
ATOM 1749 C CA . LEU A 1 234 ? 4.25 25.781 4.027 1 98.88 234 LEU A CA 1
ATOM 1750 C C . LEU A 1 234 ? 2.953 25.875 3.229 1 98.88 234 LEU A C 1
ATOM 1752 O O . LEU A 1 234 ? 2.432 24.859 2.754 1 98.88 234 LEU A O 1
ATOM 1756 N N . PHE A 1 235 ? 2.5 27.094 3.092 1 98.12 235 PHE A N 1
ATOM 1757 C CA . PHE A 1 235 ? 1.275 27.344 2.344 1 98.12 235 PHE A CA 1
ATOM 1758 C C . PHE A 1 235 ? 1.582 27.594 0.872 1 98.12 235 PHE A C 1
ATOM 1760 O O . PHE A 1 235 ? 2.498 28.359 0.544 1 98.12 235 PHE A O 1
ATOM 1767 N N . SER A 1 236 ? 0.888 26.922 -0.063 1 97.94 236 SER A N 1
ATOM 1768 C CA . SER A 1 236 ? 1.066 27.172 -1.488 1 97.94 236 SER A CA 1
ATOM 1769 C C . SER A 1 236 ? 0.268 28.391 -1.937 1 97.94 236 SER A C 1
ATOM 1771 O O . SER A 1 236 ? -0.949 28.453 -1.747 1 97.94 236 SER A O 1
ATOM 1773 N N . GLU A 1 237 ? 0.894 29.266 -2.561 1 96.75 237 GLU A N 1
ATOM 1774 C CA . GLU A 1 237 ? 0.292 30.562 -2.912 1 96.75 237 GLU A CA 1
ATOM 1775 C C . GLU A 1 237 ? -0.933 30.375 -3.801 1 96.75 237 GLU A C 1
ATOM 1777 O O . GLU A 1 237 ? -1.935 31.062 -3.645 1 96.75 237 GLU A O 1
ATOM 1782 N N . LYS A 1 238 ? -0.896 29.484 -4.691 1 96.94 238 LYS A N 1
ATOM 1783 C CA . LYS A 1 238 ? -1.97 29.266 -5.656 1 96.94 238 LYS A CA 1
ATOM 1784 C C . LYS A 1 238 ? -2.668 27.938 -5.418 1 96.94 238 LYS A C 1
ATOM 1786 O O . LYS A 1 238 ? -3.045 27.234 -6.371 1 96.94 238 LYS A O 1
ATOM 1791 N N . ASP A 1 239 ? -2.734 27.578 -4.164 1 97.5 239 ASP A N 1
ATOM 1792 C CA . ASP A 1 239 ? -3.4 26.328 -3.803 1 97.5 239 ASP A CA 1
ATOM 1793 C C . ASP A 1 239 ? -4.871 26.359 -4.215 1 97.5 239 ASP A C 1
ATOM 1795 O O . ASP A 1 239 ? -5.668 27.109 -3.648 1 97.5 239 ASP A O 1
ATOM 1799 N N . GLU A 1 240 ? -5.258 25.5 -5.113 1 96.19 240 GLU A N 1
ATOM 1800 C CA . GLU A 1 240 ? -6.605 25.516 -5.68 1 96.19 240 GLU A CA 1
ATOM 1801 C C . GLU A 1 240 ? -7.629 24.969 -4.688 1 96.19 240 GLU A C 1
ATOM 1803 O O . GLU A 1 240 ? -8.836 25.141 -4.879 1 96.19 240 GLU A O 1
ATOM 1808 N N . PHE A 1 241 ? -7.137 24.406 -3.594 1 96.12 241 PHE A N 1
ATOM 1809 C CA . PHE A 1 241 ? -8.055 23.844 -2.619 1 96.12 241 PHE A CA 1
ATOM 1810 C C . PHE A 1 241 ? -8.195 24.75 -1.405 1 96.12 241 PHE A C 1
ATOM 1812 O O . PHE A 1 241 ? -9.047 24.516 -0.542 1 96.12 241 PHE A O 1
ATOM 1819 N N . GLY A 1 242 ? -7.328 25.703 -1.273 1 94.75 242 GLY A N 1
ATOM 1820 C CA . GLY A 1 242 ? -7.383 26.656 -0.171 1 94.75 242 GLY A CA 1
ATOM 1821 C C . GLY A 1 242 ? -8.352 27.797 -0.41 1 94.75 242 GLY A C 1
ATOM 1822 O O . GLY A 1 242 ? -8.164 28.594 -1.32 1 94.75 242 GLY A O 1
ATOM 1823 N N . HIS A 1 243 ? -9.422 27.875 0.372 1 92.69 243 HIS A N 1
ATOM 1824 C CA . HIS A 1 243 ? -10.445 28.891 0.209 1 92.69 243 HIS A CA 1
ATOM 1825 C C . HIS A 1 243 ? -10.375 29.938 1.325 1 92.69 243 HIS A C 1
ATOM 1827 O O . HIS A 1 243 ? -11.305 30.062 2.121 1 92.69 243 HIS A O 1
ATOM 1833 N N . VAL A 1 244 ? -9.289 30.516 1.383 1 91.19 244 VAL A N 1
ATOM 1834 C CA . VAL A 1 244 ? -9.055 31.547 2.375 1 91.19 244 VAL A CA 1
ATOM 1835 C C . VAL A 1 244 ? -8.898 32.906 1.676 1 91.19 244 VAL A C 1
ATOM 1837 O O . VAL A 1 244 ? -8.133 33.031 0.719 1 91.19 244 VAL A O 1
ATOM 1840 N N . ALA A 1 245 ? -9.672 33.844 2.068 1 89.38 245 ALA A N 1
ATOM 1841 C CA . ALA A 1 245 ? -9.711 35.156 1.428 1 89.38 245 ALA A CA 1
ATOM 1842 C C . ALA A 1 245 ? -8.406 35.938 1.652 1 89.38 245 ALA A C 1
ATOM 1844 O O . ALA A 1 245 ? -7.91 36.594 0.747 1 89.38 245 ALA A O 1
ATOM 1845 N N . ASP A 1 246 ? -7.867 35.875 2.822 1 94.44 246 ASP A N 1
ATOM 1846 C CA . ASP A 1 246 ? -6.641 36.531 3.236 1 94.44 246 ASP A CA 1
ATOM 1847 C C . ASP A 1 246 ? -5.664 35.562 3.879 1 94.44 246 ASP A C 1
ATOM 1849 O O . ASP A 1 246 ? -5.723 35.312 5.09 1 94.44 246 ASP A O 1
ATOM 1853 N N . VAL A 1 247 ? -4.762 35.094 3.043 1 95.25 247 VAL A N 1
ATOM 1854 C CA . VAL A 1 247 ? -3.836 34.031 3.471 1 95.25 247 VAL A CA 1
ATOM 1855 C C . VAL A 1 247 ? -2.969 34.562 4.617 1 95.25 247 VAL A C 1
ATOM 1857 O O . VAL A 1 247 ? -2.758 33.844 5.609 1 95.25 247 VAL A O 1
ATOM 1860 N N . ASP A 1 248 ? -2.525 35.812 4.5 1 95.69 248 ASP A N 1
ATOM 1861 C CA . ASP A 1 248 ? -1.667 36.375 5.527 1 95.69 248 ASP A CA 1
ATOM 1862 C C . ASP A 1 248 ? -2.389 36.438 6.875 1 95.69 248 ASP A C 1
ATOM 1864 O O . ASP A 1 248 ? -1.819 36.062 7.906 1 95.69 248 ASP A O 1
ATOM 1868 N N . ALA A 1 249 ? -3.586 36.906 6.836 1 96.88 249 ALA A N 1
ATOM 1869 C CA . ALA A 1 249 ? -4.371 36.969 8.062 1 96.88 249 ALA A CA 1
ATOM 1870 C C . ALA A 1 249 ? -4.645 35.594 8.633 1 96.88 249 ALA A C 1
ATOM 1872 O O . ALA A 1 249 ? -4.633 35.406 9.852 1 96.88 249 ALA A O 1
ATOM 1873 N N . HIS A 1 250 ? -4.945 34.688 7.754 1 96.94 250 HIS A N 1
ATOM 1874 C CA . HIS A 1 250 ? -5.215 33.312 8.133 1 96.94 250 HIS A CA 1
ATOM 1875 C C . HIS A 1 250 ? -4.012 32.688 8.836 1 96.94 250 HIS A C 1
ATOM 1877 O O . HIS A 1 250 ? -4.148 32.125 9.914 1 96.94 250 HIS A O 1
ATOM 1883 N N . LEU A 1 251 ? -2.809 32.844 8.328 1 98.12 251 LEU A N 1
ATOM 1884 C CA . LEU A 1 251 ? -1.577 32.312 8.891 1 98.12 251 LEU A CA 1
ATOM 1885 C C . LEU A 1 251 ? -1.198 33.031 10.18 1 98.12 251 LEU A C 1
ATOM 1887 O O . LEU A 1 251 ? -0.644 32.438 11.102 1 98.12 251 LEU A O 1
ATOM 1891 N N . ALA A 1 252 ? -1.509 34.312 10.211 1 98.38 252 ALA A N 1
ATOM 1892 C CA . ALA A 1 252 ? -1.233 35.094 11.422 1 98.38 252 ALA A CA 1
ATOM 1893 C C . ALA A 1 252 ? -2.01 34.562 12.609 1 98.38 252 ALA A C 1
ATOM 1895 O O . ALA A 1 252 ? -1.508 34.531 13.742 1 98.38 252 ALA A O 1
ATOM 1896 N N . ARG A 1 253 ? -3.262 34.125 12.375 1 98.06 253 ARG A N 1
ATOM 1897 C CA . ARG A 1 253 ? -4.066 33.5 13.43 1 98.06 253 ARG A CA 1
ATOM 1898 C C . ARG A 1 253 ? -3.406 32.25 13.969 1 98.06 253 ARG A C 1
ATOM 1900 O O . ARG A 1 253 ? -3.406 32 15.18 1 98.06 253 ARG A O 1
ATOM 1907 N N . TRP A 1 254 ? -2.875 31.438 13.039 1 98.69 254 TRP A N 1
ATOM 1908 C CA . TRP A 1 254 ? -2.189 30.219 13.461 1 98.69 254 TRP A CA 1
ATOM 1909 C C . TRP A 1 254 ? -0.961 30.547 14.305 1 98.69 254 TRP A C 1
ATOM 1911 O O . TRP A 1 254 ? -0.751 29.953 15.359 1 98.69 254 TRP A O 1
ATOM 1921 N N . ARG A 1 255 ? -0.125 31.516 13.836 1 98.75 255 ARG A N 1
ATOM 1922 C CA . ARG A 1 255 ? 1.092 31.906 14.539 1 98.75 255 ARG A CA 1
ATOM 1923 C C . ARG A 1 255 ? 0.77 32.438 15.93 1 98.75 255 ARG A C 1
ATOM 1925 O O . ARG A 1 255 ? 1.462 32.125 16.906 1 98.75 255 ARG A O 1
ATOM 1932 N N . LYS A 1 256 ? -0.258 33.25 15.984 1 98.75 256 LYS A N 1
ATOM 1933 C CA . LYS A 1 256 ? -0.671 33.812 17.266 1 98.75 256 LYS A CA 1
ATOM 1934 C C . LYS A 1 256 ? -1.042 32.688 18.25 1 98.75 256 LYS A C 1
ATOM 1936 O O . LYS A 1 256 ? -0.604 32.688 19.406 1 98.75 256 LYS A O 1
ATOM 1941 N N . ALA A 1 257 ? -1.851 31.766 17.797 1 98.75 257 ALA A N 1
ATOM 1942 C CA . ALA A 1 257 ? -2.279 30.641 18.641 1 98.75 257 ALA A CA 1
ATOM 1943 C C . ALA A 1 257 ? -1.088 29.797 19.078 1 98.75 257 ALA A C 1
ATOM 1945 O O . ALA A 1 257 ? -1.069 29.266 20.188 1 98.75 257 ALA A O 1
ATOM 1946 N N . ALA A 1 258 ? -0.041 29.656 18.219 1 98.75 258 ALA A N 1
ATOM 1947 C CA . ALA A 1 258 ? 1.076 28.734 18.438 1 98.75 258 ALA A CA 1
ATOM 1948 C C . ALA A 1 258 ? 2.092 29.328 19.406 1 98.75 258 ALA A C 1
ATOM 1950 O O . ALA A 1 258 ? 3.002 28.625 19.859 1 98.75 258 ALA A O 1
ATOM 1951 N N . LYS A 1 259 ? 1.999 30.625 19.766 1 98.12 259 LYS A N 1
ATOM 1952 C CA . LYS A 1 259 ? 2.818 31.297 20.766 1 98.12 259 LYS A CA 1
ATOM 1953 C C . LYS A 1 259 ? 4.305 31.078 20.5 1 98.12 259 LYS A C 1
ATOM 1955 O O . LYS A 1 259 ? 5.043 30.672 21.406 1 98.12 259 LYS A O 1
ATOM 1960 N N . GLY A 1 260 ? 4.738 31.203 19.266 1 98.19 260 GLY A N 1
ATOM 1961 C CA . GLY A 1 260 ? 6.148 31.188 18.906 1 98.19 260 GLY A CA 1
ATOM 1962 C C . GLY A 1 260 ? 6.621 29.828 18.406 1 98.19 260 GLY A C 1
ATOM 1963 O O . GLY A 1 260 ? 7.766 29.688 17.969 1 98.19 260 GLY A O 1
ATOM 1964 N N . LYS A 1 261 ? 5.73 28.875 18.375 1 98.62 261 LYS A N 1
ATOM 1965 C CA . LYS A 1 261 ? 6.148 27.531 18.016 1 98.62 261 LYS A CA 1
ATOM 1966 C C . LYS A 1 261 ? 5.887 27.234 16.547 1 98.62 261 LYS A C 1
ATOM 1968 O O . LYS A 1 261 ? 6.277 26.188 16.031 1 98.62 261 LYS A O 1
ATOM 1973 N N . LEU A 1 262 ? 5.242 28.172 15.844 1 98.88 262 LEU A N 1
ATOM 1974 C CA . LEU A 1 262 ? 4.93 27.969 14.438 1 98.88 262 LEU A CA 1
ATOM 1975 C C . LEU A 1 262 ? 5.527 29.078 13.57 1 98.88 262 LEU A C 1
ATOM 1977 O O . LEU A 1 262 ? 5.328 30.25 13.852 1 98.88 262 LEU A O 1
ATOM 1981 N N . GLU A 1 263 ? 6.258 28.703 12.656 1 98.88 263 GLU A N 1
ATOM 1982 C CA . GLU A 1 263 ? 6.645 29.578 11.547 1 98.88 263 GLU A CA 1
ATOM 1983 C C . GLU A 1 263 ? 5.859 29.234 10.281 1 98.88 263 GLU A C 1
ATOM 1985 O O . GLU A 1 263 ? 5.324 28.125 10.156 1 98.88 263 GLU A O 1
ATOM 1990 N N . THR A 1 264 ? 5.734 30.203 9.398 1 98.81 264 THR A N 1
ATOM 1991 C CA . THR A 1 264 ? 4.988 30 8.164 1 98.81 264 THR A CA 1
ATOM 1992 C C . THR A 1 264 ? 5.77 30.531 6.969 1 98.81 264 THR A C 1
ATOM 1994 O O . THR A 1 264 ? 6.613 31.406 7.113 1 98.81 264 THR A O 1
ATOM 1997 N N . HIS A 1 265 ? 5.594 29.938 5.863 1 98.75 265 HIS A N 1
ATOM 1998 C CA . HIS A 1 265 ? 6.148 30.359 4.578 1 98.75 265 HIS A CA 1
ATOM 1999 C C . HIS A 1 265 ? 5.156 30.109 3.445 1 98.75 265 HIS A C 1
ATOM 2001 O O . HIS A 1 265 ? 4.5 29.062 3.408 1 98.75 265 HIS A O 1
ATOM 2007 N N . VAL A 1 266 ? 4.953 31.094 2.625 1 98.5 266 VAL A N 1
ATOM 2008 C CA . VAL A 1 266 ? 4.145 30.922 1.421 1 98.5 266 VAL A CA 1
ATOM 2009 C C . VAL A 1 266 ? 5.043 30.578 0.235 1 98.5 266 VAL A C 1
ATOM 2011 O O . VAL A 1 266 ? 5.938 31.359 -0.115 1 98.5 266 VAL A O 1
ATOM 2014 N N . VAL A 1 267 ? 4.875 29.391 -0.332 1 98.62 267 VAL A N 1
ATOM 2015 C CA . VAL A 1 267 ? 5.652 28.953 -1.488 1 98.62 267 VAL A CA 1
ATOM 2016 C C . VAL A 1 267 ? 5.168 29.688 -2.74 1 98.62 267 VAL A C 1
ATOM 2018 O O . VAL A 1 267 ? 4.047 29.453 -3.201 1 98.62 267 VAL A O 1
ATOM 2021 N N . ASP A 1 268 ? 6.023 30.422 -3.285 1 96.69 268 ASP A N 1
ATOM 2022 C CA . ASP A 1 268 ? 5.672 31.375 -4.344 1 96.69 268 ASP A CA 1
ATOM 2023 C C . ASP A 1 268 ? 5.219 30.641 -5.602 1 96.69 268 ASP A C 1
ATOM 2025 O O . ASP A 1 268 ? 5.953 29.812 -6.145 1 96.69 268 ASP A O 1
ATOM 2029 N N . GLY A 1 269 ? 4.008 30.906 -6.004 1 97.25 269 GLY A N 1
ATOM 2030 C CA . GLY A 1 269 ? 3.49 30.453 -7.289 1 97.25 269 GLY A CA 1
ATOM 2031 C C . GLY A 1 269 ? 3.061 29 -7.281 1 97.25 269 GLY A C 1
ATOM 2032 O O . GLY A 1 269 ? 2.555 28.5 -8.289 1 97.25 269 GLY A O 1
ATOM 2033 N N . ALA A 1 270 ? 3.156 28.328 -6.219 1 98 270 ALA A N 1
ATOM 2034 C CA . ALA A 1 270 ? 2.945 26.891 -6.172 1 98 270 ALA A CA 1
ATOM 2035 C C . ALA A 1 270 ? 1.46 26.547 -6.07 1 98 270 ALA A C 1
ATOM 2037 O O . ALA A 1 270 ? 0.703 27.266 -5.406 1 98 270 ALA A O 1
ATOM 2038 N N . ASN A 1 271 ? 1.043 25.547 -6.738 1 97.88 271 ASN A N 1
ATOM 2039 C CA . ASN A 1 271 ? -0.274 24.953 -6.512 1 97.88 271 ASN A CA 1
ATOM 2040 C C . ASN A 1 271 ? -0.256 23.969 -5.355 1 97.88 271 ASN A C 1
ATOM 2042 O O . ASN A 1 271 ? 0.738 23.859 -4.633 1 97.88 271 ASN A O 1
ATOM 2046 N N . HIS A 1 272 ? -1.301 23.281 -5.074 1 97.75 272 HIS A N 1
ATOM 2047 C CA . HIS A 1 272 ? -1.512 22.438 -3.906 1 97.75 272 HIS A CA 1
ATOM 2048 C C . HIS A 1 272 ? -0.379 21.422 -3.746 1 97.75 272 HIS A C 1
ATOM 2050 O O . HIS A 1 272 ? 0.198 21.297 -2.664 1 97.75 272 HIS A O 1
ATOM 2056 N N . ALA A 1 273 ? 0.013 20.688 -4.77 1 97.06 273 ALA A N 1
ATOM 2057 C CA . ALA A 1 273 ? 1.002 19.609 -4.695 1 97.06 273 ALA A CA 1
ATOM 2058 C C . ALA A 1 273 ? 2.365 20.094 -5.191 1 97.06 273 ALA A C 1
ATOM 2060 O O . ALA A 1 273 ? 3.283 19.281 -5.371 1 97.06 273 ALA A O 1
ATOM 2061 N N . VAL A 1 274 ? 2.516 21.359 -5.473 1 97.62 274 VAL A N 1
ATOM 2062 C CA . VAL A 1 274 ? 3.75 21.922 -6.008 1 97.62 274 VAL A CA 1
ATOM 2063 C C . VAL A 1 274 ? 4.227 21.078 -7.191 1 97.62 274 VAL A C 1
ATOM 2065 O O . VAL A 1 274 ? 5.367 20.609 -7.207 1 97.62 274 VAL A O 1
ATOM 2068 N N . GLU A 1 275 ? 3.416 20.969 -8.164 1 95.56 275 GLU A N 1
ATOM 2069 C CA . GLU A 1 275 ? 3.67 20.078 -9.289 1 95.56 275 GLU A CA 1
ATOM 2070 C C . GLU A 1 275 ? 4.746 20.641 -10.211 1 95.56 275 GLU A C 1
ATOM 2072 O O . GLU A 1 275 ? 5.516 19.875 -10.812 1 95.56 275 GLU A O 1
ATOM 2077 N N . ASP A 1 276 ? 4.746 22 -10.367 1 96 276 ASP A N 1
ATOM 2078 C CA . ASP A 1 276 ? 5.707 22.672 -11.234 1 96 276 ASP A CA 1
ATOM 2079 C C . ASP A 1 276 ? 7.078 22.75 -10.578 1 96 276 ASP A C 1
ATOM 2081 O O . ASP A 1 276 ? 7.238 23.406 -9.539 1 96 276 ASP A O 1
ATOM 2085 N N . ALA A 1 277 ? 8.055 22.141 -11.195 1 95.88 277 ALA A N 1
ATOM 2086 C CA . ALA A 1 277 ? 9.414 22.047 -10.672 1 95.88 277 ALA A CA 1
ATOM 2087 C C . ALA A 1 277 ? 10.008 23.438 -10.438 1 95.88 277 ALA A C 1
ATOM 2089 O O . ALA A 1 277 ? 10.914 23.594 -9.617 1 95.88 277 ALA A O 1
ATOM 2090 N N . ALA A 1 278 ? 9.484 24.391 -11.07 1 97.5 278 ALA A N 1
ATOM 2091 C CA . ALA A 1 278 ? 9.977 25.766 -10.922 1 97.5 278 ALA A CA 1
ATOM 2092 C C . ALA A 1 278 ? 9.797 26.266 -9.492 1 97.5 278 ALA A C 1
ATOM 2094 O O . ALA A 1 278 ? 10.5 27.172 -9.047 1 97.5 278 ALA A O 1
ATOM 2095 N N . HIS A 1 279 ? 8.906 25.609 -8.719 1 98.25 279 HIS A N 1
ATOM 2096 C CA . HIS A 1 279 ? 8.586 26.078 -7.379 1 98.25 279 HIS A CA 1
ATOM 2097 C C . HIS A 1 279 ? 9.266 25.234 -6.316 1 98.25 279 HIS A C 1
ATOM 2099 O O . HIS A 1 279 ? 9.195 25.531 -5.125 1 98.25 279 HIS A O 1
ATOM 2105 N N . TRP A 1 280 ? 9.953 24.109 -6.738 1 98.31 280 TRP A N 1
ATOM 2106 C CA . TRP A 1 280 ? 10.57 23.172 -5.797 1 98.31 280 TRP A CA 1
ATOM 2107 C C . TRP A 1 280 ? 11.695 23.844 -5.023 1 98.31 280 TRP A C 1
ATOM 2109 O O . TRP A 1 280 ? 11.852 23.625 -3.82 1 98.31 280 TRP A O 1
ATOM 2119 N N . PRO A 1 281 ? 12.555 24.75 -5.66 1 98.44 281 PRO A N 1
ATOM 2120 C CA . PRO A 1 281 ? 13.656 25.375 -4.926 1 98.44 281 PRO A CA 1
ATOM 2121 C C . PRO A 1 281 ? 13.18 26.203 -3.738 1 98.44 281 PRO A C 1
ATOM 2123 O O . PRO A 1 281 ? 13.789 26.156 -2.668 1 98.44 281 PRO A O 1
ATOM 2126 N N . ASP A 1 282 ? 12.102 26.906 -3.922 1 98.88 282 ASP A N 1
ATOM 2127 C CA . ASP A 1 282 ? 11.562 27.734 -2.842 1 98.88 282 ASP A CA 1
ATOM 2128 C C . ASP A 1 282 ? 11.094 26.875 -1.672 1 98.88 282 ASP A C 1
ATOM 2130 O O . ASP A 1 282 ? 11.445 27.141 -0.519 1 98.88 282 ASP A O 1
ATOM 2134 N N . LEU A 1 283 ? 10.336 25.828 -1.929 1 98.88 283 LEU A N 1
ATOM 2135 C CA . LEU A 1 283 ? 9.859 24.906 -0.909 1 98.88 283 LEU A CA 1
ATOM 2136 C C . LEU A 1 283 ? 11.023 24.25 -0.176 1 98.88 283 LEU A C 1
ATOM 2138 O O . LEU A 1 283 ? 11.047 24.219 1.057 1 98.88 283 LEU A O 1
ATOM 2142 N N . CYS A 1 284 ? 11.992 23.734 -0.958 1 98.88 284 CYS A N 1
ATOM 2143 C CA . CYS A 1 284 ? 13.141 23.047 -0.39 1 98.88 284 CYS A CA 1
ATOM 2144 C C . CYS A 1 284 ? 13.984 23.984 0.461 1 98.88 284 CYS A C 1
ATOM 2146 O O . CYS A 1 284 ? 14.422 23.625 1.556 1 98.88 284 CYS A O 1
ATOM 2148 N N . ALA A 1 285 ? 14.172 25.219 -0.013 1 98.88 285 ALA A N 1
ATOM 2149 C CA . ALA A 1 285 ? 14.977 26.188 0.716 1 98.88 285 ALA A CA 1
ATOM 2150 C C . ALA A 1 285 ? 14.328 26.547 2.051 1 98.88 285 ALA A C 1
ATOM 2152 O O . ALA A 1 285 ? 15.008 26.641 3.076 1 98.88 285 ALA A O 1
ATOM 2153 N N . ALA A 1 286 ? 13.016 26.797 2.033 1 98.94 286 ALA A N 1
ATOM 2154 C CA . ALA A 1 286 ? 12.297 27.125 3.264 1 98.94 286 ALA A CA 1
ATOM 2155 C C . ALA A 1 286 ? 12.391 25.969 4.27 1 98.94 286 ALA A C 1
ATOM 2157 O O . ALA A 1 286 ? 12.586 26.203 5.465 1 98.94 286 ALA A O 1
ATOM 2158 N N . THR A 1 287 ? 12.25 24.703 3.785 1 98.94 287 THR A N 1
ATOM 2159 C CA . THR A 1 287 ? 12.328 23.516 4.629 1 98.94 287 THR A CA 1
ATOM 2160 C C . THR A 1 287 ? 13.711 23.391 5.266 1 98.94 287 THR A C 1
ATOM 2162 O O . THR A 1 287 ? 13.828 23.266 6.484 1 98.94 287 THR A O 1
ATOM 2165 N N . VAL A 1 288 ? 14.758 23.531 4.457 1 98.94 288 VAL A N 1
ATOM 2166 C CA . VAL A 1 288 ? 16.125 23.344 4.918 1 98.94 288 VAL A CA 1
ATOM 2167 C C . VAL A 1 288 ? 16.516 24.469 5.879 1 98.94 288 VAL A C 1
ATOM 2169 O O . VAL A 1 288 ? 17.141 24.219 6.914 1 98.94 288 VAL A O 1
ATOM 2172 N N . ALA A 1 289 ? 16.125 25.703 5.562 1 98.88 289 ALA A N 1
ATOM 2173 C CA . ALA A 1 289 ? 16.422 26.844 6.441 1 98.88 289 ALA A CA 1
ATOM 2174 C C . ALA A 1 289 ? 15.797 26.641 7.816 1 98.88 289 ALA A C 1
ATOM 2176 O O . ALA A 1 289 ? 16.422 26.922 8.836 1 98.88 289 ALA A O 1
ATOM 2177 N N . TRP A 1 290 ? 14.57 26.203 7.828 1 98.94 290 TRP A N 1
ATOM 2178 C CA . TRP A 1 290 ? 13.867 25.969 9.086 1 98.94 290 TRP A CA 1
ATOM 2179 C C . TRP A 1 290 ? 14.547 24.859 9.883 1 98.94 290 TRP A C 1
ATOM 2181 O O . TRP A 1 290 ? 14.703 24.969 11.102 1 98.94 290 TRP A O 1
ATOM 2191 N N . LEU A 1 291 ? 14.922 23.75 9.242 1 98.94 291 LEU A N 1
ATOM 2192 C CA . LEU A 1 291 ? 15.609 22.641 9.906 1 98.94 291 LEU A CA 1
ATOM 2193 C C . LEU A 1 291 ? 16.938 23.094 10.492 1 98.94 291 LEU A C 1
ATOM 2195 O O . LEU A 1 291 ? 17.297 22.719 11.609 1 98.94 291 LEU A O 1
ATOM 2199 N N . GLN A 1 292 ? 17.672 23.922 9.773 1 98.62 292 GLN A N 1
ATOM 2200 C CA . GLN A 1 292 ? 18.953 24.422 10.234 1 98.62 292 GLN A CA 1
ATOM 2201 C C . GLN A 1 292 ? 18.797 25.328 11.445 1 98.62 292 GLN A C 1
ATOM 2203 O O . GLN A 1 292 ? 19.641 25.344 12.344 1 98.62 292 GLN A O 1
ATOM 2208 N N . LYS A 1 293 ? 17.781 26.078 11.398 1 98.62 293 LYS A N 1
ATOM 2209 C CA . LYS A 1 293 ? 17.516 27.016 12.492 1 98.62 293 LYS A CA 1
ATOM 2210 C C . LYS A 1 293 ? 17.219 26.266 13.789 1 98.62 293 LYS A C 1
ATOM 2212 O O . LYS A 1 293 ? 17.609 26.703 14.867 1 98.62 293 LYS A O 1
ATOM 2217 N N . HIS A 1 294 ? 16.594 25.141 13.727 1 98.62 294 HIS A N 1
ATOM 2218 C CA . HIS A 1 294 ? 16.031 24.531 14.922 1 98.62 294 HIS A CA 1
ATOM 2219 C C . HIS A 1 294 ? 16.812 23.281 15.32 1 98.62 294 HIS A C 1
ATOM 2221 O O . HIS A 1 294 ? 16.703 22.797 16.453 1 98.62 294 HIS A O 1
ATOM 2227 N N . PHE A 1 295 ? 17.562 22.75 14.398 1 97.69 295 PHE A N 1
ATOM 2228 C CA . PHE A 1 295 ? 18.219 21.469 14.656 1 97.69 295 PHE A CA 1
ATOM 2229 C C . PHE A 1 295 ? 19.625 21.453 14.086 1 97.69 295 PHE A C 1
ATOM 2231 O O . PHE A 1 295 ? 20.422 20.562 14.391 1 97.69 295 PHE A O 1
ATOM 2238 N N . MET B 1 1 ? 5.652 -15.203 8.297 1 48.09 1 MET B N 1
ATOM 2239 C CA . MET B 1 1 ? 5.996 -14.109 9.203 1 48.09 1 MET B CA 1
ATOM 2240 C C . MET B 1 1 ? 6.707 -12.992 8.453 1 48.09 1 MET B C 1
ATOM 2242 O O . MET B 1 1 ? 7.5 -13.25 7.543 1 48.09 1 MET B O 1
ATOM 2246 N N . PRO B 1 2 ? 6.215 -11.867 8.703 1 56.03 2 PRO B N 1
ATOM 2247 C CA . PRO B 1 2 ? 6.918 -10.758 8.055 1 56.03 2 PRO B CA 1
ATOM 2248 C C . PRO B 1 2 ? 8.398 -10.703 8.422 1 56.03 2 PRO B C 1
ATOM 2250 O O . PRO B 1 2 ? 8.82 -11.344 9.383 1 56.03 2 PRO B O 1
ATOM 2253 N N . LEU B 1 3 ? 9.25 -10.227 7.477 1 61.75 3 LEU B N 1
ATOM 2254 C CA . LEU B 1 3 ? 10.672 -9.977 7.664 1 61.75 3 LEU B CA 1
ATOM 2255 C C . LEU B 1 3 ? 10.938 -9.328 9.016 1 61.75 3 LEU B C 1
ATOM 2257 O O . LEU B 1 3 ? 10.156 -8.492 9.469 1 61.75 3 LEU B O 1
ATOM 2261 N N . PRO B 1 4 ? 11.93 -9.938 9.68 1 66.06 4 PRO B N 1
ATOM 2262 C CA . PRO B 1 4 ? 12.344 -9.195 10.867 1 66.06 4 PRO B CA 1
ATOM 2263 C C . PRO B 1 4 ? 12.656 -7.73 10.57 1 66.06 4 PRO B C 1
ATOM 2265 O O . PRO B 1 4 ? 13.375 -7.434 9.609 1 66.06 4 PRO B O 1
ATOM 2268 N N . THR B 1 5 ? 12.109 -6.867 11.195 1 69.81 5 THR B N 1
ATOM 2269 C CA . THR B 1 5 ? 12.266 -5.434 11 1 69.81 5 THR B CA 1
ATOM 2270 C C . THR B 1 5 ? 13.68 -4.988 11.375 1 69.81 5 THR B C 1
ATOM 2272 O O . THR B 1 5 ? 14.031 -3.816 11.227 1 69.81 5 THR B O 1
ATOM 2275 N N . THR B 1 6 ? 14.422 -5.945 11.609 1 73.31 6 THR B N 1
ATOM 2276 C CA . THR B 1 6 ? 15.789 -5.629 12.008 1 73.31 6 THR B CA 1
ATOM 2277 C C . THR B 1 6 ? 16.734 -5.676 10.812 1 73.31 6 THR B C 1
ATOM 2279 O O . THR B 1 6 ? 17.891 -5.285 10.914 1 73.31 6 THR B O 1
ATOM 2282 N N . GLN B 1 7 ? 16.172 -6.074 9.711 1 81.44 7 GLN B N 1
ATOM 2283 C CA . GLN B 1 7 ? 17.016 -6.086 8.523 1 81.44 7 GLN B CA 1
ATOM 2284 C C . GLN B 1 7 ? 17.344 -4.668 8.062 1 81.44 7 GLN B C 1
ATOM 2286 O O . GLN B 1 7 ? 16.469 -3.803 8.039 1 81.44 7 GLN B O 1
ATOM 2291 N N . PRO B 1 8 ? 18.594 -4.453 7.715 1 86.31 8 PRO B N 1
ATOM 2292 C CA . PRO B 1 8 ? 18.938 -3.121 7.211 1 86.31 8 PRO B CA 1
ATOM 2293 C C . PRO B 1 8 ? 18.203 -2.766 5.922 1 86.31 8 PRO B C 1
ATOM 2295 O O . PRO B 1 8 ? 17.891 -3.652 5.129 1 86.31 8 PRO B O 1
ATOM 2298 N N . PRO B 1 9 ? 17.953 -1.527 5.746 1 93.81 9 PRO B N 1
ATOM 2299 C CA . PRO B 1 9 ? 17.328 -1.125 4.484 1 93.81 9 PRO B CA 1
ATOM 2300 C C . PRO B 1 9 ? 18.125 -1.586 3.26 1 93.81 9 PRO B C 1
ATOM 2302 O O . PRO B 1 9 ? 19.344 -1.586 3.279 1 93.81 9 PRO B O 1
ATOM 2305 N N . LEU B 1 10 ? 17.469 -1.978 2.279 1 96.12 10 LEU B N 1
ATOM 2306 C CA . LEU B 1 10 ? 18.031 -2.566 1.068 1 96.12 10 LEU B CA 1
ATOM 2307 C C . LEU B 1 10 ? 18.188 -1.516 -0.026 1 96.12 10 LEU B C 1
ATOM 2309 O O . LEU B 1 10 ? 17.234 -0.809 -0.355 1 96.12 10 LEU B O 1
ATOM 2313 N N . ALA B 1 11 ? 19.422 -1.362 -0.588 1 97.31 11 ALA B N 1
ATOM 2314 C CA . ALA B 1 11 ? 19.672 -0.429 -1.687 1 97.31 11 ALA B CA 1
ATOM 2315 C C . ALA B 1 11 ? 18.938 -0.87 -2.951 1 97.31 11 ALA B C 1
ATOM 2317 O O . ALA B 1 11 ? 18.891 -2.062 -3.264 1 97.31 11 ALA B O 1
ATOM 2318 N N . GLY B 1 12 ? 18.359 0.02 -3.654 1 98.19 12 GLY B N 1
ATOM 2319 C CA . GLY B 1 12 ? 17.656 -0.223 -4.906 1 98.19 12 GLY B CA 1
ATOM 2320 C C . GLY B 1 12 ? 17.094 1.041 -5.531 1 98.19 12 GLY B C 1
ATOM 2321 O O . GLY B 1 12 ? 17.672 2.123 -5.371 1 98.19 12 GLY B O 1
ATOM 2322 N N . HIS B 1 13 ? 16.125 0.858 -6.406 1 98.06 13 HIS B N 1
ATOM 2323 C CA . HIS B 1 13 ? 15.516 1.979 -7.105 1 98.06 13 HIS B CA 1
ATOM 2324 C C . HIS B 1 13 ? 13.992 1.921 -7 1 98.06 13 HIS B C 1
ATOM 2326 O O . HIS B 1 13 ? 13.391 0.855 -7.16 1 98.06 13 HIS B O 1
ATOM 2332 N N . LEU B 1 14 ? 13.328 3.02 -6.668 1 97.44 14 LEU B N 1
ATOM 2333 C CA . LEU B 1 14 ? 11.883 3.133 -6.566 1 97.44 14 LEU B CA 1
ATOM 2334 C C . LEU B 1 14 ? 11.305 3.834 -7.789 1 97.44 14 LEU B C 1
ATOM 2336 O O . LEU B 1 14 ? 11.695 4.957 -8.109 1 97.44 14 LEU B O 1
ATOM 2340 N N . GLY B 1 15 ? 10.484 3.148 -8.523 1 96.31 15 GLY B N 1
ATOM 2341 C CA . GLY B 1 15 ? 9.758 3.717 -9.648 1 96.31 15 GLY B CA 1
ATOM 2342 C C . GLY B 1 15 ? 8.25 3.682 -9.461 1 96.31 15 GLY B C 1
ATOM 2343 O O . GLY B 1 15 ? 7.758 3.191 -8.445 1 96.31 15 GLY B O 1
ATOM 2344 N N . HIS B 1 16 ? 7.52 4.238 -10.406 1 96.44 16 HIS B N 1
ATOM 2345 C CA . HIS B 1 16 ? 6.062 4.238 -10.383 1 96.44 16 HIS B CA 1
ATOM 2346 C C . HIS B 1 16 ? 5.484 3.838 -11.734 1 96.44 16 HIS B C 1
ATOM 2348 O O . HIS B 1 16 ? 6.102 4.086 -12.773 1 96.44 16 HIS B O 1
ATOM 2354 N N . PHE B 1 17 ? 4.363 3.215 -11.703 1 96.06 17 PHE B N 1
ATOM 2355 C CA . PHE B 1 17 ? 3.641 2.857 -12.914 1 96.06 17 PHE B CA 1
ATOM 2356 C C . PHE B 1 17 ? 2.154 3.154 -12.773 1 96.06 17 PHE B C 1
ATOM 2358 O O . PHE B 1 17 ? 1.641 3.25 -11.656 1 96.06 17 PHE B O 1
ATOM 2365 N N . SER B 1 18 ? 1.484 3.332 -13.859 1 94 18 SER B N 1
ATOM 2366 C CA . SER B 1 18 ? 0.049 3.59 -13.883 1 94 18 SER B CA 1
ATOM 2367 C C . SER B 1 18 ? -0.74 2.312 -14.148 1 94 18 SER B C 1
ATOM 2369 O O . SER B 1 18 ? -0.412 1.554 -15.062 1 94 18 SER B O 1
ATOM 2371 N N . THR B 1 19 ? -1.673 2.068 -13.273 1 93.06 19 THR B N 1
ATOM 2372 C CA . THR B 1 19 ? -2.588 0.964 -13.539 1 93.06 19 THR B CA 1
ATOM 2373 C C . THR B 1 19 ? -3.627 1.359 -14.586 1 93.06 19 THR B C 1
ATOM 2375 O O . THR B 1 19 ? -3.74 2.533 -14.938 1 93.06 19 THR B O 1
ATOM 2378 N N . HIS B 1 20 ? -4.418 0.449 -15.078 1 87 20 HIS B N 1
ATOM 2379 C CA . HIS B 1 20 ? -5.434 0.715 -16.094 1 87 20 HIS B CA 1
ATOM 2380 C C . HIS B 1 20 ? -6.57 1.557 -15.523 1 87 20 HIS B C 1
ATOM 2382 O O . HIS B 1 20 ? -7.281 2.234 -16.266 1 87 20 HIS B O 1
ATOM 2388 N N . GLU B 1 21 ? -6.719 1.524 -14.203 1 83.69 21 GLU B N 1
ATOM 2389 C CA . GLU B 1 21 ? -7.785 2.289 -13.562 1 83.69 21 GLU B CA 1
ATOM 2390 C C . GLU B 1 21 ? -7.316 3.693 -13.195 1 83.69 21 GLU B C 1
ATOM 2392 O O . GLU B 1 21 ? -8.016 4.426 -12.5 1 83.69 21 GLU B O 1
ATOM 2397 N N . GLY B 1 22 ? -6.094 4.039 -13.625 1 83.88 22 GLY B N 1
ATOM 2398 C CA . GLY B 1 22 ? -5.625 5.402 -13.445 1 83.88 22 GLY B CA 1
ATOM 2399 C C . GLY B 1 22 ? -4.938 5.629 -12.117 1 83.88 22 GLY B C 1
ATOM 2400 O O . GLY B 1 22 ? -4.648 6.77 -11.742 1 83.88 22 GLY B O 1
ATOM 2401 N N . LYS B 1 23 ? -4.672 4.566 -11.391 1 88.62 23 LYS B N 1
ATOM 2402 C CA . LYS B 1 23 ? -3.914 4.664 -10.148 1 88.62 23 LYS B CA 1
ATOM 2403 C C . LYS B 1 23 ? -2.412 4.57 -10.414 1 88.62 23 LYS B C 1
ATOM 2405 O O . LYS B 1 23 ? -1.988 4.031 -11.438 1 88.62 23 LYS B O 1
ATOM 2410 N N . THR B 1 24 ? -1.677 5.184 -9.523 1 93.06 24 THR B N 1
ATOM 2411 C CA . THR B 1 24 ? -0.221 5.109 -9.594 1 93.06 24 THR B CA 1
ATOM 2412 C C . THR B 1 24 ? 0.34 4.34 -8.398 1 93.06 24 THR B C 1
ATOM 2414 O O . THR B 1 24 ? 0.078 4.688 -7.246 1 93.06 24 THR B O 1
ATOM 2417 N N . TYR B 1 25 ? 1.074 3.279 -8.695 1 96.12 25 TYR B N 1
ATOM 2418 C CA . TYR B 1 25 ? 1.655 2.447 -7.648 1 96.12 25 TYR B CA 1
ATOM 2419 C C . TYR B 1 25 ? 3.172 2.387 -7.777 1 96.12 25 TYR B C 1
ATOM 2421 O O . TYR B 1 25 ? 3.713 2.52 -8.883 1 96.12 25 TYR B O 1
ATOM 2429 N N . PRO B 1 26 ? 3.869 2.225 -6.676 1 97.06 26 PRO B N 1
ATOM 2430 C CA . PRO B 1 26 ? 5.324 2.088 -6.719 1 97.06 26 PRO B CA 1
ATOM 2431 C C . PRO B 1 26 ? 5.777 0.664 -7.035 1 97.06 26 PRO B C 1
ATOM 2433 O O . PRO B 1 26 ? 5.027 -0.289 -6.805 1 97.06 26 PRO B O 1
ATOM 2436 N N . TYR B 1 27 ? 6.91 0.55 -7.605 1 98 27 TYR B N 1
ATOM 2437 C CA . TYR B 1 27 ? 7.668 -0.694 -7.688 1 98 27 TYR B CA 1
ATOM 2438 C C . TYR B 1 27 ? 9.125 -0.474 -7.305 1 98 27 TYR B C 1
ATOM 2440 O O . TYR B 1 27 ? 9.641 0.638 -7.426 1 98 27 TYR B O 1
ATOM 2448 N N . PHE B 1 28 ? 9.742 -1.444 -6.75 1 98.56 28 PHE B N 1
ATOM 2449 C CA . PHE B 1 28 ? 11.109 -1.385 -6.242 1 98.56 28 PHE B CA 1
ATOM 2450 C C . PHE B 1 28 ? 12.008 -2.357 -6.996 1 98.56 28 PHE B C 1
ATOM 2452 O O . PHE B 1 28 ? 11.672 -3.533 -7.148 1 98.56 28 PHE B O 1
ATOM 2459 N N . VAL B 1 29 ? 13.148 -1.849 -7.492 1 98.69 29 VAL B N 1
ATOM 2460 C CA . VAL B 1 29 ? 14.047 -2.623 -8.344 1 98.69 29 VAL B CA 1
ATOM 2461 C C . VAL B 1 29 ? 15.344 -2.924 -7.598 1 98.69 29 VAL B C 1
ATOM 2463 O O . VAL B 1 29 ? 15.977 -2.018 -7.051 1 98.69 29 VAL B O 1
ATOM 2466 N N . THR B 1 30 ? 15.719 -4.16 -7.52 1 98.62 30 THR B N 1
ATOM 2467 C CA . THR B 1 30 ? 17.031 -4.613 -7.074 1 98.62 30 THR B CA 1
ATOM 2468 C C . THR B 1 30 ? 17.672 -5.52 -8.125 1 98.62 30 THR B C 1
ATOM 2470 O O . THR B 1 30 ? 17.141 -5.695 -9.211 1 98.62 30 THR B O 1
ATOM 2473 N N . GLY B 1 31 ? 18.859 -6.059 -7.855 1 98.25 31 GLY B N 1
ATOM 2474 C CA . GLY B 1 31 ? 19.609 -6.805 -8.859 1 98.25 31 GLY B CA 1
ATOM 2475 C C . GLY B 1 31 ? 20.312 -5.914 -9.867 1 98.25 31 GLY B C 1
ATOM 2476 O O . GLY B 1 31 ? 20.891 -4.887 -9.5 1 98.25 31 GLY B O 1
ATOM 2477 N N . ASP B 1 32 ? 20.312 -6.355 -11.141 1 98.06 32 ASP B N 1
ATOM 2478 C CA . ASP B 1 32 ? 20.922 -5.547 -12.195 1 98.06 32 ASP B CA 1
ATOM 2479 C C . ASP B 1 32 ? 19.906 -4.57 -12.789 1 98.06 32 ASP B C 1
ATOM 2481 O O . ASP B 1 32 ? 19.25 -4.883 -13.781 1 98.06 32 ASP B O 1
ATOM 2485 N N . ALA B 1 33 ? 19.859 -3.396 -12.258 1 95.25 33 ALA B N 1
ATOM 2486 C CA . ALA B 1 33 ? 18.859 -2.402 -12.633 1 95.25 33 ALA B CA 1
ATOM 2487 C C . ALA B 1 33 ? 18.984 -2.012 -14.102 1 95.25 33 ALA B C 1
ATOM 2489 O O . ALA B 1 33 ? 18.047 -1.484 -14.703 1 95.25 33 ALA B O 1
ATOM 2490 N N . SER B 1 34 ? 20.109 -2.277 -14.672 1 95.94 34 SER B N 1
ATOM 2491 C CA . SER B 1 34 ? 20.359 -1.879 -16.047 1 95.94 34 SER B CA 1
ATOM 2492 C C . SER B 1 34 ? 19.969 -2.98 -17.031 1 95.94 34 SER B C 1
ATOM 2494 O O . SER B 1 34 ? 19.953 -2.764 -18.234 1 95.94 34 SER B O 1
ATOM 2496 N N . SER B 1 35 ? 19.641 -4.156 -16.484 1 98.25 35 SER B N 1
ATOM 2497 C CA . SER B 1 35 ? 19.312 -5.289 -17.344 1 98.25 35 SER B CA 1
ATOM 2498 C C . SER B 1 35 ? 18.031 -5.031 -18.141 1 98.25 35 SER B C 1
ATOM 2500 O O . SER B 1 35 ? 17.109 -4.359 -17.641 1 98.25 35 SER B O 1
ATOM 2502 N N . ASP B 1 36 ? 17.969 -5.574 -19.297 1 98.5 36 ASP B N 1
ATOM 2503 C CA . ASP B 1 36 ? 16.734 -5.512 -20.078 1 98.5 36 ASP B CA 1
ATOM 2504 C C . ASP B 1 36 ? 15.859 -6.73 -19.812 1 98.5 36 ASP B C 1
ATOM 2506 O O . ASP B 1 36 ? 14.875 -6.957 -20.516 1 98.5 36 ASP B O 1
ATOM 2510 N N . LYS B 1 37 ? 16.234 -7.562 -18.812 1 98.88 37 LYS B N 1
ATOM 2511 C CA . LYS B 1 37 ? 15.438 -8.703 -18.375 1 98.88 37 LYS B CA 1
ATOM 2512 C C . LYS B 1 37 ? 14.953 -8.516 -16.938 1 98.88 37 LYS B C 1
ATOM 2514 O O . LYS B 1 37 ? 15.727 -8.148 -16.062 1 98.88 37 LYS B O 1
ATOM 2519 N N . ALA B 1 38 ? 13.68 -8.75 -16.703 1 98.94 38 ALA B N 1
ATOM 2520 C CA . ALA B 1 38 ? 13.094 -8.477 -15.398 1 98.94 38 ALA B CA 1
ATOM 2521 C C . ALA B 1 38 ? 12.297 -9.68 -14.891 1 98.94 38 ALA B C 1
ATOM 2523 O O . ALA B 1 38 ? 11.609 -10.352 -15.672 1 98.94 38 ALA B O 1
ATOM 2524 N N . VAL B 1 39 ? 12.445 -9.961 -13.68 1 98.94 39 VAL B N 1
ATOM 2525 C CA . VAL B 1 39 ? 11.492 -10.781 -12.945 1 98.94 39 VAL B CA 1
ATOM 2526 C C . VAL B 1 39 ? 10.602 -9.891 -12.078 1 98.94 39 VAL B C 1
ATOM 2528 O O . VAL B 1 39 ? 11.086 -9.242 -11.141 1 98.94 39 VAL B O 1
ATOM 2531 N N . ILE B 1 40 ? 9.32 -9.805 -12.445 1 98.94 40 ILE B N 1
ATOM 2532 C CA . ILE B 1 40 ? 8.359 -9.117 -11.594 1 98.94 40 ILE B CA 1
ATOM 2533 C C . ILE B 1 40 ? 7.883 -10.062 -10.492 1 98.94 40 ILE B C 1
ATOM 2535 O O . ILE B 1 40 ? 7.465 -11.188 -10.766 1 98.94 40 ILE B O 1
ATOM 2539 N N . PHE B 1 41 ? 7.941 -9.625 -9.273 1 98.94 41 PHE B N 1
ATOM 2540 C CA . PHE B 1 41 ? 7.602 -10.461 -8.125 1 98.94 41 PHE B CA 1
ATOM 2541 C C . PHE B 1 41 ? 6.34 -9.945 -7.438 1 98.94 41 PHE B C 1
ATOM 2543 O O . PHE B 1 41 ? 6.211 -8.75 -7.176 1 98.94 41 PHE B O 1
ATOM 2550 N N . ILE B 1 42 ? 5.414 -10.836 -7.129 1 98.75 42 ILE B N 1
ATOM 2551 C CA . ILE B 1 42 ? 4.176 -10.508 -6.434 1 98.75 42 ILE B CA 1
ATOM 2552 C C . ILE B 1 42 ? 3.975 -11.461 -5.258 1 98.75 42 ILE B C 1
ATOM 2554 O O . ILE B 1 42 ? 4.148 -12.68 -5.402 1 98.75 42 ILE B O 1
ATOM 2558 N N . GLY B 1 43 ? 3.68 -10.938 -4.059 1 98.06 43 GLY B N 1
ATOM 2559 C CA . GLY B 1 43 ? 3.461 -11.734 -2.859 1 98.06 43 GLY B CA 1
ATOM 2560 C C . GLY B 1 43 ? 2.051 -12.281 -2.754 1 98.06 43 GLY B C 1
ATOM 2561 O O . GLY B 1 43 ? 1.233 -12.086 -3.656 1 98.06 43 GLY B O 1
ATOM 2562 N N . GLY B 1 44 ? 1.779 -12.977 -1.683 1 97.31 44 GLY B N 1
ATOM 2563 C CA . GLY B 1 44 ? 0.486 -13.586 -1.426 1 97.31 44 GLY B CA 1
ATOM 2564 C C . GLY B 1 44 ? -0.344 -12.828 -0.411 1 97.31 44 GLY B C 1
ATOM 2565 O O . GLY B 1 44 ? -0.2 -11.609 -0.271 1 97.31 44 GLY B O 1
ATOM 2566 N N . LEU B 1 45 ? -1.288 -13.562 0.222 1 96.31 45 LEU B N 1
ATOM 2567 C CA . LEU B 1 45 ? -2.18 -12.961 1.209 1 96.31 45 LEU B CA 1
ATOM 2568 C C . LEU B 1 45 ? -1.385 -12.258 2.303 1 96.31 45 LEU B C 1
ATOM 2570 O O . LEU B 1 45 ? -0.426 -12.82 2.838 1 96.31 45 LEU B O 1
ATOM 2574 N N . TYR B 1 46 ? -1.654 -10.961 2.533 1 94.56 46 TYR B N 1
ATOM 2575 C CA . TYR B 1 46 ? -1.145 -10.109 3.604 1 94.56 46 TYR B CA 1
ATOM 2576 C C . TYR B 1 46 ? 0.254 -9.602 3.275 1 94.56 46 TYR B C 1
ATOM 2578 O O . TYR B 1 46 ? 0.811 -8.781 4.008 1 94.56 46 TYR B O 1
ATOM 2586 N N . ASN B 1 47 ? 0.848 -10.102 2.182 1 96.25 47 ASN B N 1
ATOM 2587 C CA . ASN B 1 47 ? 2.152 -9.578 1.794 1 96.25 47 ASN B CA 1
ATOM 2588 C C . ASN B 1 47 ? 2.041 -8.188 1.191 1 96.25 47 ASN B C 1
ATOM 2590 O O . ASN B 1 47 ? 0.977 -7.797 0.707 1 96.25 47 ASN B O 1
ATOM 2594 N N . GLY B 1 48 ? 3.096 -7.488 1.246 1 95.5 48 GLY B N 1
ATOM 2595 C CA . GLY B 1 48 ? 3.285 -6.219 0.561 1 95.5 48 GLY B CA 1
ATOM 2596 C C . GLY B 1 48 ? 4.676 -6.055 -0.021 1 95.5 48 GLY B C 1
ATOM 2597 O O . GLY B 1 48 ? 5.426 -7.027 -0.13 1 95.5 48 GLY B O 1
ATOM 2598 N N . LEU B 1 49 ? 4.961 -4.891 -0.404 1 95.56 49 LEU B N 1
ATOM 2599 C CA . LEU B 1 49 ? 6.191 -4.574 -1.117 1 95.56 49 LEU B CA 1
ATOM 2600 C C . LEU B 1 49 ? 7.414 -4.953 -0.285 1 95.56 49 LEU B C 1
ATOM 2602 O O . LEU B 1 49 ? 7.629 -4.402 0.796 1 95.56 49 LEU B O 1
ATOM 2606 N N . GLY B 1 50 ? 8.164 -5.973 -0.699 1 92.81 50 GLY B N 1
ATOM 2607 C CA . GLY B 1 50 ? 9.477 -6.293 -0.166 1 92.81 50 GLY B CA 1
ATOM 2608 C C . GLY B 1 50 ? 9.422 -7.121 1.104 1 92.81 50 GLY B C 1
ATOM 2609 O O . GLY B 1 50 ? 10.398 -7.207 1.842 1 92.81 50 GLY B O 1
ATOM 2610 N N . ASP B 1 51 ? 8.273 -7.797 1.385 1 92.19 51 ASP B N 1
ATOM 2611 C CA . ASP B 1 51 ? 8.18 -8.336 2.738 1 92.19 51 ASP B CA 1
ATOM 2612 C C . ASP B 1 51 ? 8.328 -9.859 2.734 1 92.19 51 ASP B C 1
ATOM 2614 O O . ASP B 1 51 ? 8.203 -10.5 3.777 1 92.19 51 ASP B O 1
ATOM 2618 N N . VAL B 1 52 ? 8.531 -10.484 1.522 1 95.62 52 VAL B N 1
ATOM 2619 C CA . VAL B 1 52 ? 8.812 -11.914 1.478 1 95.62 52 VAL B CA 1
ATOM 2620 C C . VAL B 1 52 ? 10.281 -12.164 1.782 1 95.62 52 VAL B C 1
ATOM 2622 O O . VAL B 1 52 ? 11.164 -11.586 1.146 1 95.62 52 VAL B O 1
ATOM 2625 N N . PRO B 1 53 ? 10.633 -13.078 2.607 1 93.81 53 PRO B N 1
ATOM 2626 C CA . PRO B 1 53 ? 11.953 -13.164 3.244 1 93.81 53 PRO B CA 1
ATOM 2627 C C . PRO B 1 53 ? 13.078 -13.422 2.242 1 93.81 53 PRO B C 1
ATOM 2629 O O . PRO B 1 53 ? 14.18 -12.906 2.404 1 93.81 53 PRO B O 1
ATOM 2632 N N . TYR B 1 54 ? 12.875 -14.148 1.22 1 96.5 54 TYR B N 1
ATOM 2633 C CA . TYR B 1 54 ? 13.969 -14.602 0.366 1 96.5 54 TYR B CA 1
ATOM 2634 C C . TYR B 1 54 ? 14.219 -13.625 -0.771 1 96.5 54 TYR B C 1
ATOM 2636 O O . TYR B 1 54 ? 15.117 -13.828 -1.59 1 96.5 54 TYR B O 1
ATOM 2644 N N . THR B 1 55 ? 13.461 -12.516 -0.846 1 96.88 55 THR B N 1
ATOM 2645 C CA . THR B 1 55 ? 13.523 -11.641 -2.012 1 96.88 55 THR B CA 1
ATOM 2646 C C . THR B 1 55 ? 14.859 -10.906 -2.07 1 96.88 55 THR B C 1
ATOM 2648 O O . THR B 1 55 ? 15.336 -10.562 -3.154 1 96.88 55 THR B O 1
ATOM 2651 N N . ARG B 1 56 ? 15.508 -10.633 -0.909 1 95.62 56 ARG B N 1
ATOM 2652 C CA . ARG B 1 56 ? 16.828 -10 -0.929 1 95.62 56 ARG B CA 1
ATOM 2653 C C . ARG B 1 56 ? 17.859 -10.898 -1.595 1 95.62 56 ARG B C 1
ATOM 2655 O O . ARG B 1 56 ? 18.594 -10.461 -2.488 1 95.62 56 ARG B O 1
ATOM 2662 N N . ALA B 1 57 ? 17.891 -12.172 -1.175 1 97.5 57 ALA B N 1
ATOM 2663 C CA . ALA B 1 57 ? 18.797 -13.148 -1.762 1 97.5 57 ALA B CA 1
ATOM 2664 C C . ALA B 1 57 ? 18.484 -13.375 -3.236 1 97.5 57 ALA B C 1
ATOM 2666 O O . ALA B 1 57 ? 19.391 -13.531 -4.055 1 97.5 57 ALA B O 1
ATOM 2667 N N . LEU B 1 58 ? 17.219 -13.391 -3.545 1 98.69 58 LEU B N 1
ATOM 2668 C CA . LEU B 1 58 ? 16.781 -13.57 -4.926 1 98.69 58 LEU B CA 1
ATOM 2669 C C . LEU B 1 58 ? 17.266 -12.422 -5.801 1 98.69 58 LEU B C 1
ATOM 2671 O O . LEU B 1 58 ? 17.719 -12.641 -6.926 1 98.69 58 LEU B O 1
ATOM 2675 N N . GLY B 1 59 ? 17.109 -11.156 -5.277 1 98.62 59 GLY B N 1
ATOM 2676 C CA . GLY B 1 59 ? 17.594 -10 -6.012 1 98.62 59 GLY B CA 1
ATOM 2677 C C . GLY B 1 59 ? 19.078 -10.086 -6.34 1 98.62 59 GLY B C 1
ATOM 2678 O O . GLY B 1 59 ? 19.484 -9.781 -7.465 1 98.62 59 GLY B O 1
ATOM 2679 N N . GLU B 1 60 ? 19.828 -10.523 -5.371 1 98.38 60 GLU B N 1
ATOM 2680 C CA . GLU B 1 60 ? 21.266 -10.672 -5.574 1 98.38 60 GLU B CA 1
ATOM 2681 C C . GLU B 1 60 ? 21.562 -11.742 -6.617 1 98.38 60 GLU B C 1
ATOM 2683 O O . GLU B 1 60 ? 22.375 -11.523 -7.52 1 98.38 60 GLU B O 1
ATOM 2688 N N . ALA B 1 61 ? 20.922 -12.891 -6.492 1 98.88 61 ALA B N 1
ATOM 2689 C CA . ALA B 1 61 ? 21.141 -14 -7.422 1 98.88 61 ALA B CA 1
ATOM 2690 C C . ALA B 1 61 ? 20.75 -13.602 -8.844 1 98.88 61 ALA B C 1
ATOM 2692 O O . ALA B 1 61 ? 21.484 -13.898 -9.797 1 98.88 61 ALA B O 1
ATOM 2693 N N . LEU B 1 62 ? 19.641 -12.93 -8.969 1 98.94 62 LEU B N 1
ATOM 2694 C CA . LEU B 1 62 ? 19.172 -12.469 -10.273 1 98.94 62 LEU B CA 1
ATOM 2695 C C . LEU B 1 62 ? 20.141 -11.438 -10.859 1 98.94 62 LEU B C 1
ATOM 2697 O O . LEU B 1 62 ? 20.438 -11.477 -12.055 1 98.94 62 LEU B O 1
ATOM 2701 N N . GLY B 1 63 ? 20.562 -10.516 -10 1 98.81 63 GLY B N 1
ATOM 2702 C CA . GLY B 1 63 ? 21.547 -9.547 -10.445 1 98.81 63 GLY B CA 1
ATOM 2703 C C . GLY B 1 63 ? 22.781 -10.18 -11.047 1 98.81 63 GLY B C 1
ATOM 2704 O O . GLY B 1 63 ? 23.25 -9.766 -12.109 1 98.81 63 GLY B O 1
ATOM 2705 N N . ASN B 1 64 ? 23.281 -11.195 -10.406 1 98.5 64 ASN B N 1
ATOM 2706 C CA . ASN B 1 64 ? 24.469 -11.922 -10.867 1 98.5 64 ASN B CA 1
ATOM 2707 C C . ASN B 1 64 ? 24.203 -12.648 -12.18 1 98.5 64 ASN B C 1
ATOM 2709 O O . ASN B 1 64 ? 25.125 -12.891 -12.961 1 98.5 64 ASN B O 1
ATOM 2713 N N . ALA B 1 65 ? 22.953 -12.914 -12.422 1 98.75 65 ALA B N 1
ATOM 2714 C CA . ALA B 1 65 ? 22.562 -13.648 -13.625 1 98.75 65 ALA B CA 1
ATOM 2715 C C . ALA B 1 65 ? 22.125 -12.695 -14.734 1 98.75 65 ALA B C 1
ATOM 2717 O O . ALA B 1 65 ? 21.688 -13.141 -15.797 1 98.75 65 ALA B O 1
ATOM 2718 N N . GLY B 1 66 ? 22.172 -11.414 -14.508 1 98.56 66 GLY B N 1
ATOM 2719 C CA . GLY B 1 66 ? 21.844 -10.438 -15.531 1 98.56 66 GLY B CA 1
ATOM 2720 C C . GLY B 1 66 ? 20.359 -10.117 -15.602 1 98.56 66 GLY B C 1
ATOM 2721 O O . GLY B 1 66 ? 19.828 -9.859 -16.688 1 98.56 66 GLY B O 1
ATOM 2722 N N . TRP B 1 67 ? 19.672 -10.258 -14.516 1 98.88 67 TRP B N 1
ATOM 2723 C CA . TRP B 1 67 ? 18.266 -9.914 -14.398 1 98.88 67 TRP B CA 1
ATOM 2724 C C . TRP B 1 67 ? 18.047 -8.859 -13.32 1 98.88 67 TRP B C 1
ATOM 2726 O O . TRP B 1 67 ? 18.828 -8.758 -12.375 1 98.88 67 TRP B O 1
ATOM 2736 N N . LYS B 1 68 ? 17.047 -8.047 -13.43 1 98.75 68 LYS B N 1
ATOM 2737 C CA . LYS B 1 68 ? 16.578 -7.238 -12.312 1 98.75 68 LYS B CA 1
ATOM 2738 C C . LYS B 1 68 ? 15.352 -7.867 -11.656 1 98.75 68 LYS B C 1
ATOM 2740 O O . LYS B 1 68 ? 14.578 -8.57 -12.312 1 98.75 68 LYS B O 1
ATOM 2745 N N . LEU B 1 69 ? 15.25 -7.727 -10.391 1 98.94 69 LEU B N 1
ATOM 2746 C CA . LEU B 1 69 ? 14.062 -8.078 -9.617 1 98.94 69 LEU B CA 1
ATOM 2747 C C . LEU B 1 69 ? 13.188 -6.852 -9.383 1 98.94 69 LEU B C 1
ATOM 2749 O O . LEU B 1 69 ? 13.656 -5.84 -8.844 1 98.94 69 LEU B O 1
ATOM 2753 N N . VAL B 1 70 ? 11.914 -6.91 -9.797 1 98.88 70 VAL B N 1
ATOM 2754 C CA . VAL B 1 70 ? 10.977 -5.797 -9.672 1 98.88 70 VAL B CA 1
ATOM 2755 C C . VAL B 1 70 ? 9.812 -6.199 -8.773 1 98.88 70 VAL B C 1
ATOM 2757 O O . VAL B 1 70 ? 9 -7.051 -9.148 1 98.88 70 VAL B O 1
ATOM 2760 N N . GLN B 1 71 ? 9.742 -5.637 -7.598 1 98.62 71 GLN B N 1
ATOM 2761 C CA . GLN B 1 71 ? 8.648 -5.891 -6.672 1 98.62 71 GLN B CA 1
ATOM 2762 C C . GLN B 1 71 ? 7.625 -4.758 -6.699 1 98.62 71 GLN B C 1
ATOM 2764 O O . GLN B 1 71 ? 7.988 -3.584 -6.621 1 98.62 71 GLN B O 1
ATOM 2769 N N . LEU B 1 72 ? 6.328 -5.051 -6.82 1 97.69 72 LEU B N 1
ATOM 2770 C CA . LEU B 1 72 ? 5.328 -4 -6.988 1 97.69 72 LEU B CA 1
ATOM 2771 C C . LEU B 1 72 ? 4.445 -3.887 -5.75 1 97.69 72 LEU B C 1
ATOM 2773 O O . LEU B 1 72 ? 4.285 -4.859 -5.008 1 97.69 72 LEU B O 1
ATOM 2777 N N . HIS B 1 73 ? 3.918 -2.73 -5.516 1 97.31 73 HIS B N 1
ATOM 2778 C CA . HIS B 1 73 ? 2.672 -2.568 -4.773 1 97.31 73 HIS B CA 1
ATOM 2779 C C . HIS B 1 73 ? 1.463 -2.836 -5.664 1 97.31 73 HIS B C 1
ATOM 2781 O O . HIS B 1 73 ? 1.47 -2.492 -6.848 1 97.31 73 HIS B O 1
ATOM 2787 N N . TRP B 1 74 ? 0.418 -3.396 -5.152 1 96.94 74 TRP B N 1
ATOM 2788 C CA . TRP B 1 74 ? -0.801 -3.693 -5.898 1 96.94 74 TRP B CA 1
ATOM 2789 C C . TRP B 1 74 ? -2.027 -3.582 -5 1 96.94 74 TRP B C 1
ATOM 2791 O O . TRP B 1 74 ? -1.906 -3.547 -3.773 1 96.94 74 TRP B O 1
ATOM 2801 N N . THR B 1 75 ? -3.17 -3.514 -5.504 1 95.62 75 THR B N 1
ATOM 2802 C CA . THR B 1 75 ? -4.418 -3.248 -4.793 1 95.62 75 THR B CA 1
ATOM 2803 C C . THR B 1 75 ? -4.641 -4.281 -3.691 1 95.62 75 THR B C 1
ATOM 2805 O O . THR B 1 75 ? -5.105 -3.941 -2.602 1 95.62 75 THR B O 1
ATOM 2808 N N . SER B 1 76 ? -4.242 -5.512 -3.928 1 97.06 76 SER B N 1
ATOM 2809 C CA . SER B 1 76 ? -4.523 -6.605 -3.004 1 97.06 76 SER B CA 1
ATOM 2810 C C . SER B 1 76 ? -3.471 -6.688 -1.904 1 97.06 76 SER B C 1
ATOM 2812 O O . SER B 1 76 ? -3.582 -7.508 -0.992 1 97.06 76 SER B O 1
ATOM 2814 N N . ALA B 1 77 ? -2.434 -5.871 -1.977 1 96.75 77 ALA B N 1
ATOM 2815 C CA . ALA B 1 77 ? -1.395 -5.934 -0.952 1 96.75 77 ALA B CA 1
ATOM 2816 C C . ALA B 1 77 ? -1.988 -5.754 0.443 1 96.75 77 ALA B C 1
ATOM 2818 O O . ALA B 1 77 ? -2.998 -5.062 0.61 1 96.75 77 ALA B O 1
ATOM 2819 N N . TYR B 1 78 ? -1.37 -6.43 1.414 1 94.81 78 TYR B N 1
ATOM 2820 C CA . TYR B 1 78 ? -1.812 -6.383 2.803 1 94.81 78 TYR B CA 1
ATOM 2821 C C . TYR B 1 78 ? -3.268 -6.816 2.928 1 94.81 78 TYR B C 1
ATOM 2823 O O . TYR B 1 78 ? -3.637 -7.906 2.482 1 94.81 78 TYR B O 1
ATOM 2831 N N . GLU B 1 79 ? -4.16 -6.031 3.482 1 93.38 79 GLU B N 1
ATOM 2832 C CA . GLU B 1 79 ? -5.551 -6.422 3.678 1 93.38 79 GLU B CA 1
ATOM 2833 C C . GLU B 1 79 ? -6.398 -6.082 2.453 1 93.38 79 GLU B C 1
ATOM 2835 O O . GLU B 1 79 ? -7.578 -6.426 2.395 1 93.38 79 GLU B O 1
ATOM 2840 N N . GLY B 1 80 ? -5.719 -5.527 1.458 1 94.19 80 GLY B N 1
ATOM 2841 C CA . GLY B 1 80 ? -6.453 -5.141 0.267 1 94.19 80 GLY B CA 1
ATOM 2842 C C . GLY B 1 80 ? -7.051 -6.316 -0.479 1 94.19 80 GLY B C 1
ATOM 2843 O O . GLY B 1 80 ? -8.023 -6.164 -1.215 1 94.19 80 GLY B O 1
ATOM 2844 N N . PHE B 1 81 ? -6.5 -7.496 -0.243 1 96.56 81 PHE B N 1
ATOM 2845 C CA . PHE B 1 81 ? -6.992 -8.672 -0.957 1 96.56 81 PHE B CA 1
ATOM 2846 C C . PHE B 1 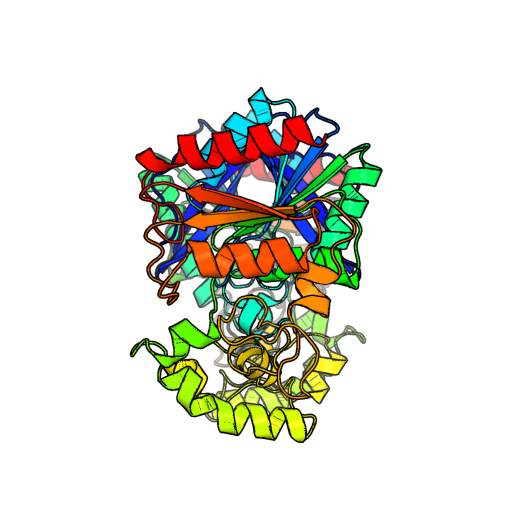81 ? -8.445 -8.961 -0.589 1 96.56 81 PHE B C 1
ATOM 2848 O O . PHE B 1 81 ? -9.18 -9.57 -1.366 1 96.56 81 PHE B O 1
ATOM 2855 N N . GLY B 1 82 ? -8.914 -8.523 0.554 1 95.81 82 GLY B N 1
ATOM 2856 C CA . GLY B 1 82 ? -10.242 -8.836 1.052 1 95.81 82 GLY B CA 1
ATOM 2857 C C . GLY B 1 82 ? -11.352 -8.312 0.158 1 95.81 82 GLY B C 1
ATOM 2858 O O . GLY B 1 82 ? -12.484 -8.805 0.209 1 95.81 82 GLY B O 1
ATOM 2859 N N . THR B 1 83 ? -11.031 -7.293 -0.632 1 93.75 83 THR B N 1
ATOM 2860 C CA . THR B 1 83 ? -12.055 -6.703 -1.49 1 93.75 83 THR B CA 1
ATOM 2861 C C . THR B 1 83 ? -11.555 -6.59 -2.928 1 93.75 83 THR B C 1
ATOM 2863 O O . THR B 1 83 ? -12.008 -5.727 -3.682 1 93.75 83 THR B O 1
ATOM 2866 N N . SER B 1 84 ? -10.586 -7.355 -3.266 1 95.5 84 SER B N 1
ATOM 2867 C CA . SER B 1 84 ? -10.008 -7.379 -4.605 1 95.5 84 SER B CA 1
ATOM 2868 C C . SER B 1 84 ? -10.141 -8.758 -5.238 1 95.5 84 SER B C 1
ATOM 2870 O O . SER B 1 84 ? -10.977 -9.562 -4.82 1 95.5 84 SER B O 1
ATOM 2872 N N . SER B 1 85 ? -9.445 -8.984 -6.348 1 97.31 85 SER B N 1
ATOM 2873 C CA . SER B 1 85 ? -9.578 -10.219 -7.105 1 97.31 85 SER B CA 1
ATOM 2874 C C . SER B 1 85 ? -8.305 -10.539 -7.879 1 97.31 85 SER B C 1
ATOM 2876 O O . SER B 1 85 ? -7.457 -9.664 -8.07 1 97.31 85 SER B O 1
ATOM 2878 N N . LEU B 1 86 ? -8.18 -11.789 -8.273 1 98.12 86 LEU B N 1
ATOM 2879 C CA . LEU B 1 86 ? -7.086 -12.172 -9.156 1 98.12 86 LEU B CA 1
ATOM 2880 C C . LEU B 1 86 ? -7.117 -11.359 -10.453 1 98.12 86 LEU B C 1
ATOM 2882 O O . LEU B 1 86 ? -6.066 -10.984 -10.977 1 98.12 86 LEU B O 1
ATOM 2886 N N . THR B 1 87 ? -8.32 -11.117 -10.898 1 97.5 87 THR B N 1
ATOM 2887 C CA . THR B 1 87 ? -8.469 -10.352 -12.133 1 97.5 87 THR B CA 1
ATOM 2888 C C . THR B 1 87 ? -7.871 -8.961 -11.977 1 97.5 87 THR B C 1
ATOM 2890 O O . THR B 1 87 ? -7.164 -8.477 -12.867 1 97.5 87 THR B O 1
ATOM 2893 N N . ARG B 1 88 ? -8.125 -8.344 -10.875 1 96.69 88 ARG B N 1
ATOM 2894 C CA . ARG B 1 88 ? -7.543 -7.039 -10.602 1 96.69 88 ARG B CA 1
ATOM 2895 C C . ARG B 1 88 ? -6.027 -7.125 -10.477 1 96.69 88 ARG B C 1
ATOM 2897 O O . ARG B 1 88 ? -5.305 -6.301 -11.039 1 96.69 88 ARG B O 1
ATOM 2904 N N . ASP B 1 89 ? -5.57 -8.109 -9.766 1 98.19 89 ASP B N 1
ATOM 2905 C CA . ASP B 1 89 ? -4.137 -8.289 -9.562 1 98.19 89 ASP B CA 1
ATOM 2906 C C . ASP B 1 89 ? -3.406 -8.43 -10.898 1 98.19 89 ASP B C 1
ATOM 2908 O O . ASP B 1 89 ? -2.396 -7.762 -11.125 1 98.19 89 ASP B O 1
ATOM 2912 N N . VAL B 1 90 ? -3.92 -9.266 -11.781 1 98.12 90 VAL B N 1
ATOM 2913 C CA . VAL B 1 90 ? -3.193 -9.562 -13.008 1 98.12 90 VAL B CA 1
ATOM 2914 C C . VAL B 1 90 ? -3.287 -8.375 -13.961 1 98.12 90 VAL B C 1
ATOM 2916 O O . VAL B 1 90 ? -2.375 -8.133 -14.758 1 98.12 90 VAL B O 1
ATOM 2919 N N . SER B 1 91 ? -4.391 -7.59 -13.883 1 98.06 91 SER B N 1
ATOM 2920 C CA . SER B 1 91 ? -4.449 -6.352 -14.648 1 98.06 91 SER B CA 1
ATOM 2921 C C . SER B 1 91 ? -3.328 -5.398 -14.242 1 98.06 91 SER B C 1
ATOM 2923 O O . SER B 1 91 ? -2.727 -4.742 -15.094 1 98.06 91 SER B O 1
ATOM 2925 N N . GLU B 1 92 ? -3.045 -5.336 -12.977 1 97.81 92 GLU B N 1
ATOM 2926 C CA . GLU B 1 92 ? -1.998 -4.453 -12.469 1 97.81 92 GLU B CA 1
ATOM 2927 C C . GLU B 1 92 ? -0.61 -5.012 -12.773 1 97.81 92 GLU B C 1
ATOM 2929 O O . GLU B 1 92 ? 0.313 -4.258 -13.086 1 97.81 92 GLU B O 1
ATOM 2934 N N . LEU B 1 93 ? -0.47 -6.336 -12.742 1 98.06 93 LEU B N 1
ATOM 2935 C CA . LEU B 1 93 ? 0.762 -6.992 -13.164 1 98.06 93 LEU B CA 1
ATOM 2936 C C . LEU B 1 93 ? 1.041 -6.715 -14.641 1 98.06 93 LEU B C 1
ATOM 2938 O O . LEU B 1 93 ? 2.176 -6.402 -15.016 1 98.06 93 LEU B O 1
ATOM 2942 N N . HIS B 1 94 ? -0.013 -6.836 -15.406 1 98.06 94 HIS B N 1
ATOM 2943 C CA . HIS B 1 9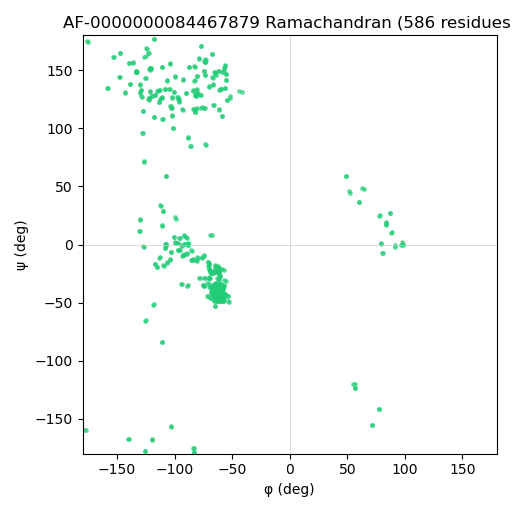4 ? 0.091 -6.586 -16.844 1 98.06 94 HIS B CA 1
ATOM 2944 C C . HIS B 1 94 ? 0.506 -5.145 -17.109 1 98.06 94 HIS B C 1
ATOM 2946 O O . HIS B 1 94 ? 1.331 -4.895 -18 1 98.06 94 HIS B O 1
ATOM 2952 N N . ALA B 1 95 ? -0.069 -4.223 -16.391 1 97.56 95 ALA B N 1
ATOM 2953 C CA . ALA B 1 95 ? 0.267 -2.809 -16.547 1 97.56 95 ALA B CA 1
ATOM 2954 C C . ALA B 1 95 ? 1.734 -2.555 -16.219 1 97.56 95 ALA B C 1
ATOM 2956 O O . ALA B 1 95 ? 2.404 -1.773 -16.891 1 97.56 95 ALA B O 1
ATOM 2957 N N . LEU B 1 96 ? 2.25 -3.195 -15.156 1 98 96 LEU B N 1
ATOM 2958 C CA . LEU B 1 96 ? 3.654 -3.025 -14.797 1 98 96 LEU B CA 1
ATOM 2959 C C . LEU B 1 96 ? 4.562 -3.621 -15.867 1 98 96 LEU B C 1
ATOM 2961 O O . LEU B 1 96 ? 5.586 -3.031 -16.219 1 98 96 LEU B O 1
ATOM 2965 N N . ALA B 1 97 ? 4.223 -4.789 -16.375 1 98.25 97 ALA B N 1
ATOM 2966 C CA . ALA B 1 97 ? 5 -5.398 -17.453 1 98.25 97 ALA B CA 1
ATOM 2967 C C . ALA B 1 97 ? 5.082 -4.477 -18.672 1 98.25 97 ALA B C 1
ATOM 2969 O O . ALA B 1 97 ? 6.156 -4.281 -19.234 1 98.25 97 ALA B O 1
ATOM 2970 N N . ALA B 1 98 ? 3.928 -3.91 -19.016 1 96.94 98 ALA B N 1
ATOM 2971 C CA . ALA B 1 98 ? 3.887 -2.98 -20.141 1 96.94 98 ALA B CA 1
ATOM 2972 C C . ALA B 1 98 ? 4.758 -1.755 -19.875 1 96.94 98 ALA B C 1
ATOM 2974 O O . ALA B 1 98 ? 5.48 -1.293 -20.766 1 96.94 98 ALA B O 1
ATOM 2975 N N . HIS B 1 99 ? 4.672 -1.254 -18.688 1 96.69 99 HIS B N 1
ATOM 2976 C CA . HIS B 1 99 ? 5.477 -0.108 -18.281 1 96.69 99 HIS B CA 1
ATOM 2977 C C . HIS B 1 99 ? 6.969 -0.401 -18.422 1 96.69 99 HIS B C 1
ATOM 2979 O O . HIS B 1 99 ? 7.719 0.425 -18.938 1 96.69 99 HIS B O 1
ATOM 2985 N N . LEU B 1 100 ? 7.398 -1.568 -17.938 1 97.5 100 LEU B N 1
ATOM 2986 C CA . LEU B 1 100 ? 8.805 -1.951 -18.016 1 97.5 100 LEU B CA 1
ATOM 2987 C C . LEU B 1 100 ? 9.25 -2.109 -19.469 1 97.5 100 LEU B C 1
ATOM 2989 O O . LEU B 1 100 ? 10.375 -1.76 -19.812 1 97.5 100 LEU B O 1
ATOM 2993 N N . ARG B 1 101 ? 8.391 -2.615 -20.297 1 97.31 101 ARG B N 1
ATOM 2994 C CA . ARG B 1 101 ? 8.703 -2.738 -21.719 1 97.31 101 ARG B CA 1
ATOM 2995 C C . ARG B 1 101 ? 8.883 -1.368 -22.359 1 97.31 101 ARG B C 1
ATOM 2997 O O . ARG B 1 101 ? 9.766 -1.181 -23.203 1 97.31 101 ARG B O 1
ATOM 3004 N N . ASP B 1 102 ? 8.062 -0.432 -21.953 1 95.31 102 ASP B N 1
ATOM 3005 C CA . ASP B 1 102 ? 8.211 0.942 -22.422 1 95.31 102 ASP B CA 1
ATOM 3006 C C . ASP B 1 102 ? 9.562 1.524 -22 1 95.31 102 ASP B C 1
ATOM 3008 O O . ASP B 1 102 ? 10.062 2.453 -22.641 1 95.31 102 ASP B O 1
ATOM 3012 N N . LEU B 1 103 ? 10.109 0.92 -20.938 1 94.62 103 LEU B N 1
ATOM 3013 C CA . LEU B 1 103 ? 11.422 1.335 -20.469 1 94.62 103 LEU B CA 1
ATOM 3014 C C . LEU B 1 103 ? 12.508 0.393 -20.969 1 94.62 103 LEU B C 1
ATOM 3016 O O . LEU B 1 103 ? 13.484 0.127 -20.266 1 94.62 103 LEU B O 1
ATOM 3020 N N . ASN B 1 104 ? 12.273 -0.283 -22.016 1 95.5 104 ASN B N 1
ATOM 3021 C CA . ASN B 1 104 ? 13.227 -1.062 -22.797 1 95.5 104 ASN B CA 1
ATOM 3022 C C . ASN B 1 104 ? 13.539 -2.396 -22.125 1 95.5 104 ASN B C 1
ATOM 3024 O O . ASN B 1 104 ? 14.664 -2.898 -22.219 1 95.5 104 ASN B O 1
ATOM 3028 N N . THR B 1 105 ? 12.656 -2.889 -21.312 1 97.62 105 THR B N 1
ATOM 3029 C CA . THR B 1 105 ? 12.773 -4.258 -20.828 1 97.62 105 THR B CA 1
ATOM 3030 C C . THR B 1 105 ? 12.25 -5.25 -21.859 1 97.62 105 THR B C 1
ATOM 3032 O O . THR B 1 105 ? 11.062 -5.262 -22.172 1 97.62 105 THR B O 1
ATOM 3035 N N . SER B 1 106 ? 13.094 -6.094 -22.344 1 98.31 106 SER B N 1
ATOM 3036 C CA . SER B 1 106 ? 12.766 -6.953 -23.484 1 98.31 106 SER B CA 1
ATOM 3037 C C . SER B 1 106 ? 12.141 -8.266 -23.016 1 98.31 106 SER B C 1
ATOM 3039 O O . SER B 1 106 ? 11.328 -8.859 -23.719 1 98.31 106 SER B O 1
ATOM 3041 N N . LYS B 1 107 ? 12.617 -8.781 -21.859 1 98.81 107 LYS B N 1
ATOM 3042 C CA . LYS B 1 107 ? 12.109 -10.031 -21.297 1 98.81 107 LYS B CA 1
ATOM 3043 C C . LYS B 1 107 ? 11.5 -9.797 -19.906 1 98.81 107 LYS B C 1
ATOM 3045 O O . LYS B 1 107 ? 12.117 -9.164 -19.047 1 98.81 107 LYS B O 1
ATOM 3050 N N . VAL B 1 108 ? 10.266 -10.266 -19.75 1 98.88 108 VAL B N 1
ATOM 3051 C CA . VAL B 1 108 ? 9.562 -10.125 -18.484 1 98.88 108 VAL B CA 1
ATOM 3052 C C . VAL B 1 108 ? 9.047 -11.492 -18.016 1 98.88 108 VAL B C 1
ATOM 3054 O O . VAL B 1 108 ? 8.25 -12.125 -18.719 1 98.88 108 VAL B O 1
ATOM 3057 N N . VAL B 1 109 ? 9.531 -11.984 -16.953 1 98.94 109 VAL B N 1
ATOM 3058 C CA . VAL B 1 109 ? 9.023 -13.156 -16.25 1 98.94 109 VAL B CA 1
ATOM 3059 C C . VAL B 1 109 ? 8.312 -12.727 -14.977 1 98.94 109 VAL B C 1
ATOM 3061 O O . VAL B 1 109 ? 8.742 -11.781 -14.305 1 98.94 109 VAL B O 1
ATOM 3064 N N . VAL B 1 110 ? 7.215 -13.352 -14.625 1 98.94 110 VAL B N 1
ATOM 3065 C CA . VAL B 1 110 ? 6.512 -13.039 -13.383 1 98.94 110 VAL B CA 1
ATOM 3066 C C . VAL B 1 110 ? 6.699 -14.18 -12.383 1 98.94 110 VAL B C 1
ATOM 3068 O O . VAL B 1 110 ? 6.656 -15.352 -12.758 1 98.94 110 VAL B O 1
ATOM 3071 N N . MET B 1 111 ? 7.012 -13.828 -11.18 1 98.94 111 MET B N 1
ATOM 3072 C CA . MET B 1 111 ? 7.168 -14.773 -10.078 1 98.94 111 MET B CA 1
ATOM 3073 C C . MET B 1 111 ? 6.219 -14.438 -8.938 1 98.94 111 MET B C 1
ATOM 3075 O O . MET B 1 111 ? 6.07 -13.266 -8.57 1 98.94 111 MET B O 1
ATOM 3079 N N . GLY B 1 112 ? 5.523 -15.383 -8.422 1 98.88 112 GLY B N 1
ATOM 3080 C CA . GLY B 1 112 ? 4.586 -15.188 -7.328 1 98.88 112 GLY B CA 1
ATOM 3081 C C . GLY B 1 112 ? 4.844 -16.094 -6.145 1 98.88 112 GLY B C 1
ATOM 3082 O O . GLY B 1 112 ? 5.234 -17.25 -6.32 1 98.88 112 GLY B O 1
ATOM 3083 N N . HIS B 1 113 ? 4.633 -15.57 -4.961 1 98.69 113 HIS B N 1
ATOM 3084 C CA . HIS B 1 113 ? 4.676 -16.328 -3.717 1 98.69 113 HIS B CA 1
ATOM 3085 C C . HIS B 1 113 ? 3.271 -16.594 -3.184 1 98.69 113 HIS B C 1
ATOM 3087 O O . HIS B 1 113 ? 2.461 -15.672 -3.074 1 98.69 113 HIS B O 1
ATOM 3093 N N . SER B 1 114 ? 3.027 -17.844 -2.785 1 98.12 114 SER B N 1
ATOM 3094 C CA . SER B 1 114 ? 1.74 -18.188 -2.184 1 98.12 114 SER B CA 1
ATOM 3095 C C . SER B 1 114 ? 0.586 -17.797 -3.105 1 98.12 114 SER B C 1
ATOM 3097 O O . SER B 1 114 ? 0.56 -18.188 -4.273 1 98.12 114 SER B O 1
ATOM 3099 N N . THR B 1 115 ? -0.323 -16.938 -2.676 1 98 115 THR B N 1
ATOM 3100 C CA . THR B 1 115 ? -1.415 -16.547 -3.557 1 98 115 THR B CA 1
ATOM 3101 C C . THR B 1 115 ? -0.884 -15.781 -4.766 1 98 115 THR B C 1
ATOM 3103 O O . THR B 1 115 ? -1.551 -15.703 -5.801 1 98 115 THR B O 1
ATOM 3106 N N . GLY B 1 116 ? 0.341 -15.281 -4.688 1 98.62 116 GLY B N 1
ATOM 3107 C CA . GLY B 1 116 ? 0.998 -14.742 -5.867 1 98.62 116 GLY B CA 1
ATOM 3108 C C . GLY B 1 116 ? 1.172 -15.766 -6.973 1 98.62 116 GLY B C 1
ATOM 3109 O O . GLY B 1 116 ? 1.231 -15.414 -8.148 1 98.62 116 GLY B O 1
ATOM 3110 N N . SER B 1 117 ? 1.256 -17.062 -6.633 1 98.88 117 SER B N 1
ATOM 3111 C CA . SER B 1 117 ? 1.314 -18.125 -7.625 1 98.88 117 SER B CA 1
ATOM 3112 C C . SER B 1 117 ? 0.014 -18.219 -8.414 1 98.88 117 SER B C 1
ATOM 3114 O O . SER B 1 117 ? 0.03 -18.516 -9.617 1 98.88 117 SER B O 1
ATOM 3116 N N . GLN B 1 118 ? -1.165 -18 -7.691 1 98.81 118 GLN B N 1
ATOM 3117 C CA . GLN B 1 118 ? -2.441 -17.906 -8.391 1 98.81 118 GLN B CA 1
ATOM 3118 C C . GLN B 1 118 ? -2.432 -16.766 -9.398 1 98.81 118 GLN B C 1
ATOM 3120 O O . GLN B 1 118 ? -2.941 -16.906 -10.516 1 98.81 118 GLN B O 1
ATOM 3125 N N . ASP B 1 119 ? -1.82 -15.641 -8.977 1 98.81 119 ASP B N 1
ATOM 3126 C CA . ASP B 1 119 ? -1.716 -14.5 -9.891 1 98.81 119 ASP B CA 1
ATOM 3127 C C . ASP B 1 119 ? -0.91 -14.867 -11.133 1 98.81 119 ASP B C 1
ATOM 3129 O O . ASP B 1 119 ? -1.266 -14.477 -12.242 1 98.81 119 ASP B O 1
ATOM 3133 N N . VAL B 1 120 ? 0.16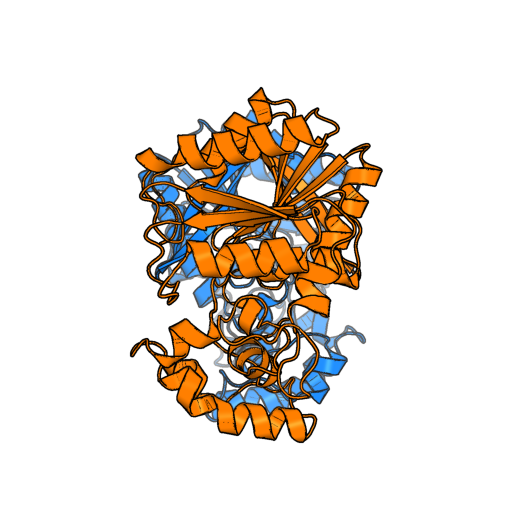3 -15.633 -10.961 1 98.88 120 VAL B N 1
ATOM 3134 C CA . VAL B 1 120 ? 1.05 -15.984 -12.07 1 98.88 120 VAL B CA 1
ATOM 3135 C C . VAL B 1 120 ? 0.302 -16.844 -13.078 1 98.88 120 VAL B C 1
ATOM 3137 O O . VAL B 1 120 ? 0.25 -16.531 -14.266 1 98.88 120 VAL B O 1
ATOM 3140 N N . ILE B 1 121 ? -0.314 -17.938 -12.609 1 98.88 121 ILE B N 1
ATOM 3141 C CA . ILE B 1 121 ? -0.975 -18.828 -13.547 1 98.88 121 ILE B CA 1
ATOM 3142 C C . ILE B 1 121 ? -2.193 -18.141 -14.156 1 98.88 121 ILE B C 1
ATOM 3144 O O . ILE B 1 121 ? -2.502 -18.344 -15.336 1 98.88 121 ILE B O 1
ATOM 3148 N N . HIS B 1 122 ? -2.902 -17.344 -13.375 1 98.81 122 HIS B N 1
ATOM 3149 C CA . HIS B 1 122 ? -4.031 -16.578 -13.898 1 98.81 122 HIS B CA 1
ATOM 3150 C C . HIS B 1 122 ? -3.586 -15.633 -15 1 98.81 122 HIS B C 1
ATOM 3152 O O . HIS B 1 122 ? -4.234 -15.531 -16.047 1 98.81 122 HIS B O 1
ATOM 3158 N N . LEU B 1 123 ? -2.492 -14.938 -14.797 1 98.75 123 LEU B N 1
ATOM 3159 C CA . LEU B 1 123 ? -1.962 -14.031 -15.812 1 98.75 123 LEU B CA 1
ATOM 3160 C C . LEU B 1 123 ? -1.597 -14.789 -17.078 1 98.75 123 LEU B C 1
ATOM 3162 O O . LEU B 1 123 ? -1.989 -14.398 -18.188 1 98.75 123 LEU B O 1
ATOM 3166 N N . LEU B 1 124 ? -0.898 -15.891 -16.922 1 98.69 124 LEU B N 1
ATOM 3167 C CA . LEU B 1 124 ? -0.347 -16.625 -18.062 1 98.69 124 LEU B CA 1
ATOM 3168 C C . LEU B 1 124 ? -1.458 -17.281 -18.875 1 98.69 124 LEU B C 1
ATOM 3170 O O . LEU B 1 124 ? -1.295 -17.516 -20.078 1 98.69 124 LEU B O 1
ATOM 3174 N N . THR B 1 125 ? -2.627 -17.531 -18.219 1 98.19 125 THR B N 1
ATOM 3175 C CA . THR B 1 125 ? -3.672 -18.281 -18.922 1 98.19 125 THR B CA 1
ATOM 3176 C C . THR B 1 125 ? -4.828 -17.359 -19.297 1 98.19 125 THR B C 1
ATOM 3178 O O . THR B 1 125 ? -5.812 -17.812 -19.891 1 98.19 125 THR B O 1
ATOM 3181 N N . THR B 1 126 ? -4.805 -16.078 -19 1 96.81 126 THR B N 1
ATOM 3182 C CA . THR B 1 126 ? -5.887 -15.164 -19.359 1 96.81 126 THR B CA 1
ATOM 3183 C C . THR B 1 126 ? -5.359 -13.977 -20.156 1 96.81 126 THR B C 1
ATOM 3185 O O . THR B 1 126 ? -5.457 -13.945 -21.375 1 96.81 126 THR B O 1
ATOM 3188 N N . LEU B 1 127 ? -4.535 -13.141 -19.531 1 95.88 127 LEU B N 1
ATOM 3189 C CA . LEU B 1 127 ? -4.137 -11.867 -20.125 1 95.88 127 LEU B CA 1
ATOM 3190 C C . LEU B 1 127 ? -2.818 -12.008 -20.875 1 95.88 127 LEU B C 1
ATOM 3192 O O . LEU B 1 127 ? -2.59 -11.32 -21.875 1 95.88 127 LEU B O 1
ATOM 3196 N N . GLY B 1 128 ? -1.994 -12.859 -20.344 1 95.88 128 GLY B N 1
ATOM 3197 C CA . GLY B 1 128 ? -0.661 -12.945 -20.922 1 95.88 128 GLY B CA 1
ATOM 3198 C C . GLY B 1 128 ? 0.204 -11.734 -20.609 1 95.88 128 GLY B C 1
ATOM 3199 O O . GLY B 1 128 ? 0.123 -11.18 -19.516 1 95.88 128 GLY B O 1
ATOM 3200 N N . GLY B 1 129 ? 1.188 -11.477 -21.453 1 95.44 129 GLY B N 1
ATOM 3201 C CA . GLY B 1 129 ? 2.02 -10.297 -21.297 1 95.44 129 GLY B CA 1
ATOM 3202 C C . GLY B 1 129 ? 3.332 -10.578 -20.594 1 95.44 129 GLY B C 1
ATOM 3203 O O . GLY B 1 129 ? 4.133 -9.672 -20.375 1 95.44 129 GLY B O 1
ATOM 3204 N N . ALA B 1 130 ? 3.562 -11.82 -20.234 1 98.44 130 ALA B N 1
ATOM 3205 C CA . ALA B 1 130 ? 4.836 -12.25 -19.672 1 98.44 130 ALA B CA 1
ATOM 3206 C C . ALA B 1 130 ? 5.469 -13.344 -20.531 1 98.44 130 ALA B C 1
ATOM 3208 O O . ALA B 1 130 ? 4.766 -14.102 -21.203 1 98.44 130 ALA B O 1
ATOM 3209 N N . ASP B 1 131 ? 6.73 -13.414 -20.5 1 98.88 131 ASP B N 1
ATOM 3210 C CA . ASP B 1 131 ? 7.457 -14.391 -21.297 1 98.88 131 ASP B CA 1
ATOM 3211 C C . ASP B 1 131 ? 7.555 -15.734 -20.578 1 98.88 131 ASP B C 1
ATOM 3213 O O . ASP B 1 131 ? 7.883 -16.75 -21.188 1 98.88 131 ASP B O 1
ATOM 3217 N N . GLY B 1 132 ? 7.266 -15.82 -19.328 1 98.88 132 GLY B N 1
ATOM 3218 C CA . GLY B 1 132 ? 7.27 -17 -18.484 1 98.88 132 GLY B CA 1
ATOM 3219 C C . GLY B 1 132 ? 6.773 -16.703 -17.078 1 98.88 132 GLY B C 1
ATOM 3220 O O . GLY B 1 132 ? 6.461 -15.562 -16.734 1 98.88 132 GLY B O 1
ATOM 3221 N N . GLY B 1 133 ? 6.648 -17.734 -16.266 1 98.94 133 GLY B N 1
ATOM 3222 C CA . GLY B 1 133 ? 6.141 -17.562 -14.906 1 98.94 133 GLY B CA 1
ATOM 3223 C C . GLY B 1 133 ? 6.738 -18.547 -13.922 1 98.94 133 GLY B C 1
ATOM 3224 O O . GLY B 1 133 ? 7.004 -19.703 -14.266 1 98.94 133 GLY B O 1
ATOM 3225 N N . ILE B 1 134 ? 6.949 -18.125 -12.742 1 99 134 ILE B N 1
ATOM 3226 C CA . ILE B 1 134 ? 7.438 -18.938 -11.641 1 99 134 ILE B CA 1
ATOM 3227 C C . ILE B 1 134 ? 6.445 -18.891 -10.477 1 99 134 ILE B C 1
ATOM 3229 O O . ILE B 1 134 ? 6.039 -17.812 -10.047 1 99 134 ILE B O 1
ATOM 3233 N N . MET B 1 135 ? 6.031 -20.016 -10.031 1 98.94 135 MET B N 1
ATOM 3234 C CA . MET B 1 135 ? 5.109 -20.141 -8.906 1 98.94 135 MET B CA 1
ATOM 3235 C C . MET B 1 135 ? 5.809 -20.734 -7.688 1 98.94 135 MET B C 1
ATOM 3237 O O . MET B 1 135 ? 6.191 -21.906 -7.699 1 98.94 135 MET B O 1
ATOM 3241 N N . GLN B 1 136 ? 6.043 -19.938 -6.695 1 98.88 136 GLN B N 1
ATOM 3242 C CA . GLN B 1 136 ? 6.668 -20.422 -5.469 1 98.88 136 GLN B CA 1
ATOM 3243 C C . GLN B 1 136 ? 5.633 -20.609 -4.367 1 98.88 136 GLN B C 1
ATOM 3245 O O . GLN B 1 136 ? 4.902 -19.688 -4.02 1 98.88 136 GLN B O 1
ATOM 3250 N N . ALA B 1 137 ? 5.621 -21.797 -3.799 1 98.5 137 ALA B N 1
ATOM 3251 C CA . ALA B 1 137 ? 4.688 -22.25 -2.768 1 98.5 137 ALA B CA 1
ATOM 3252 C C . ALA B 1 137 ? 3.256 -22.266 -3.297 1 98.5 137 ALA B C 1
ATOM 3254 O O . ALA B 1 137 ? 2.354 -21.688 -2.686 1 98.5 137 ALA B O 1
ATOM 3255 N N . PRO B 1 138 ? 3.074 -22.875 -4.504 1 98.56 138 PRO B N 1
ATOM 3256 C CA . PRO B 1 138 ? 1.73 -23.031 -5.066 1 98.56 138 PRO B CA 1
ATOM 3257 C C . PRO B 1 138 ? 0.905 -24.094 -4.352 1 98.56 138 PRO B C 1
ATOM 3259 O O . PRO B 1 138 ? 0.834 -25.234 -4.812 1 98.56 138 PRO B O 1
ATOM 3262 N N . VAL B 1 139 ? 0.242 -23.734 -3.281 1 98.12 139 VAL B N 1
ATOM 3263 C CA . VAL B 1 139 ? -0.534 -24.688 -2.494 1 98.12 139 VAL B CA 1
ATOM 3264 C C . VAL B 1 139 ? -1.986 -24.219 -2.408 1 98.12 139 VAL B C 1
ATOM 3266 O O . VAL B 1 139 ? -2.311 -23.094 -2.793 1 98.12 139 VAL B O 1
ATOM 3269 N N . SER B 1 140 ? -2.844 -25.094 -2.02 1 97.69 140 SER B N 1
ATOM 3270 C CA . SER B 1 140 ? -4.281 -24.844 -2.004 1 97.69 140 SER B CA 1
ATOM 3271 C C . SER B 1 140 ? -4.699 -24.109 -0.728 1 97.69 140 SER B C 1
ATOM 3273 O O . SER B 1 140 ? -4.66 -24.688 0.36 1 97.69 140 SER B O 1
ATOM 3275 N N . ASP B 1 141 ? -5.207 -22.906 -0.861 1 96.06 141 ASP B N 1
ATOM 3276 C CA . ASP B 1 141 ? -5.828 -22.203 0.264 1 96.06 141 ASP B CA 1
ATOM 3277 C C . ASP B 1 141 ? -7.086 -22.938 0.731 1 96.06 141 ASP B C 1
ATOM 3279 O O . ASP B 1 141 ? -7.316 -23.078 1.934 1 96.06 141 ASP B O 1
ATOM 3283 N N . ARG B 1 142 ? -7.832 -23.422 -0.195 1 96.88 142 ARG B N 1
ATOM 3284 C CA . ARG B 1 142 ? -9.086 -24.109 0.091 1 96.88 142 ARG B CA 1
ATOM 3285 C C . ARG B 1 142 ? -8.859 -25.312 1.002 1 96.88 142 ARG B C 1
ATOM 3287 O O . ARG B 1 142 ? -9.539 -25.469 2.021 1 96.88 142 ARG B O 1
ATOM 3294 N N . GLU B 1 143 ? -7.891 -26.125 0.66 1 97.12 143 GLU B N 1
ATOM 3295 C CA . GLU B 1 143 ? -7.609 -27.328 1.438 1 97.12 143 GLU B CA 1
ATOM 3296 C C . GLU B 1 143 ? -7.047 -26.984 2.812 1 97.12 143 GLU B C 1
ATOM 3298 O O . GLU B 1 143 ? -7.387 -27.625 3.809 1 97.12 143 GLU B O 1
ATOM 3303 N N . HIS B 1 144 ? -6.207 -25.953 2.867 1 96.62 144 HIS B N 1
ATOM 3304 C CA . HIS B 1 144 ? -5.641 -25.562 4.152 1 96.62 144 HIS B CA 1
ATOM 3305 C C . HIS B 1 144 ? -6.711 -24.984 5.074 1 96.62 144 HIS B C 1
ATOM 3307 O O . HIS B 1 144 ? -6.773 -25.344 6.254 1 96.62 144 HIS B O 1
ATOM 3313 N N . PHE B 1 145 ? -7.52 -24.094 4.523 1 94.88 145 PHE B N 1
ATOM 3314 C CA . PHE B 1 145 ? -8.539 -23.438 5.336 1 94.88 145 PHE B CA 1
ATOM 3315 C C . PHE B 1 145 ? -9.523 -24.453 5.895 1 94.88 145 PHE B C 1
ATOM 3317 O O . PHE B 1 145 ? -10.039 -24.281 7 1 94.88 145 PHE B O 1
ATOM 3324 N N . ALA B 1 146 ? -9.758 -25.531 5.203 1 93.31 146 ALA B N 1
ATOM 3325 C CA . ALA B 1 146 ? -10.719 -26.562 5.605 1 93.31 146 ALA B CA 1
ATOM 3326 C C . ALA B 1 146 ? -10.219 -27.328 6.824 1 93.31 146 ALA B C 1
ATOM 3328 O O . ALA B 1 146 ? -11.016 -27.891 7.578 1 93.31 146 ALA B O 1
ATOM 3329 N N . VAL B 1 147 ? -8.93 -27.312 7.078 1 93.88 147 VAL B N 1
ATOM 3330 C CA . VAL B 1 147 ? -8.438 -28.172 8.141 1 93.88 147 VAL B CA 1
ATOM 3331 C C . VAL B 1 147 ? -7.879 -27.328 9.281 1 93.88 147 VAL B C 1
ATOM 3333 O O . VAL B 1 147 ? -7.691 -27.828 10.398 1 93.88 147 VAL B O 1
ATOM 3336 N N . ASP B 1 148 ? -7.555 -26.062 8.992 1 93.31 148 ASP B N 1
ATOM 3337 C CA . ASP B 1 148 ? -6.98 -25.188 10.016 1 93.31 148 ASP B CA 1
ATOM 3338 C C . ASP B 1 148 ? -8.062 -24.641 10.938 1 93.31 148 ASP B C 1
ATOM 3340 O O . ASP B 1 148 ? -9.031 -24.031 10.477 1 93.31 148 ASP B O 1
ATOM 3344 N N . LYS B 1 149 ? -7.93 -24.703 12.281 1 90.75 149 LYS B N 1
ATOM 3345 C CA . LYS B 1 149 ? -8.898 -24.234 13.273 1 90.75 149 LYS B CA 1
ATOM 3346 C C . LYS B 1 149 ? -8.992 -22.719 13.281 1 90.75 149 LYS B C 1
ATOM 3348 O O . LYS B 1 149 ? -10.055 -22.156 13.562 1 90.75 149 LYS B O 1
ATOM 3353 N N . THR B 1 150 ? -7.879 -22.047 12.906 1 89.62 150 THR B N 1
ATOM 3354 C CA . THR B 1 150 ? -7.836 -20.594 12.984 1 89.62 150 THR B CA 1
ATOM 3355 C C . THR B 1 150 ? -8.633 -19.969 11.844 1 89.62 150 THR B C 1
ATOM 3357 O O . THR B 1 150 ? -8.93 -18.781 11.875 1 89.62 150 THR B O 1
ATOM 3360 N N . THR B 1 151 ? -9.008 -20.797 10.867 1 92.44 151 THR B N 1
ATOM 3361 C CA . THR B 1 151 ? -9.758 -20.266 9.734 1 92.44 151 THR B CA 1
ATOM 3362 C C . THR B 1 151 ? -11.195 -20.766 9.75 1 92.44 151 THR B C 1
ATOM 3364 O O . THR B 1 151 ? -11.898 -20.688 8.742 1 92.44 151 THR B O 1
ATOM 3367 N N . GLN B 1 152 ? -11.656 -21.281 10.859 1 94 152 GLN B N 1
ATOM 3368 C CA . GLN B 1 152 ? -12.992 -21.844 10.969 1 94 152 GLN B CA 1
ATOM 3369 C C . GLN B 1 152 ? -14.062 -20.812 10.625 1 94 152 GLN B C 1
ATOM 3371 O O . GLN B 1 152 ? -15.055 -21.125 9.969 1 94 152 GLN B O 1
ATOM 3376 N N . ALA B 1 153 ? -13.836 -19.578 11.031 1 94.81 153 ALA B N 1
ATOM 3377 C CA . ALA B 1 153 ? -14.797 -18.516 10.75 1 94.81 153 ALA B CA 1
ATOM 3378 C C . ALA B 1 153 ? -14.992 -18.328 9.242 1 94.81 153 ALA B C 1
ATOM 3380 O O . ALA B 1 153 ? -16.094 -18.031 8.781 1 94.81 153 ALA B O 1
ATOM 3381 N N . TRP B 1 154 ? -13.922 -18.453 8.469 1 96.38 154 TRP B N 1
ATOM 3382 C CA . TRP B 1 154 ? -14 -18.344 7.012 1 96.38 154 TRP B CA 1
ATOM 3383 C C . TRP B 1 154 ? -14.844 -19.453 6.418 1 96.38 154 TRP B C 1
ATOM 3385 O O . TRP B 1 154 ? -15.734 -19.203 5.602 1 96.38 154 TRP B O 1
ATOM 3395 N N . VAL B 1 155 ? -14.57 -20.625 6.883 1 96.81 155 VAL B N 1
ATOM 3396 C CA . VAL B 1 155 ? -15.258 -21.797 6.371 1 96.81 155 VAL B CA 1
ATOM 3397 C C . VAL B 1 155 ? -16.75 -21.719 6.711 1 96.81 155 VAL B C 1
ATOM 3399 O O . VAL B 1 155 ? -17.594 -22.016 5.871 1 96.81 155 VAL B O 1
ATOM 3402 N N . ASP B 1 156 ? -17.047 -21.234 7.891 1 96.88 156 ASP B N 1
ATOM 3403 C CA . ASP B 1 156 ? -18.438 -21.125 8.344 1 96.88 156 ASP B CA 1
ATOM 3404 C C . ASP B 1 156 ? -19.188 -20.078 7.527 1 96.88 156 ASP B C 1
ATOM 3406 O O . ASP B 1 156 ? -20.422 -20.156 7.398 1 96.88 156 ASP B O 1
ATOM 3410 N N . MET B 1 157 ? -18.484 -19.141 6.961 1 97.75 157 MET B N 1
ATOM 3411 C CA . MET B 1 157 ? -19.094 -18.031 6.238 1 97.75 157 MET B CA 1
ATOM 3412 C C . MET B 1 157 ? -19.297 -18.391 4.77 1 97.75 157 MET B C 1
ATOM 3414 O O . MET B 1 157 ? -19.984 -17.656 4.043 1 97.75 157 MET B O 1
ATOM 3418 N N . LEU B 1 158 ? -18.781 -19.531 4.301 1 98.12 158 LEU B N 1
ATOM 3419 C CA . LEU B 1 158 ? -18.781 -19.875 2.883 1 98.12 158 LEU B CA 1
ATOM 3420 C C . LEU B 1 158 ? -20.203 -20.031 2.361 1 98.12 158 LEU B C 1
ATOM 3422 O O . LEU B 1 158 ? -20.531 -19.531 1.282 1 98.12 158 LEU B O 1
ATOM 3426 N N . PRO B 1 159 ? -21.172 -20.656 3.123 1 98.31 159 PRO B N 1
ATOM 3427 C CA . PRO B 1 159 ? -22.547 -20.75 2.611 1 98.31 159 PRO B CA 1
ATOM 3428 C C . PRO B 1 159 ? -23.203 -19.391 2.406 1 98.31 159 PRO B C 1
ATOM 3430 O O . PRO B 1 159 ? -23.859 -19.156 1.391 1 98.31 159 PRO B O 1
ATOM 3433 N N . THR B 1 160 ? -22.922 -18.547 3.32 1 98.31 160 THR B N 1
ATOM 3434 C CA . THR B 1 160 ? -23.453 -17.188 3.207 1 98.31 160 THR B CA 1
ATOM 3435 C C . THR B 1 160 ? -22.844 -16.469 2.012 1 98.31 160 THR B C 1
ATOM 3437 O O . THR B 1 160 ? -23.547 -15.852 1.221 1 98.31 160 THR B O 1
ATOM 3440 N N . ALA B 1 161 ? -21.531 -16.516 1.867 1 98.56 161 ALA B N 1
ATOM 3441 C CA . ALA B 1 161 ? -20.844 -15.891 0.75 1 98.56 161 ALA B CA 1
ATOM 3442 C C . ALA B 1 161 ? -21.344 -16.438 -0.586 1 98.56 161 ALA B C 1
ATOM 3444 O O . ALA B 1 161 ? -21.578 -15.664 -1.52 1 98.56 161 ALA B O 1
ATOM 3445 N N . THR B 1 162 ? -21.547 -17.719 -0.617 1 98.56 162 THR B N 1
ATOM 3446 C CA . THR B 1 162 ? -22.016 -18.359 -1.838 1 98.56 162 THR B CA 1
ATOM 3447 C C . THR B 1 162 ? -23.406 -17.844 -2.207 1 98.56 162 THR B C 1
ATOM 3449 O O . THR B 1 162 ? -23.672 -17.516 -3.367 1 98.56 162 THR B O 1
ATOM 3452 N N . ALA B 1 163 ? -24.281 -17.766 -1.251 1 98.56 163 ALA B N 1
ATOM 3453 C CA . ALA B 1 163 ? -25.625 -17.266 -1.485 1 98.56 163 ALA B CA 1
ATOM 3454 C C . ALA B 1 163 ? -25.594 -15.828 -2.008 1 98.56 163 ALA B C 1
ATOM 3456 O O . ALA B 1 163 ? -26.328 -15.477 -2.934 1 98.56 163 ALA B O 1
ATOM 3457 N N . MET B 1 164 ? -24.75 -15.055 -1.418 1 97.81 164 MET B N 1
ATOM 3458 C CA . MET B 1 164 ? -24.625 -13.664 -1.828 1 97.81 164 MET B CA 1
ATOM 3459 C C . MET B 1 164 ? -24.094 -13.562 -3.258 1 97.81 164 MET B C 1
ATOM 3461 O O . MET B 1 164 ? -24.594 -12.758 -4.051 1 97.81 164 MET B O 1
ATOM 3465 N N . VAL B 1 165 ? -23.141 -14.344 -3.609 1 98.06 165 VAL B N 1
ATOM 3466 C CA . VAL B 1 165 ? -22.594 -14.359 -4.965 1 98.06 165 VAL B CA 1
ATOM 3467 C C . VAL B 1 165 ? -23.688 -14.789 -5.953 1 98.06 165 VAL B C 1
ATOM 3469 O O . VAL B 1 165 ? -23.875 -14.156 -6.992 1 98.06 165 VAL B O 1
ATOM 3472 N N . ASP B 1 166 ? -24.422 -15.805 -5.602 1 98.06 166 ASP B N 1
ATOM 3473 C CA . ASP B 1 166 ? -25.5 -16.312 -6.457 1 98.06 166 ASP B CA 1
ATOM 3474 C C . ASP B 1 166 ? -26.578 -15.258 -6.68 1 98.06 166 ASP B C 1
ATOM 3476 O O . ASP B 1 166 ? -27.219 -15.227 -7.734 1 98.06 166 ASP B O 1
ATOM 3480 N N . GLU B 1 167 ? -26.766 -14.375 -5.758 1 97.81 167 GLU B N 1
ATOM 3481 C CA . GLU B 1 167 ? -27.781 -13.328 -5.812 1 97.81 167 GLU B CA 1
ATOM 3482 C C . GLU B 1 167 ? -27.25 -12.07 -6.5 1 97.81 167 GLU B C 1
ATOM 3484 O O . GLU B 1 167 ? -27.938 -11.055 -6.574 1 97.81 167 GLU B O 1
ATOM 3489 N N . GLY B 1 168 ? -26.047 -12.109 -6.898 1 96 168 GLY B N 1
ATOM 3490 C CA . GLY B 1 168 ? -25.453 -10.953 -7.566 1 96 168 GLY B CA 1
ATOM 3491 C C . GLY B 1 168 ? -24.922 -9.914 -6.602 1 96 168 GLY B C 1
ATOM 3492 O O . GLY B 1 168 ? -24.688 -8.766 -6.984 1 96 168 GLY B O 1
ATOM 3493 N N . ARG B 1 169 ? -24.703 -10.297 -5.316 1 94.56 169 ARG B N 1
ATOM 3494 C CA . ARG B 1 169 ? -24.25 -9.391 -4.27 1 94.56 169 ARG B CA 1
ATOM 3495 C C . ARG B 1 169 ? -22.812 -9.703 -3.848 1 94.56 169 ARG B C 1
ATOM 3497 O O . ARG B 1 169 ? -22.453 -9.562 -2.676 1 94.56 169 ARG B O 1
ATOM 3504 N N . GLY B 1 170 ? -21.984 -10.25 -4.754 1 95.69 170 GLY B N 1
ATOM 3505 C CA . GLY B 1 170 ? -20.625 -10.672 -4.453 1 95.69 170 GLY B CA 1
ATOM 3506 C C . GLY B 1 170 ? -19.734 -9.531 -3.984 1 95.69 170 GLY B C 1
ATOM 3507 O O . GLY B 1 170 ? -18.812 -9.742 -3.193 1 95.69 170 GLY B O 1
ATOM 3508 N N . ASP B 1 171 ? -20.031 -8.32 -4.355 1 91.81 171 ASP B N 1
ATOM 3509 C CA . ASP B 1 171 ? -19.188 -7.172 -4.055 1 91.81 171 ASP B CA 1
ATOM 3510 C C . ASP B 1 171 ? -19.469 -6.625 -2.658 1 91.81 171 ASP B C 1
ATOM 3512 O O . ASP B 1 171 ? -18.719 -5.805 -2.137 1 91.81 171 ASP B O 1
ATOM 3516 N N . GLU B 1 172 ? -20.531 -7.039 -2.055 1 89.88 172 GLU B N 1
ATOM 3517 C CA . GLU B 1 172 ? -20.875 -6.582 -0.712 1 89.88 172 GLU B CA 1
ATOM 3518 C C . GLU B 1 172 ? -19.984 -7.223 0.339 1 89.88 172 GLU B C 1
ATOM 3520 O O . GLU B 1 172 ? -19.531 -8.359 0.17 1 89.88 172 GLU B O 1
ATOM 3525 N N . LEU B 1 173 ? -19.734 -6.492 1.431 1 92.19 173 LEU B N 1
ATOM 3526 C CA . LEU B 1 173 ? -18.922 -7.004 2.529 1 92.19 173 LEU B CA 1
ATOM 3527 C C . LEU B 1 173 ? -19.703 -8.039 3.338 1 92.19 173 LEU B C 1
ATOM 3529 O O . LEU B 1 173 ? -20.922 -7.918 3.514 1 92.19 173 LEU B O 1
ATOM 3533 N N . LEU B 1 174 ? -19 -8.961 3.805 1 95.31 174 LEU B N 1
ATOM 3534 C CA . LEU B 1 174 ? -19.547 -9.922 4.758 1 95.31 174 LEU B CA 1
ATOM 3535 C C . LEU B 1 174 ? -19.859 -9.242 6.09 1 95.31 174 LEU B C 1
ATOM 3537 O O . LEU B 1 174 ? -19.438 -8.109 6.328 1 95.31 174 LEU B O 1
ATOM 3541 N N . PRO B 1 175 ? -20.641 -9.852 6.961 1 91.88 175 PRO B N 1
ATOM 3542 C CA . PRO B 1 175 ? -21.094 -9.234 8.211 1 91.88 175 PRO B CA 1
ATOM 3543 C C . PRO B 1 175 ? -19.953 -8.773 9.094 1 91.88 175 PRO B C 1
ATOM 3545 O O . PRO B 1 175 ? -18.875 -9.391 9.109 1 91.88 175 PRO B O 1
ATOM 3548 N N . ALA B 1 176 ? -20.234 -7.738 9.883 1 88.25 176 ALA B N 1
ATOM 3549 C CA . ALA B 1 176 ? -19.25 -7.129 10.773 1 88.25 176 ALA B CA 1
ATOM 3550 C C . ALA B 1 176 ? -18.719 -8.148 11.773 1 88.25 176 ALA B C 1
ATOM 3552 O O . ALA B 1 176 ? -17.547 -8.094 12.156 1 88.25 176 ALA B O 1
ATOM 3553 N N . ALA B 1 177 ? -19.562 -9.062 12.188 1 90.94 177 ALA B N 1
ATOM 3554 C CA . ALA B 1 177 ? -19.141 -10.078 13.141 1 90.94 177 ALA B CA 1
ATOM 3555 C C . ALA B 1 177 ? -18.031 -10.953 12.562 1 90.94 177 ALA B C 1
ATOM 3557 O O . ALA B 1 177 ? -17.094 -11.312 13.266 1 90.94 177 ALA B O 1
ATOM 3558 N N . PHE B 1 178 ? -18.188 -11.281 11.281 1 94.31 178 PHE B N 1
ATOM 3559 C CA . PHE B 1 178 ? -17.141 -12.023 10.594 1 94.31 178 PHE B CA 1
ATOM 3560 C C . PHE B 1 178 ? -15.859 -11.219 10.531 1 94.31 178 PHE B C 1
ATOM 3562 O O . PHE B 1 178 ? -14.781 -11.734 10.836 1 94.31 178 PHE B O 1
ATOM 3569 N N . ALA B 1 179 ? -15.984 -9.961 10.125 1 91.38 179 ALA B N 1
ATOM 3570 C CA . ALA B 1 179 ? -14.82 -9.086 9.977 1 91.38 179 ALA B CA 1
ATOM 3571 C C . ALA B 1 179 ? -14.047 -8.977 11.289 1 91.38 179 ALA B C 1
ATOM 3573 O O . ALA B 1 179 ? -12.812 -8.992 11.297 1 91.38 179 ALA B O 1
ATOM 3574 N N . LYS B 1 180 ? -14.781 -8.844 12.367 1 88.38 180 LYS B N 1
ATOM 3575 C CA . LYS B 1 180 ? -14.164 -8.742 13.688 1 88.38 180 LYS B CA 1
ATOM 3576 C C . LYS B 1 180 ? -13.406 -10.016 14.047 1 88.38 180 LYS B C 1
ATOM 3578 O O . LYS B 1 180 ? -12.273 -9.961 14.523 1 88.38 180 LYS B O 1
ATOM 3583 N N . GLU B 1 181 ? -14 -11.156 13.781 1 91.69 181 GLU B N 1
ATOM 3584 C CA . GLU B 1 181 ? -13.398 -12.438 14.133 1 91.69 181 GLU B CA 1
ATOM 3585 C C . GLU B 1 181 ? -12.203 -12.75 13.242 1 91.69 181 GLU B C 1
ATOM 3587 O O . GLU B 1 181 ? -11.164 -13.211 13.719 1 91.69 181 GLU B O 1
ATOM 3592 N N . ALA B 1 182 ? -12.438 -12.492 11.945 1 91.38 182 ALA B N 1
ATOM 3593 C CA . ALA B 1 182 ? -11.391 -12.797 10.969 1 91.38 182 ALA B CA 1
ATOM 3594 C C . ALA B 1 182 ? -10.336 -11.695 10.93 1 91.38 182 ALA B C 1
ATOM 3596 O O . ALA B 1 182 ? -9.266 -11.883 10.352 1 91.38 182 ALA B O 1
ATOM 3597 N N . ARG B 1 183 ? -10.602 -10.445 11.531 1 88.25 183 ARG B N 1
ATOM 3598 C CA . ARG B 1 183 ? -9.734 -9.273 11.586 1 88.25 183 ARG B CA 1
ATOM 3599 C C . ARG B 1 183 ? -9.398 -8.773 10.18 1 88.25 183 ARG B C 1
ATOM 3601 O O . ARG B 1 183 ? -8.25 -8.438 9.891 1 88.25 183 ARG B O 1
ATOM 3608 N N . ILE B 1 184 ? -10.383 -8.891 9.336 1 90.69 184 ILE B N 1
ATOM 3609 C CA . ILE B 1 184 ? -10.281 -8.383 7.973 1 90.69 184 ILE B CA 1
ATOM 3610 C C . ILE B 1 184 ? -11.68 -8.156 7.402 1 90.69 184 ILE B C 1
ATOM 3612 O O . ILE B 1 184 ? -12.586 -8.961 7.629 1 90.69 184 ILE B O 1
ATOM 3616 N N . LYS B 1 185 ? -11.93 -7.082 6.773 1 90.06 185 LYS B N 1
ATOM 3617 C CA . LYS B 1 185 ? -13.133 -6.867 5.965 1 90.06 185 LYS B CA 1
ATOM 3618 C C . LYS B 1 185 ? -13.016 -7.57 4.617 1 90.06 185 LYS B C 1
ATOM 3620 O O . LYS B 1 185 ? -12.016 -7.422 3.916 1 90.06 185 LYS B O 1
ATOM 3625 N N . MET B 1 186 ? -14.023 -8.375 4.254 1 95.62 186 MET B N 1
ATOM 3626 C CA . MET B 1 186 ? -13.961 -9.172 3.033 1 95.62 186 MET B CA 1
ATOM 3627 C C . MET B 1 186 ? -15.297 -9.156 2.301 1 95.62 186 MET B C 1
ATOM 3629 O O . MET B 1 186 ? -16.359 -9.227 2.928 1 95.62 186 MET B O 1
ATOM 3633 N N . SER B 1 187 ? -15.25 -9.031 1.02 1 95.44 187 SER B N 1
ATOM 3634 C CA . SER B 1 187 ? -16.453 -9.195 0.22 1 95.44 187 SER B CA 1
ATOM 3635 C C . SER B 1 187 ? -16.875 -10.664 0.142 1 95.44 187 SER B C 1
ATOM 3637 O O . SER B 1 187 ? -16.062 -11.562 0.333 1 95.44 187 SER B O 1
ATOM 3639 N N . ALA B 1 188 ? -18.109 -10.859 -0.166 1 97.81 188 ALA B N 1
ATOM 3640 C CA . ALA B 1 188 ? -18.625 -12.219 -0.361 1 97.81 188 ALA B CA 1
ATOM 3641 C C . ALA B 1 188 ? -17.875 -12.922 -1.493 1 97.81 188 ALA B C 1
ATOM 3643 O O . ALA B 1 188 ? -17.484 -14.086 -1.357 1 97.81 188 ALA B O 1
ATOM 3644 N N . TYR B 1 189 ? -17.641 -12.234 -2.506 1 98.12 189 TYR B N 1
ATOM 3645 C CA . TYR B 1 189 ? -16.953 -12.789 -3.662 1 98.12 189 TYR B CA 1
ATOM 3646 C C . TYR B 1 189 ? -15.555 -13.281 -3.277 1 98.12 189 TYR B C 1
ATOM 3648 O O . TYR B 1 189 ? -15.141 -14.367 -3.684 1 98.12 189 TYR B O 1
ATOM 3656 N N . ARG B 1 190 ? -14.859 -12.453 -2.566 1 98.19 190 ARG B N 1
ATOM 3657 C CA . ARG B 1 190 ? -13.469 -12.789 -2.299 1 98.19 190 ARG B CA 1
ATOM 3658 C C . ARG B 1 190 ? -13.359 -14.047 -1.448 1 98.19 190 ARG B C 1
ATOM 3660 O O . ARG B 1 190 ? -12.516 -14.914 -1.707 1 98.19 190 ARG B O 1
ATOM 3667 N N . LEU B 1 191 ? -14.203 -14.117 -0.409 1 98.38 191 LEU B N 1
ATOM 3668 C CA . LEU B 1 191 ? -14.211 -15.328 0.404 1 98.38 191 LEU B CA 1
ATOM 3669 C C . LEU B 1 191 ? -14.586 -16.547 -0.434 1 98.38 191 LEU B C 1
ATOM 3671 O O . LEU B 1 191 ? -13.914 -17.578 -0.378 1 98.38 191 LEU B O 1
ATOM 3675 N N . TRP B 1 192 ? -15.625 -16.344 -1.206 1 98.56 192 TRP B N 1
ATOM 3676 C CA . TRP B 1 192 ? -16.094 -17.422 -2.076 1 98.56 192 TRP B CA 1
ATOM 3677 C C . TRP B 1 192 ? -15.008 -17.844 -3.055 1 98.56 192 TRP B C 1
ATOM 3679 O O . TRP B 1 192 ? -14.773 -19.047 -3.246 1 98.56 192 TRP B O 1
ATOM 3689 N N . SER B 1 193 ? -14.312 -16.906 -3.639 1 98.56 193 SER B N 1
ATOM 3690 C CA . SER B 1 193 ? -13.258 -17.156 -4.605 1 98.56 193 SER B CA 1
ATOM 3691 C C . SER B 1 193 ? -12.133 -17.984 -3.982 1 98.56 193 SER B C 1
ATOM 3693 O O . SER B 1 193 ? -11.578 -18.875 -4.629 1 98.56 193 SER B O 1
ATOM 3695 N N . LEU B 1 194 ? -11.812 -17.703 -2.699 1 97.81 194 LEU B N 1
ATOM 3696 C CA . LEU B 1 194 ? -10.688 -18.344 -2.012 1 97.81 194 LEU B CA 1
ATOM 3697 C C . LEU B 1 194 ? -11.055 -19.75 -1.568 1 97.81 194 LEU B C 1
ATOM 3699 O O . LEU B 1 194 ? -10.188 -20.641 -1.525 1 97.81 194 LEU B O 1
ATOM 3703 N N . LEU B 1 195 ? -12.367 -20 -1.295 1 97.94 195 LEU B N 1
ATOM 3704 C CA . LEU B 1 195 ? -12.672 -21.203 -0.525 1 97.94 195 LEU B CA 1
ATOM 3705 C C . LEU B 1 195 ? -13.508 -22.172 -1.351 1 97.94 195 LEU B C 1
ATOM 3707 O O . LEU B 1 195 ? -13.625 -23.359 -0.996 1 97.94 195 LEU B O 1
ATOM 3711 N N . SER B 1 196 ? -14.102 -21.703 -2.422 1 98.12 196 SER B N 1
ATOM 3712 C CA . SER B 1 196 ? -14.992 -22.547 -3.211 1 98.12 196 SER B CA 1
ATOM 3713 C C . SER B 1 196 ? -14.234 -23.234 -4.344 1 98.12 196 SER B C 1
ATOM 3715 O O . SER B 1 196 ? -13.375 -22.625 -4.984 1 98.12 196 SER B O 1
ATOM 3717 N N . PRO B 1 197 ? -14.586 -24.5 -4.613 1 97.75 197 PRO B N 1
ATOM 3718 C CA . PRO B 1 197 ? -14 -25.141 -5.797 1 97.75 197 PRO B CA 1
ATOM 3719 C C . PRO B 1 197 ? -14.352 -24.406 -7.094 1 97.75 197 PRO B C 1
ATOM 3721 O O . PRO B 1 197 ? -13.617 -24.516 -8.078 1 97.75 197 PRO B O 1
ATOM 3724 N N . SER B 1 198 ? -15.422 -23.625 -7.043 1 97.69 198 SER B N 1
ATOM 3725 C CA . SER B 1 198 ? -15.852 -22.859 -8.203 1 97.69 198 SER B CA 1
ATOM 3726 C C . SER B 1 198 ? -15.273 -21.453 -8.18 1 97.69 198 SER B C 1
ATOM 3728 O O . SER B 1 198 ? -15.547 -20.641 -9.078 1 97.69 198 SER B O 1
ATOM 3730 N N . GLY B 1 199 ? -14.539 -21.156 -7.168 1 97.94 199 GLY B N 1
ATOM 3731 C CA . GLY B 1 199 ? -13.969 -19.828 -7.02 1 97.94 199 GLY B CA 1
ATOM 3732 C C . GLY B 1 199 ? -12.805 -19.578 -7.961 1 97.94 199 GLY B C 1
ATOM 3733 O O . GLY B 1 199 ? -12.109 -20.516 -8.367 1 97.94 199 GLY B O 1
ATOM 3734 N N . ASP B 1 200 ? -12.523 -18.359 -8.234 1 97.94 200 ASP B N 1
ATOM 3735 C CA . ASP B 1 200 ? -11.5 -17.953 -9.195 1 97.94 200 ASP B CA 1
ATOM 3736 C C . ASP B 1 200 ? -10.102 -18.266 -8.656 1 97.94 200 ASP B C 1
ATOM 3738 O O . ASP B 1 200 ? -9.141 -18.375 -9.43 1 97.94 200 ASP B O 1
ATOM 3742 N N . ASP B 1 201 ? -9.938 -18.516 -7.34 1 98.38 201 ASP B N 1
ATOM 3743 C CA . ASP B 1 201 ? -8.617 -18.641 -6.73 1 98.38 201 ASP B CA 1
ATOM 3744 C C . ASP B 1 201 ? -8.164 -20.094 -6.695 1 98.38 201 ASP B C 1
ATOM 3746 O O . ASP B 1 201 ? -7 -20.375 -6.398 1 98.38 201 ASP B O 1
ATOM 3750 N N . ASP B 1 202 ? -9.039 -21.062 -7.023 1 98.31 202 ASP B N 1
ATOM 3751 C CA . ASP B 1 202 ? -8.703 -22.453 -6.758 1 98.31 202 ASP B CA 1
ATOM 3752 C C . ASP B 1 202 ? -7.902 -23.047 -7.914 1 98.31 202 ASP B C 1
ATOM 3754 O O . ASP B 1 202 ? -8.438 -23.828 -8.703 1 98.31 202 ASP B O 1
ATOM 3758 N N . TYR B 1 203 ? -6.621 -22.844 -7.883 1 98.62 203 TYR B N 1
ATOM 3759 C CA . TYR B 1 203 ? -5.75 -23.312 -8.953 1 98.62 203 TYR B CA 1
ATOM 3760 C C . TYR B 1 203 ? -4.926 -24.516 -8.508 1 98.62 203 TYR B C 1
ATOM 3762 O O . TYR B 1 203 ? -4.367 -25.234 -9.336 1 98.62 203 TYR B O 1
ATOM 3770 N N . PHE B 1 204 ? -4.836 -24.781 -7.184 1 98.5 204 PHE B N 1
ATOM 3771 C CA . PHE B 1 204 ? -3.775 -25.688 -6.758 1 98.5 204 PHE B CA 1
ATOM 3772 C C . PHE B 1 204 ? -4.328 -26.781 -5.855 1 98.5 204 PHE B C 1
ATOM 3774 O O . PHE B 1 204 ? -3.564 -27.5 -5.203 1 98.5 204 PHE B O 1
ATOM 3781 N N . SER B 1 205 ? -5.664 -26.938 -5.762 1 97.69 205 SER B N 1
ATOM 3782 C CA . SER B 1 205 ? -6.246 -28 -4.945 1 97.69 205 SER B CA 1
ATOM 3783 C C . SER B 1 205 ? -5.945 -29.375 -5.523 1 97.69 205 SER B C 1
ATOM 3785 O O . SER B 1 205 ? -5.93 -29.547 -6.746 1 97.69 205 SER B O 1
ATOM 3787 N N . SER B 1 206 ? -5.738 -30.312 -4.695 1 96.88 206 SER B N 1
ATOM 3788 C CA . SER B 1 206 ? -5.352 -31.656 -5.098 1 96.88 206 SER B CA 1
ATOM 3789 C C . SER B 1 206 ? -6.508 -32.375 -5.766 1 96.88 206 SER B C 1
ATOM 3791 O O . SER B 1 206 ? -6.301 -33.375 -6.461 1 96.88 206 SER B O 1
ATOM 3793 N N . ASP B 1 207 ? -7.742 -31.906 -5.582 1 96.75 207 ASP B N 1
ATOM 3794 C CA . ASP B 1 207 ? -8.914 -32.594 -6.117 1 96.75 207 ASP B CA 1
ATOM 3795 C C . ASP B 1 207 ? -9.32 -32 -7.469 1 96.75 207 ASP B C 1
ATOM 3797 O O . ASP B 1 207 ? -10.375 -32.375 -8.008 1 96.75 207 ASP B O 1
ATOM 3801 N N . LEU B 1 208 ? -8.539 -31.062 -8.016 1 98.06 208 LEU B N 1
ATOM 3802 C CA . LEU B 1 208 ? -8.867 -30.516 -9.328 1 98.06 208 LEU B CA 1
ATOM 3803 C C . LEU B 1 208 ? -8.898 -31.609 -10.383 1 98.06 208 LEU B C 1
ATOM 3805 O O . LEU B 1 208 ? -7.984 -32.438 -10.461 1 98.06 208 LEU B O 1
ATOM 3809 N N . PRO B 1 209 ? -9.922 -31.594 -11.203 1 98.31 209 PRO B N 1
ATOM 3810 C CA . PRO B 1 209 ? -10.008 -32.594 -12.266 1 98.31 209 PRO B CA 1
ATOM 3811 C C . PRO B 1 209 ? -9.117 -32.281 -13.461 1 98.31 209 PRO B C 1
ATOM 3813 O O . PRO B 1 209 ? -8.703 -31.125 -13.633 1 98.31 209 PRO B O 1
ATOM 3816 N N . ASP B 1 210 ? -8.805 -33.281 -14.273 1 98.19 210 ASP B N 1
ATOM 3817 C CA . ASP B 1 210 ? -8.016 -33.062 -15.477 1 98.19 210 ASP B CA 1
ATOM 3818 C C . ASP B 1 210 ? -8.758 -32.188 -16.469 1 98.19 210 ASP B C 1
ATOM 3820 O O . ASP B 1 210 ? -8.172 -31.297 -17.094 1 98.19 210 ASP B O 1
ATOM 3824 N N . SER B 1 211 ? -10.062 -32.5 -16.594 1 98.31 211 SER B N 1
ATOM 3825 C CA . SER B 1 211 ? -10.922 -31.781 -17.516 1 98.31 211 SER B CA 1
ATOM 3826 C C . SER B 1 211 ? -12.141 -31.188 -16.797 1 98.31 211 SER B C 1
ATOM 3828 O O . SER B 1 211 ? -12.422 -31.562 -15.648 1 98.31 211 SER B O 1
ATOM 3830 N N . ALA B 1 212 ? -12.828 -30.328 -17.5 1 97.56 212 ALA B N 1
ATOM 3831 C CA . ALA B 1 212 ? -13.984 -29.641 -16.922 1 97.56 212 ALA B CA 1
ATOM 3832 C C . ALA B 1 212 ? -15.008 -30.625 -16.391 1 97.56 212 ALA B C 1
ATOM 3834 O O . ALA B 1 212 ? -15.312 -31.625 -17.047 1 97.56 212 ALA B O 1
ATOM 3835 N N . ASP B 1 213 ? -15.531 -30.391 -15.188 1 98 213 ASP B N 1
ATOM 3836 C CA . ASP B 1 213 ? -16.516 -31.297 -14.594 1 98 213 ASP B CA 1
ATOM 3837 C C . ASP B 1 213 ? -17.766 -30.531 -14.156 1 98 213 ASP B C 1
ATOM 3839 O O . ASP B 1 213 ? -18.656 -31.109 -13.547 1 98 213 ASP B O 1
ATOM 3843 N N . GLY B 1 214 ? -17.766 -29.25 -14.336 1 96.69 214 GLY B N 1
ATOM 3844 C CA . GLY B 1 214 ? -18.922 -28.438 -14.023 1 96.69 214 GLY B CA 1
ATOM 3845 C C . GLY B 1 214 ? -18.906 -27.891 -12.602 1 96.69 214 GLY B C 1
ATOM 3846 O O . GLY B 1 214 ? -19.766 -27.094 -12.227 1 96.69 214 GLY B O 1
ATOM 3847 N N . VAL B 1 215 ? -17.906 -28.219 -11.867 1 97.25 215 VAL B N 1
ATOM 3848 C CA . VAL B 1 215 ? -17.844 -27.828 -10.469 1 97.25 215 VAL B CA 1
ATOM 3849 C C . VAL B 1 215 ? -16.609 -26.938 -10.234 1 97.25 215 VAL B C 1
ATOM 3851 O O . VAL B 1 215 ? -16.719 -25.844 -9.695 1 97.25 215 VAL B O 1
ATOM 3854 N N . HIS B 1 216 ? -15.469 -27.422 -10.664 1 98.44 216 HIS B N 1
ATOM 3855 C CA . HIS B 1 216 ? -14.211 -26.719 -10.438 1 98.44 216 HIS B CA 1
ATOM 3856 C C . HIS B 1 216 ? -13.969 -25.656 -11.5 1 98.44 216 HIS B C 1
ATOM 3858 O O . HIS B 1 216 ? -14.094 -25.922 -12.703 1 98.44 216 HIS B O 1
ATOM 3864 N N . LYS B 1 217 ? -13.609 -24.5 -11.094 1 98.38 217 LYS B N 1
ATOM 3865 C CA . LYS B 1 217 ? -13.406 -23.375 -12 1 98.38 217 LYS B CA 1
ATOM 3866 C C . LYS B 1 217 ? -12.211 -23.609 -12.906 1 98.38 217 LYS B C 1
ATOM 3868 O O . LYS B 1 217 ? -12.219 -23.203 -14.078 1 98.38 217 LYS B O 1
ATOM 3873 N N . HIS B 1 218 ? -11.156 -24.281 -12.312 1 98.56 218 HIS B N 1
ATOM 3874 C CA . HIS B 1 218 ? -9.891 -24.391 -13.039 1 98.56 218 HIS B CA 1
ATOM 3875 C C . HIS B 1 218 ? -9.438 -25.844 -13.141 1 98.56 218 HIS B C 1
ATOM 3877 O O . HIS B 1 218 ? -8.445 -26.234 -12.523 1 98.56 218 HIS B O 1
ATOM 3883 N N . PRO B 1 219 ? -10.133 -26.672 -13.977 1 98.69 219 PRO B N 1
ATOM 3884 C CA . PRO B 1 219 ? -9.539 -27.984 -14.242 1 98.69 219 PRO B CA 1
ATOM 3885 C C . PRO B 1 219 ? -8.117 -27.891 -14.797 1 98.69 219 PRO B C 1
ATOM 3887 O O . PRO B 1 219 ? -7.754 -26.875 -15.398 1 98.69 219 PRO B O 1
ATOM 3890 N N . LEU B 1 220 ? -7.305 -28.891 -14.602 1 98.75 220 LEU B N 1
ATOM 3891 C CA . LEU B 1 220 ? -5.895 -28.844 -14.969 1 98.75 220 LEU B CA 1
ATOM 3892 C C . LEU B 1 220 ? -5.723 -28.531 -16.453 1 98.75 220 LEU B C 1
ATOM 3894 O O . LEU B 1 220 ? -4.773 -27.844 -16.844 1 98.75 220 LEU B O 1
ATOM 3898 N N . SER B 1 221 ? -6.633 -28.906 -17.328 1 98.44 221 SER B N 1
ATOM 3899 C CA . SER B 1 221 ? -6.574 -28.672 -18.781 1 98.44 221 SER B CA 1
ATOM 3900 C C . SER B 1 221 ? -6.711 -27.188 -19.094 1 98.44 221 SER B C 1
ATOM 3902 O O . SER B 1 221 ? -6.195 -26.703 -20.109 1 98.44 221 SER B O 1
ATOM 3904 N N . GLU B 1 222 ? -7.336 -26.438 -18.172 1 98.06 222 GLU B N 1
ATOM 3905 C CA . GLU B 1 222 ? -7.617 -25.031 -18.438 1 98.06 222 GLU B CA 1
ATOM 3906 C C . GLU B 1 222 ? -6.715 -24.125 -17.609 1 98.06 222 GLU B C 1
ATOM 3908 O O . GLU B 1 222 ? -6.816 -22.906 -17.688 1 98.06 222 GLU B O 1
ATOM 3913 N N . SER B 1 223 ? -5.914 -24.703 -16.781 1 98.44 223 SER B N 1
ATOM 3914 C CA . SER B 1 223 ? -4.891 -23.969 -16.047 1 98.44 223 SER B CA 1
ATOM 3915 C C . SER B 1 223 ? -3.492 -24.328 -16.531 1 98.44 223 SER B C 1
ATOM 3917 O O . SER B 1 223 ? -3.01 -23.75 -17.516 1 98.44 223 SER B O 1
ATOM 3919 N N . PHE B 1 224 ? -2.904 -25.438 -16.016 1 98.81 224 PHE B N 1
ATOM 3920 C CA . PHE B 1 224 ? -1.577 -25.844 -16.453 1 98.81 224 PHE B CA 1
ATOM 3921 C C . PHE B 1 224 ? -1.594 -26.234 -17.922 1 98.81 224 PHE B C 1
ATOM 3923 O O . PHE B 1 224 ? -0.627 -26 -18.656 1 98.81 224 PHE B O 1
ATOM 3930 N N . GLY B 1 225 ? -2.676 -26.812 -18.406 1 98.75 225 GLY B N 1
ATOM 3931 C CA . GLY B 1 225 ? -2.807 -27.234 -19.781 1 98.75 225 GLY B CA 1
ATOM 3932 C C . GLY B 1 225 ? -2.932 -26.078 -20.75 1 98.75 225 GLY B C 1
ATOM 3933 O O . GLY B 1 225 ? -2.779 -26.25 -21.969 1 98.75 225 GLY B O 1
ATOM 3934 N N . ALA B 1 226 ? -3.209 -24.922 -20.297 1 98.5 226 ALA B N 1
ATOM 3935 C CA . ALA B 1 226 ? -3.434 -23.75 -21.125 1 98.5 226 ALA B CA 1
ATOM 3936 C C . ALA B 1 226 ? -2.186 -22.859 -21.188 1 98.5 226 ALA B C 1
ATOM 3938 O O . ALA B 1 226 ? -2.188 -21.812 -21.844 1 98.5 226 ALA B O 1
ATOM 3939 N N . LEU B 1 227 ? -1.088 -23.281 -20.531 1 98.56 227 LEU B N 1
ATOM 3940 C CA . LEU B 1 227 ? 0.151 -22.516 -20.562 1 98.56 227 LEU B CA 1
ATOM 3941 C C . LEU B 1 227 ? 0.678 -22.406 -21.984 1 98.56 227 LEU B C 1
ATOM 3943 O O . LEU B 1 227 ? 0.718 -23.391 -22.719 1 98.56 227 LEU B O 1
ATOM 3947 N N . SER B 1 228 ? 1.056 -21.188 -22.391 1 97.69 228 SER B N 1
ATOM 3948 C CA . SER B 1 228 ? 1.604 -20.969 -23.719 1 97.69 228 SER B CA 1
ATOM 3949 C C . SER B 1 228 ? 3.072 -20.562 -23.656 1 97.69 228 SER B C 1
ATOM 3951 O O . SER B 1 228 ? 3.75 -20.484 -24.672 1 97.69 228 SER B O 1
ATOM 3953 N N . VAL B 1 229 ? 3.539 -20.266 -22.469 1 98.69 229 VAL B N 1
ATOM 3954 C CA . VAL B 1 229 ? 4.934 -19.922 -22.219 1 98.69 229 VAL B CA 1
ATOM 3955 C C . VAL B 1 229 ? 5.5 -20.812 -21.109 1 98.69 229 VAL B C 1
ATOM 3957 O O . VAL B 1 229 ? 4.746 -21.438 -20.359 1 98.69 229 VAL B O 1
ATOM 3960 N N . PRO B 1 230 ? 6.84 -20.922 -20.984 1 98.88 230 PRO B N 1
ATOM 3961 C CA . PRO B 1 230 ? 7.426 -21.781 -19.953 1 98.88 230 PRO B CA 1
ATOM 3962 C C . PRO B 1 230 ? 7.102 -21.312 -18.531 1 98.88 230 PRO B C 1
ATOM 3964 O O . PRO B 1 230 ? 7.039 -20.109 -18.281 1 98.88 230 PRO B O 1
ATOM 3967 N N . ALA B 1 231 ? 6.953 -22.297 -17.656 1 98.94 231 ALA B N 1
ATOM 3968 C CA . ALA B 1 231 ? 6.676 -21.984 -16.266 1 98.94 231 ALA B CA 1
ATOM 3969 C C . ALA B 1 231 ? 7.461 -22.922 -15.336 1 98.94 231 ALA B C 1
ATOM 3971 O O . ALA B 1 231 ? 7.895 -24 -15.75 1 98.94 231 ALA B O 1
ATOM 3972 N N . LEU B 1 232 ? 7.703 -22.484 -14.133 1 98.94 232 LEU B N 1
ATOM 3973 C CA . LEU B 1 232 ? 8.375 -23.219 -13.078 1 98.94 232 LEU B CA 1
ATOM 3974 C C . LEU B 1 232 ? 7.555 -23.203 -11.797 1 98.94 232 LEU B C 1
ATOM 3976 O O . LEU B 1 232 ? 7.094 -22.156 -11.359 1 98.94 232 LEU B O 1
ATOM 3980 N N . ALA B 1 233 ? 7.305 -24.344 -11.258 1 98.94 233 ALA B N 1
ATOM 3981 C CA . ALA B 1 233 ? 6.727 -24.438 -9.922 1 98.94 233 ALA B CA 1
ATOM 3982 C C . ALA B 1 233 ? 7.785 -24.828 -8.891 1 98.94 233 ALA B C 1
ATOM 3984 O O . ALA B 1 233 ? 8.453 -25.859 -9.031 1 98.94 233 ALA B O 1
ATOM 3985 N N . LEU B 1 234 ? 7.984 -23.969 -7.945 1 98.88 234 LEU B N 1
ATOM 3986 C CA . LEU B 1 234 ? 8.859 -24.219 -6.805 1 98.88 234 LEU B CA 1
ATOM 3987 C C . LEU B 1 234 ? 8.047 -24.594 -5.57 1 98.88 234 LEU B C 1
ATOM 3989 O O . LEU B 1 234 ? 7.516 -23.734 -4.875 1 98.88 234 LEU B O 1
ATOM 3993 N N . PHE B 1 235 ? 8.016 -25.875 -5.332 1 98.12 235 PHE B N 1
ATOM 3994 C CA . PHE B 1 235 ? 7.289 -26.406 -4.184 1 98.12 235 PHE B CA 1
ATOM 3995 C C . PHE B 1 235 ? 8.195 -26.484 -2.961 1 98.12 235 PHE B C 1
ATOM 3997 O O . PHE B 1 235 ? 9.336 -26.953 -3.059 1 98.12 235 PHE B O 1
ATOM 4004 N N . SER B 1 236 ? 7.77 -25.969 -1.79 1 97.94 236 SER B N 1
ATOM 4005 C CA . SER B 1 236 ? 8.547 -26.094 -0.562 1 97.94 236 SER B CA 1
ATOM 4006 C C . SER B 1 236 ? 8.328 -27.453 0.097 1 97.94 236 SER B C 1
ATOM 4008 O O . SER B 1 236 ? 7.191 -27.828 0.39 1 97.94 236 SER B O 1
ATOM 4010 N N . GLU B 1 237 ? 9.352 -28.109 0.386 1 96.81 237 GLU B N 1
ATOM 4011 C CA . GLU B 1 237 ? 9.289 -29.484 0.874 1 96.81 237 GLU B CA 1
ATOM 4012 C C . GLU B 1 237 ? 8.5 -29.562 2.178 1 96.81 237 GLU B C 1
ATOM 4014 O O . GLU B 1 237 ? 7.73 -30.516 2.385 1 96.81 237 GLU B O 1
ATOM 4019 N N . LYS B 1 238 ? 8.648 -28.641 3.023 1 97 238 LYS B N 1
ATOM 4020 C CA . LYS B 1 238 ? 8.016 -28.656 4.34 1 97 238 LYS B CA 1
ATOM 4021 C C . LYS B 1 238 ? 6.961 -27.562 4.461 1 97 238 LYS B C 1
ATOM 4023 O O . LYS B 1 238 ? 6.812 -26.953 5.52 1 97 238 LYS B O 1
ATOM 4028 N N . ASP B 1 239 ? 6.332 -27.312 3.352 1 97.56 239 ASP B N 1
ATOM 4029 C CA . ASP B 1 239 ? 5.281 -26.297 3.344 1 97.56 239 ASP B CA 1
ATOM 4030 C C . ASP B 1 239 ? 4.145 -26.672 4.293 1 97.56 239 ASP B C 1
ATOM 4032 O O . ASP B 1 239 ? 3.414 -27.641 4.043 1 97.56 239 ASP B O 1
ATOM 4036 N N . GLU B 1 240 ? 3.928 -25.906 5.316 1 96.25 240 GLU B N 1
ATOM 4037 C CA . GLU B 1 240 ? 2.961 -26.234 6.359 1 96.25 240 GLU B CA 1
ATOM 4038 C C . GLU B 1 240 ? 1.53 -26.016 5.871 1 96.25 240 GLU B C 1
ATOM 4040 O O . GLU B 1 240 ? 0.58 -26.484 6.508 1 96.25 240 GLU B O 1
ATOM 4045 N N . PHE B 1 241 ? 1.396 -25.406 4.715 1 96.25 241 PHE B N 1
ATOM 4046 C CA . PHE B 1 241 ? 0.056 -25.156 4.203 1 96.25 241 PHE B CA 1
ATOM 4047 C C . PHE B 1 241 ? -0.302 -26.125 3.092 1 96.25 241 PHE B C 1
ATOM 4049 O O . PHE B 1 241 ? -1.446 -26.172 2.637 1 96.25 241 PHE B O 1
ATOM 4056 N N . GLY B 1 242 ? 0.66 -26.828 2.588 1 94.81 242 GLY B N 1
ATOM 4057 C CA . GLY B 1 242 ? 0.427 -27.828 1.547 1 94.81 242 GLY B CA 1
ATOM 4058 C C . GLY B 1 242 ? -0.045 -29.156 2.088 1 94.81 242 GLY B C 1
ATOM 4059 O O . GLY B 1 242 ? 0.691 -29.844 2.807 1 94.81 242 GLY B O 1
ATOM 4060 N N . HIS B 1 243 ? -1.274 -29.547 1.781 1 92.69 243 HIS B N 1
ATOM 4061 C CA . HIS B 1 243 ? -1.854 -30.797 2.283 1 92.69 243 HIS B CA 1
ATOM 4062 C C . HIS B 1 243 ? -1.96 -31.844 1.177 1 92.69 243 HIS B C 1
ATOM 4064 O O . HIS B 1 243 ? -3.062 -32.25 0.808 1 92.69 243 HIS B O 1
ATOM 4070 N N . VAL B 1 244 ? -0.873 -32.125 0.652 1 91.31 244 VAL B N 1
ATOM 4071 C CA . VAL B 1 244 ? -0.79 -33.125 -0.403 1 91.31 244 VAL B CA 1
ATOM 4072 C C . VAL B 1 244 ? -0.03 -34.344 0.106 1 91.31 244 VAL B C 1
ATOM 4074 O O . VAL B 1 244 ? 1.054 -34.219 0.681 1 91.31 244 VAL B O 1
ATOM 4077 N N . ALA B 1 245 ? -0.616 -35.469 -0.006 1 89.44 245 ALA B N 1
ATOM 4078 C CA . ALA B 1 245 ? -0.061 -36.719 0.529 1 89.44 245 ALA B CA 1
ATOM 4079 C C . ALA B 1 245 ? 1.198 -37.125 -0.23 1 89.44 245 ALA B C 1
ATOM 4081 O O . ALA B 1 245 ? 2.168 -37.594 0.371 1 89.44 245 ALA B O 1
ATOM 4082 N N . ASP B 1 246 ? 1.191 -37 -1.518 1 94.44 246 ASP B N 1
ATOM 4083 C CA . ASP B 1 246 ? 2.285 -37.344 -2.416 1 94.44 246 ASP B CA 1
ATOM 4084 C C . ASP B 1 246 ? 2.645 -36.188 -3.332 1 94.44 246 ASP B C 1
ATOM 4086 O O . ASP B 1 246 ? 2.061 -36.031 -4.406 1 94.44 246 ASP B O 1
ATOM 4090 N N . VAL B 1 247 ? 3.658 -35.469 -2.883 1 95.25 247 VAL B N 1
ATOM 4091 C CA . VAL B 1 247 ? 4.043 -34.25 -3.58 1 95.25 247 VAL B CA 1
ATOM 4092 C C . VAL B 1 247 ? 4.5 -34.562 -5 1 95.25 247 VAL B C 1
ATOM 4094 O O . VAL B 1 247 ? 4.117 -33.906 -5.957 1 95.25 247 VAL B O 1
ATOM 4097 N N . ASP B 1 248 ? 5.25 -35.656 -5.125 1 95.69 248 ASP B N 1
ATOM 4098 C CA . ASP B 1 248 ? 5.758 -36.031 -6.438 1 95.69 248 ASP B CA 1
ATOM 4099 C C . ASP B 1 248 ? 4.613 -36.344 -7.398 1 95.69 248 ASP B C 1
ATOM 4101 O O . ASP B 1 248 ? 4.625 -35.906 -8.547 1 95.69 248 ASP B O 1
ATOM 4105 N N . ALA B 1 249 ? 3.689 -37.125 -6.922 1 96.88 249 ALA B N 1
ATOM 4106 C CA . ALA B 1 249 ? 2.537 -37.469 -7.754 1 96.88 249 ALA B CA 1
ATOM 4107 C C . ALA B 1 249 ? 1.719 -36.219 -8.094 1 96.88 249 ALA B C 1
ATOM 4109 O O . ALA B 1 249 ? 1.209 -36.094 -9.211 1 96.88 249 ALA B O 1
ATOM 4110 N N . HIS B 1 250 ? 1.563 -35.375 -7.121 1 97 250 HIS B N 1
ATOM 4111 C CA . HIS B 1 250 ? 0.824 -34.125 -7.297 1 97 250 HIS B CA 1
ATOM 4112 C C . HIS B 1 250 ? 1.457 -33.25 -8.375 1 97 250 HIS B C 1
ATOM 4114 O O . HIS B 1 250 ? 0.768 -32.781 -9.281 1 97 250 HIS B O 1
ATOM 4120 N N . LEU B 1 251 ? 2.762 -33.094 -8.391 1 98.12 251 LEU B N 1
ATOM 4121 C CA . LEU B 1 251 ? 3.492 -32.281 -9.352 1 98.12 251 LEU B CA 1
ATOM 4122 C C . LEU B 1 251 ? 3.514 -32.938 -10.727 1 98.12 251 LEU B C 1
ATOM 4124 O O . LEU B 1 251 ? 3.492 -32.25 -11.75 1 98.12 251 LEU B O 1
ATOM 4128 N N . ALA B 1 252 ? 3.549 -34.25 -10.703 1 98.38 252 ALA B N 1
ATOM 4129 C CA . ALA B 1 252 ? 3.523 -35 -11.969 1 98.38 252 ALA B CA 1
ATOM 4130 C C . ALA B 1 252 ? 2.232 -34.75 -12.734 1 98.38 252 ALA B C 1
ATOM 4132 O O . ALA B 1 252 ? 2.238 -34.656 -13.961 1 98.38 252 ALA B O 1
ATOM 4133 N N . ARG B 1 253 ? 1.109 -34.625 -12 1 98.12 253 ARG B N 1
ATOM 4134 C CA . ARG B 1 253 ? -0.167 -34.312 -12.633 1 98.12 253 ARG B CA 1
ATOM 4135 C C . ARG B 1 253 ? -0.119 -32.938 -13.32 1 98.12 253 ARG B C 1
ATOM 4137 O O . ARG B 1 253 ? -0.648 -32.781 -14.422 1 98.12 253 ARG B O 1
ATOM 4144 N N . TRP B 1 254 ? 0.505 -31.984 -12.633 1 98.69 254 TRP 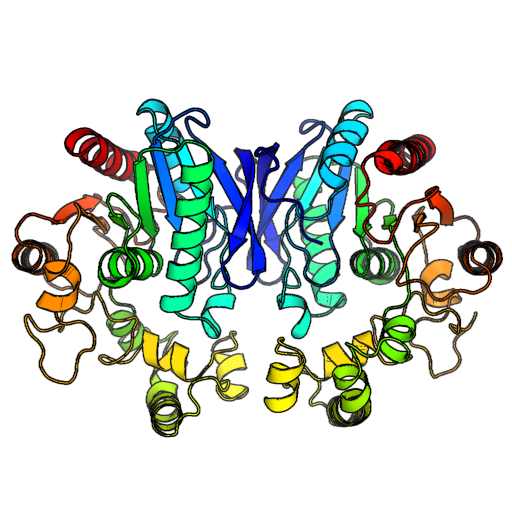B N 1
ATOM 4145 C CA . TRP B 1 254 ? 0.636 -30.656 -13.219 1 98.69 254 TRP B CA 1
ATOM 4146 C C . TRP B 1 254 ? 1.48 -30.703 -14.484 1 98.69 254 TRP B C 1
ATOM 4148 O O . TRP B 1 254 ? 1.102 -30.125 -15.516 1 98.69 254 TRP B O 1
ATOM 4158 N N . ARG B 1 255 ? 2.646 -31.391 -14.43 1 98.75 255 ARG B N 1
ATOM 4159 C CA . ARG B 1 255 ? 3.551 -31.5 -15.57 1 98.75 255 ARG B CA 1
ATOM 4160 C C . ARG B 1 255 ? 2.867 -32.188 -16.75 1 98.75 255 ARG B C 1
ATOM 4162 O O . ARG B 1 255 ? 3.021 -31.75 -17.891 1 98.75 255 ARG B O 1
ATOM 4169 N N . LYS B 1 256 ? 2.143 -33.219 -16.453 1 98.75 256 LYS B N 1
ATOM 4170 C CA . LYS B 1 256 ? 1.42 -33.906 -17.5 1 98.75 256 LYS B CA 1
ATOM 4171 C C . LYS B 1 256 ? 0.426 -33 -18.203 1 98.75 256 LYS B C 1
ATOM 4173 O O . LYS B 1 256 ? 0.369 -32.938 -19.422 1 98.75 256 LYS B O 1
ATOM 4178 N N . ALA B 1 257 ? -0.357 -32.281 -17.422 1 98.75 257 ALA B N 1
ATOM 4179 C CA . ALA B 1 257 ? -1.35 -31.359 -17.969 1 98.75 257 ALA B CA 1
ATOM 4180 C C . ALA B 1 257 ? -0.683 -30.266 -18.781 1 98.75 257 ALA B C 1
ATOM 4182 O O . ALA B 1 257 ? -1.234 -29.812 -19.797 1 98.75 257 ALA B O 1
ATOM 4183 N N . ALA B 1 258 ? 0.544 -29.812 -18.391 1 98.75 258 ALA B N 1
ATOM 4184 C CA . ALA B 1 258 ? 1.217 -28.656 -18.969 1 98.75 258 ALA B CA 1
ATOM 4185 C C . ALA B 1 258 ? 1.888 -29 -20.297 1 98.75 258 ALA B C 1
ATOM 4187 O O . ALA B 1 258 ? 2.344 -28.125 -21.031 1 98.75 258 ALA B O 1
ATOM 4188 N N . LYS B 1 259 ? 1.993 -30.297 -20.656 1 98.06 259 LYS B N 1
ATOM 4189 C CA . LYS B 1 259 ? 2.5 -30.797 -21.938 1 98.06 259 LYS B CA 1
ATOM 4190 C C . LYS B 1 259 ? 3.861 -30.172 -22.266 1 98.06 259 LYS B C 1
ATOM 4192 O O . LYS B 1 259 ? 4.066 -29.656 -23.359 1 98.06 259 LYS B O 1
ATOM 4197 N N . GLY B 1 260 ? 4.762 -30.141 -21.281 1 98.19 260 GLY B N 1
ATOM 4198 C CA . GLY B 1 260 ? 6.145 -29.734 -21.5 1 98.19 260 GLY B CA 1
ATOM 4199 C C . GLY B 1 260 ? 6.41 -28.281 -21.156 1 98.19 260 GLY B C 1
ATOM 4200 O O . GLY B 1 260 ? 7.555 -27.828 -21.188 1 98.19 260 GLY B O 1
ATOM 4201 N N . LYS B 1 261 ? 5.387 -27.594 -20.734 1 98.62 261 LYS B N 1
ATOM 4202 C CA . LYS B 1 261 ? 5.547 -26.156 -20.5 1 98.62 261 LYS B CA 1
ATOM 4203 C C . LYS B 1 261 ? 5.812 -25.859 -19.031 1 98.62 261 LYS B C 1
ATOM 4205 O O . LYS B 1 261 ? 6.086 -24.719 -18.656 1 98.62 261 LYS B O 1
ATOM 4210 N N . LEU B 1 262 ? 5.754 -26.906 -18.188 1 98.88 262 LEU B N 1
ATOM 4211 C CA . LEU B 1 262 ? 5.969 -26.703 -16.766 1 98.88 262 LEU B CA 1
ATOM 4212 C C . LEU B 1 262 ? 7.121 -27.578 -16.266 1 98.88 262 LEU B C 1
ATOM 4214 O O . LEU B 1 262 ? 7.145 -28.781 -16.5 1 98.88 262 LEU B O 1
ATOM 4218 N N . GLU B 1 263 ? 8.039 -26.969 -15.672 1 98.88 263 GLU B N 1
ATOM 4219 C CA . GLU B 1 263 ? 9.031 -27.656 -14.852 1 98.88 263 GLU B CA 1
ATOM 4220 C C . GLU B 1 263 ? 8.742 -27.469 -13.367 1 98.88 263 GLU B C 1
ATOM 4222 O O . GLU B 1 263 ? 8.039 -26.531 -12.977 1 98.88 263 GLU B O 1
ATOM 4227 N N . THR B 1 264 ? 9.219 -28.391 -12.562 1 98.81 264 THR B N 1
ATOM 4228 C CA . THR B 1 264 ? 8.984 -28.312 -11.125 1 98.81 264 THR B CA 1
AT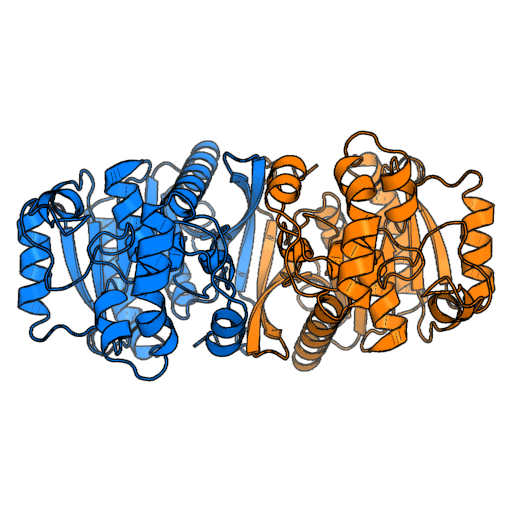OM 4229 C C . THR B 1 264 ? 10.281 -28.562 -10.352 1 98.81 264 THR B C 1
ATOM 4231 O O . THR B 1 264 ? 11.195 -29.203 -10.859 1 98.81 264 THR B O 1
ATOM 4234 N N . HIS B 1 265 ? 10.414 -27.984 -9.234 1 98.75 265 HIS B N 1
ATOM 4235 C CA . HIS B 1 265 ? 11.508 -28.172 -8.289 1 98.75 265 HIS B CA 1
ATOM 4236 C C . HIS B 1 265 ? 11.008 -28.125 -6.852 1 98.75 265 HIS B C 1
ATOM 4238 O O . HIS B 1 265 ? 10.172 -27.297 -6.504 1 98.75 265 HIS B O 1
ATOM 4244 N N . VAL B 1 266 ? 11.391 -29.094 -6.066 1 98.5 266 VAL B N 1
ATOM 4245 C CA . VAL B 1 266 ? 11.102 -29.078 -4.637 1 98.5 266 VAL B CA 1
ATOM 4246 C C . VAL B 1 266 ? 12.273 -28.453 -3.877 1 98.5 266 VAL B C 1
ATOM 4248 O O . VAL B 1 266 ? 13.398 -28.953 -3.939 1 98.5 266 VAL B O 1
ATOM 4251 N N . VAL B 1 267 ? 12.039 -27.312 -3.227 1 98.62 267 VAL B N 1
ATOM 4252 C CA . VAL B 1 267 ? 13.07 -26.641 -2.441 1 98.62 267 VAL B CA 1
ATOM 4253 C C . VAL B 1 267 ? 13.312 -27.391 -1.14 1 98.62 267 VAL B C 1
ATOM 4255 O O . VAL B 1 267 ? 12.438 -27.453 -0.27 1 98.62 267 VAL B O 1
ATOM 4258 N N . ASP B 1 268 ? 14.469 -27.859 -1.01 1 96.75 268 ASP B N 1
ATOM 4259 C CA . ASP B 1 268 ? 14.812 -28.797 0.049 1 96.75 268 ASP B CA 1
ATOM 4260 C C . ASP B 1 268 ? 14.711 -28.141 1.424 1 96.75 268 ASP B C 1
ATOM 4262 O O . ASP B 1 268 ? 15.359 -27.125 1.686 1 96.75 268 ASP B O 1
ATOM 4266 N N . GLY B 1 269 ? 13.867 -28.688 2.244 1 97.25 269 GLY B N 1
ATOM 4267 C CA . GLY B 1 269 ? 13.789 -28.328 3.65 1 97.25 269 GLY B CA 1
ATOM 4268 C C . GLY B 1 269 ? 13.031 -27.031 3.891 1 97.25 269 GLY B C 1
ATOM 4269 O O . GLY B 1 269 ? 12.836 -26.625 5.039 1 97.25 269 GLY B O 1
ATOM 4270 N N . ALA B 1 270 ? 12.539 -26.406 2.91 1 98 270 ALA B N 1
ATOM 4271 C CA . ALA B 1 270 ? 11.961 -25.078 3.027 1 98 270 ALA B CA 1
ATOM 4272 C C . ALA B 1 270 ? 10.523 -25.141 3.525 1 98 270 ALA B C 1
ATOM 4274 O O . ALA B 1 270 ? 9.773 -26.047 3.172 1 98 270 ALA B O 1
ATOM 4275 N N . ASN B 1 271 ? 10.156 -24.234 4.352 1 97.88 271 ASN B N 1
ATOM 4276 C CA . ASN B 1 271 ? 8.75 -24.016 4.691 1 97.88 271 ASN B CA 1
ATOM 4277 C C . ASN B 1 271 ? 8.062 -23.125 3.672 1 97.88 271 ASN B C 1
ATOM 4279 O O . ASN B 1 271 ? 8.633 -22.812 2.625 1 97.88 271 ASN B O 1
ATOM 4283 N N . HIS B 1 272 ? 6.844 -22.75 3.861 1 97.75 272 HIS B N 1
ATOM 4284 C CA . HIS B 1 272 ? 5.984 -22.047 2.916 1 97.75 272 HIS B CA 1
ATOM 4285 C C . HIS B 1 272 ? 6.664 -20.781 2.379 1 97.75 272 HIS B C 1
ATOM 4287 O O . HIS B 1 272 ? 6.723 -20.578 1.166 1 97.75 272 HIS B O 1
ATOM 4293 N N . ALA B 1 273 ? 7.219 -19.922 3.207 1 97.06 273 ALA B N 1
ATOM 4294 C CA . ALA B 1 273 ? 7.793 -18.641 2.811 1 97.06 273 ALA B CA 1
ATOM 4295 C C . ALA B 1 273 ? 9.312 -18.719 2.711 1 97.06 273 ALA B C 1
ATOM 4297 O O . ALA B 1 273 ? 9.984 -17.703 2.559 1 97.06 273 ALA B O 1
ATOM 4298 N N . VAL B 1 274 ? 9.883 -19.891 2.848 1 97.56 274 VAL B N 1
ATOM 4299 C CA . VAL B 1 274 ? 11.328 -20.094 2.832 1 97.56 274 VAL B CA 1
ATOM 4300 C C . VAL B 1 274 ? 11.992 -19.094 3.777 1 97.56 274 VAL B C 1
ATOM 4302 O O . VAL B 1 274 ? 12.891 -18.344 3.373 1 97.56 274 VAL B O 1
ATOM 4305 N N . GLU B 1 275 ? 11.625 -19.141 5 1 95.62 275 GLU B N 1
ATOM 4306 C CA . GLU B 1 275 ? 12.055 -18.156 5.984 1 95.62 275 GLU B CA 1
ATOM 4307 C C . GLU B 1 275 ? 13.508 -18.375 6.383 1 95.62 275 GLU B C 1
ATOM 4309 O O . GLU B 1 275 ? 14.227 -17.406 6.68 1 95.62 275 GLU B O 1
ATOM 4314 N N . ASP B 1 276 ? 13.914 -19.672 6.449 1 96 276 ASP B N 1
ATOM 4315 C CA . ASP B 1 276 ? 15.273 -20.031 6.844 1 96 276 ASP B CA 1
ATOM 4316 C C . ASP B 1 276 ? 16.266 -19.797 5.703 1 96 276 ASP B C 1
ATOM 4318 O O . ASP B 1 276 ? 16.156 -20.422 4.648 1 96 276 ASP B O 1
ATOM 4322 N N . ALA B 1 277 ? 17.203 -18.922 5.926 1 95.88 277 ALA B N 1
ATOM 4323 C CA . ALA B 1 277 ? 18.188 -18.516 4.926 1 95.88 277 ALA B CA 1
ATOM 4324 C C . ALA B 1 277 ? 18.969 -19.703 4.402 1 95.88 277 ALA B C 1
ATOM 4326 O O . ALA B 1 277 ? 19.516 -19.672 3.293 1 95.88 277 ALA B O 1
ATOM 4327 N N . ALA B 1 278 ? 19 -20.734 5.133 1 97.56 278 ALA B N 1
ATOM 4328 C CA . ALA B 1 278 ? 19.734 -21.938 4.734 1 97.56 278 ALA B CA 1
ATOM 4329 C C . ALA B 1 278 ? 19.141 -22.547 3.461 1 97.56 278 ALA B C 1
ATOM 4331 O O . ALA B 1 278 ? 19.828 -23.266 2.732 1 97.56 278 ALA B O 1
ATOM 4332 N N . HIS B 1 279 ? 17.891 -22.188 3.131 1 98.25 279 HIS B N 1
ATOM 4333 C CA . HIS B 1 279 ? 17.203 -22.781 1.996 1 98.25 279 HIS B CA 1
ATOM 4334 C C . HIS B 1 279 ? 17.172 -21.844 0.802 1 98.25 279 HIS B C 1
ATOM 4336 O O . HIS B 1 279 ? 16.734 -22.219 -0.284 1 98.25 279 HIS B O 1
ATOM 4342 N N . TRP B 1 280 ? 17.656 -20.562 0.979 1 98.31 280 TRP B N 1
ATOM 4343 C CA . TRP B 1 280 ? 17.609 -19.562 -0.073 1 98.31 280 TRP B CA 1
ATOM 4344 C C . TRP B 1 280 ? 18.469 -19.953 -1.259 1 98.31 280 TRP B C 1
ATOM 4346 O O . TRP B 1 280 ? 18.094 -19.766 -2.414 1 98.31 280 TRP B O 1
ATOM 4356 N N . PRO B 1 281 ? 19.703 -20.562 -1.055 1 98.44 281 PRO B N 1
ATOM 4357 C CA . PRO B 1 281 ? 20.562 -20.922 -2.189 1 98.44 281 PRO B CA 1
ATOM 4358 C C . PRO B 1 281 ? 19.891 -21.922 -3.143 1 98.44 281 PRO B C 1
ATOM 4360 O O . PRO B 1 281 ? 20 -21.781 -4.363 1 98.44 281 PRO B O 1
ATOM 4363 N N . ASP B 1 282 ? 19.188 -22.859 -2.592 1 98.88 282 ASP B N 1
ATOM 4364 C CA . ASP B 1 282 ? 18.5 -23.859 -3.422 1 98.88 282 ASP B CA 1
ATOM 4365 C C . ASP B 1 282 ? 17.406 -23.203 -4.27 1 98.88 282 ASP B C 1
ATOM 4367 O O . ASP B 1 282 ? 17.344 -23.438 -5.477 1 98.88 282 ASP B O 1
ATOM 4371 N N . LEU B 1 283 ? 16.578 -22.375 -3.684 1 98.88 283 LEU B N 1
ATOM 4372 C CA . LEU B 1 283 ? 15.516 -21.656 -4.387 1 98.88 283 LEU B CA 1
ATOM 4373 C C . LEU B 1 283 ? 16.094 -20.766 -5.477 1 98.88 283 LEU B C 1
ATOM 4375 O O . LEU B 1 283 ? 15.633 -20.797 -6.621 1 98.88 283 LEU B O 1
ATOM 4379 N N . CYS B 1 284 ? 17.125 -19.984 -5.109 1 98.88 284 CYS B N 1
ATOM 4380 C CA . CYS B 1 284 ? 17.75 -19.047 -6.043 1 98.88 284 CYS B CA 1
ATOM 4381 C C . CYS B 1 284 ? 18.406 -19.781 -7.203 1 98.88 284 CYS B C 1
ATOM 4383 O O . CYS B 1 284 ? 18.266 -19.375 -8.359 1 98.88 284 CYS B O 1
ATOM 4385 N N . ALA B 1 285 ? 19.062 -20.906 -6.902 1 98.88 285 ALA B N 1
ATOM 4386 C CA . ALA B 1 285 ? 19.75 -21.672 -7.938 1 98.88 285 ALA B CA 1
ATOM 4387 C C . ALA B 1 285 ? 18.75 -22.25 -8.93 1 98.88 285 ALA B C 1
ATOM 4389 O O . ALA B 1 285 ? 18.969 -22.219 -10.141 1 98.88 285 ALA B O 1
ATOM 4390 N N . ALA B 1 286 ? 17.656 -22.828 -8.422 1 98.94 286 ALA B N 1
ATOM 4391 C CA . ALA B 1 286 ? 16.625 -23.391 -9.289 1 98.94 286 ALA B CA 1
ATOM 4392 C C . ALA B 1 286 ? 16.016 -22.312 -10.195 1 98.94 286 ALA B C 1
ATOM 4394 O O . ALA B 1 286 ? 15.789 -22.547 -11.383 1 98.94 286 ALA B O 1
ATOM 4395 N N . THR B 1 287 ? 15.758 -21.109 -9.633 1 98.94 287 THR B N 1
ATOM 4396 C CA . THR B 1 287 ? 15.195 -19.984 -10.375 1 98.94 287 THR B CA 1
ATOM 4397 C C . THR B 1 287 ? 16.141 -19.547 -11.484 1 98.94 287 THR B C 1
ATOM 4399 O O . THR B 1 287 ? 15.734 -19.453 -12.648 1 98.94 287 THR B O 1
ATOM 4402 N N . VAL B 1 288 ? 17.422 -19.359 -11.156 1 98.94 288 VAL B N 1
ATOM 4403 C CA . VAL B 1 288 ? 18.406 -18.844 -12.102 1 98.94 288 VAL B CA 1
ATOM 4404 C C . VAL B 1 288 ? 18.656 -19.875 -13.195 1 98.94 288 VAL B C 1
ATOM 4406 O O . VAL B 1 288 ? 18.75 -19.531 -14.375 1 98.94 288 VAL B O 1
ATOM 4409 N N . ALA B 1 289 ? 18.734 -21.172 -12.828 1 98.88 289 ALA B N 1
ATOM 4410 C CA . ALA B 1 289 ? 18.953 -22.234 -13.805 1 98.88 289 ALA B CA 1
ATOM 4411 C C . ALA B 1 289 ? 17.812 -22.281 -14.82 1 98.88 289 ALA B C 1
ATOM 4413 O O . ALA B 1 289 ? 18.047 -22.438 -16.016 1 98.88 289 ALA B O 1
ATOM 4414 N N . TRP B 1 290 ? 16.625 -22.156 -14.336 1 98.94 290 TRP B N 1
ATOM 4415 C CA . TRP B 1 290 ? 15.453 -22.188 -15.211 1 98.94 290 TRP B CA 1
ATOM 4416 C C . TRP B 1 290 ? 15.461 -20.984 -16.141 1 98.94 290 TRP B C 1
ATOM 4418 O O . TRP B 1 290 ? 15.156 -21.109 -17.344 1 98.94 290 TRP B O 1
ATOM 4428 N N . LEU B 1 291 ? 15.758 -19.766 -15.641 1 98.94 291 LEU B N 1
ATOM 4429 C CA . LEU B 1 291 ? 15.82 -18.562 -16.453 1 98.94 291 LEU B CA 1
ATOM 4430 C C . LEU B 1 291 ? 16.891 -18.688 -17.547 1 98.94 291 LEU B C 1
ATOM 4432 O O . LEU B 1 291 ? 16.656 -18.281 -18.688 1 98.94 291 LEU B O 1
ATOM 4436 N N . GLN B 1 292 ? 18.016 -19.266 -17.203 1 98.62 292 GLN B N 1
ATOM 4437 C CA . GLN B 1 292 ? 19.109 -19.438 -18.141 1 98.62 292 GLN B CA 1
ATOM 4438 C C . GLN B 1 292 ? 18.734 -20.422 -19.25 1 98.62 292 GLN B C 1
ATOM 4440 O O . GLN B 1 292 ? 19.125 -20.25 -20.406 1 98.62 292 GLN B O 1
ATOM 4445 N N . LYS B 1 293 ? 18.047 -21.406 -18.859 1 98.62 293 LYS B N 1
ATOM 4446 C CA . LYS B 1 293 ? 17.625 -22.422 -19.812 1 98.62 293 LYS B CA 1
ATOM 4447 C C . LYS B 1 293 ? 16.656 -21.859 -20.844 1 98.62 293 LYS B C 1
ATOM 4449 O O . LYS B 1 293 ? 16.703 -22.219 -22.016 1 98.62 293 LYS B O 1
ATOM 4454 N N . HIS B 1 294 ? 15.836 -20.922 -20.484 1 98.62 294 HIS B N 1
ATOM 4455 C CA . HIS B 1 294 ? 14.711 -20.531 -21.344 1 98.62 294 HIS B CA 1
ATOM 4456 C C . HIS B 1 294 ? 14.93 -19.141 -21.938 1 98.62 294 HIS B C 1
ATOM 4458 O O . HIS B 1 294 ? 14.258 -18.781 -22.906 1 98.62 294 HIS B O 1
ATOM 4464 N N . PHE B 1 295 ? 15.812 -18.391 -21.359 1 97.69 295 PHE B N 1
ATOM 4465 C CA . PHE B 1 295 ? 15.953 -17.016 -21.781 1 97.69 295 PHE B CA 1
ATOM 4466 C C . PHE B 1 295 ? 17.422 -16.594 -21.797 1 97.69 295 PHE B C 1
ATOM 4468 O O . PHE B 1 295 ? 17.766 -15.578 -22.391 1 97.69 295 PHE B O 1
#

Solvent-accessible surface area (backbone atoms only — not comparable to full-atom values): 29673 Å² total; per-residue (Å²): 125,71,52,68,56,78,53,73,57,42,71,34,27,46,30,46,37,55,34,90,87,72,45,74,37,37,32,40,33,29,44,26,76,82,39,40,28,36,37,39,39,39,56,24,86,58,27,46,55,82,36,58,58,43,52,65,62,38,16,51,50,32,24,77,70,54,20,16,30,36,33,43,53,57,79,38,35,34,72,32,40,26,71,42,50,62,68,57,51,30,49,42,51,39,30,47,46,53,50,41,38,76,68,61,32,81,41,41,31,34,34,9,32,39,56,11,16,47,34,32,56,49,22,53,53,67,77,38,81,52,64,26,33,30,23,33,28,61,47,21,60,38,64,34,40,74,69,38,77,92,34,43,70,59,61,69,40,39,66,58,18,45,54,31,39,76,70,70,42,22,83,42,66,54,58,68,70,53,21,63,74,70,71,48,67,33,14,16,37,34,54,27,18,45,57,32,58,58,13,88,55,37,71,44,46,87,80,57,40,63,52,82,75,87,53,49,60,38,14,34,46,66,40,46,36,42,48,83,46,50,33,36,38,38,37,32,64,50,23,83,52,51,88,61,93,48,61,68,63,55,50,46,53,46,31,60,40,15,71,77,32,40,48,75,47,70,29,69,80,17,35,58,67,35,70,55,70,87,34,41,62,56,48,40,48,55,53,52,52,52,47,62,72,76,102,124,73,51,68,56,76,53,74,56,42,71,33,27,46,32,46,39,56,34,91,87,71,46,76,37,37,31,39,33,29,43,25,78,83,39,40,28,36,36,38,39,40,57,24,86,57,28,47,54,82,37,58,60,43,53,65,61,38,18,51,52,32,23,77,69,55,20,15,30,36,31,44,52,58,78,38,35,32,73,33,40,26,74,41,49,62,68,57,50,29,51,42,50,39,31,48,45,51,50,41,38,76,69,62,32,80,42,40,30,33,34,10,33,38,55,11,17,48,34,32,55,49,23,54,52,68,77,39,80,53,64,27,34,31,23,32,29,61,47,22,60,38,64,34,40,73,70,38,76,91,34,43,68,58,59,70,42,38,67,59,19,45,52,30,38,75,71,71,43,20,80,43,66,53,58,66,69,53,23,64,74,70,71,47,66,34,15,16,38,35,54,26,20,46,57,32,59,58,12,87,54,38,71,44,46,91,80,56,41,64,52,80,75,87,54,50,60,37,14,34,47,66,40,46,34,41,48,82,44,49,32,37,37,37,38,31,66,49,22,85,52,49,89,62,94,49,60,68,63,56,51,48,53,47,32,60,40,16,72,78,32,41,47,74,46,69,28,68,80,16,35,58,65,34,70,54,71,88,33,41,62,55,48,40,49,54,53,52,52,51,47,62,74,76,101

Organism: NCBI:txid879819